Protein AF-0000000074028936 (afdb_homodimer)

Structure (mmCIF, N/CA/C/O backbone):
data_AF-0000000074028936-model_v1
#
loop_
_entity.id
_entity.type
_entity.pdbx_description
1 polymer 'Monosaccharide ABC transporter membrane protein, CUT2 family'
#
loop_
_atom_site.group_PDB
_atom_site.id
_atom_site.type_symbol
_atom_site.label_atom_id
_atom_site.label_alt_id
_atom_site.label_comp_id
_atom_site.label_asym_id
_atom_site.label_entity_id
_atom_site.label_seq_id
_atom_site.pdbx_PDB_ins_code
_atom_site.Cartn_x
_atom_site.Cartn_y
_atom_site.Cartn_z
_atom_site.occupancy
_atom_site.B_iso_or_equiv
_atom_site.auth_seq_id
_atom_site.auth_comp_id
_atom_site.auth_asym_id
_atom_site.auth_atom_id
_atom_site.pdbx_PDB_model_num
ATOM 1 N N . MET A 1 1 ? -35.875 -21.609 -28.719 1 43.09 1 MET A N 1
ATOM 2 C CA . MET A 1 1 ? -35.406 -21.844 -27.359 1 43.09 1 MET A CA 1
ATOM 3 C C . MET A 1 1 ? -33.969 -22.359 -27.359 1 43.09 1 MET A C 1
ATOM 5 O O . MET A 1 1 ? -33.188 -22.047 -26.469 1 43.09 1 MET A O 1
ATOM 9 N N . LYS A 1 2 ? -33.625 -23.219 -28.281 1 54 2 LYS A N 1
ATOM 10 C CA . LYS A 1 2 ? -32.312 -23.844 -28.391 1 54 2 LYS A CA 1
ATOM 11 C C . LYS A 1 2 ? -31.25 -22.828 -28.828 1 54 2 LYS A C 1
ATOM 13 O O . LYS A 1 2 ? -30.109 -22.859 -28.359 1 54 2 LYS A O 1
ATOM 18 N N . THR A 1 3 ? -31.609 -21.984 -29.703 1 55.69 3 THR A N 1
ATOM 19 C CA . THR A 1 3 ? -30.672 -21.016 -30.281 1 55.69 3 THR A CA 1
ATOM 20 C C . THR A 1 3 ? -30.297 -19.953 -29.25 1 55.69 3 THR A C 1
ATOM 22 O O . THR A 1 3 ? -29.156 -19.469 -29.234 1 55.69 3 THR A O 1
ATOM 25 N N . SER A 1 4 ? -31.234 -19.609 -28.484 1 55.5 4 SER A N 1
ATOM 26 C CA . SER A 1 4 ? -31 -18.594 -27.469 1 55.5 4 SER A CA 1
ATOM 27 C C . SER A 1 4 ? -30.047 -19.109 -26.391 1 55.5 4 SER A C 1
ATOM 29 O O . SER A 1 4 ? -29.219 -18.359 -25.891 1 55.5 4 SER A O 1
ATOM 31 N N . ASN A 1 5 ? -30.125 -20.453 -26.25 1 53.66 5 ASN A N 1
ATOM 32 C CA . ASN A 1 5 ? -29.234 -21.047 -25.25 1 53.66 5 ASN A CA 1
ATOM 33 C C . ASN A 1 5 ? -27.797 -21.109 -25.75 1 53.66 5 ASN A C 1
ATOM 35 O O . ASN A 1 5 ? -26.859 -20.969 -24.953 1 53.66 5 ASN A O 1
ATOM 39 N N . MET A 1 6 ? -27.781 -21.406 -27.047 1 54.03 6 MET A N 1
ATOM 40 C CA . MET A 1 6 ? -26.438 -21.5 -27.609 1 54.03 6 MET A CA 1
ATOM 41 C C . MET A 1 6 ? -25.75 -20.141 -27.578 1 54.03 6 MET A C 1
ATOM 43 O O . MET A 1 6 ? -24.547 -20.062 -27.328 1 54.03 6 MET A O 1
ATOM 47 N N . ASN A 1 7 ? -26.484 -19.141 -27.906 1 53.5 7 ASN A N 1
ATOM 48 C CA . ASN A 1 7 ? -25.922 -17.797 -27.875 1 53.5 7 ASN A CA 1
ATOM 49 C C . ASN A 1 7 ? -25.484 -17.406 -26.469 1 53.5 7 ASN A C 1
ATOM 51 O O . ASN A 1 7 ? -24.453 -16.734 -26.297 1 53.5 7 ASN A O 1
ATOM 55 N N . LYS A 1 8 ? -26.234 -17.812 -25.547 1 54.97 8 LYS A N 1
ATOM 56 C CA . LYS A 1 8 ? -25.891 -17.547 -24.156 1 54.97 8 LYS A CA 1
ATOM 57 C C . LYS A 1 8 ? -24.641 -18.328 -23.734 1 54.97 8 LYS A C 1
ATOM 59 O O . LYS A 1 8 ? -23.797 -17.797 -23.016 1 54.97 8 LYS A O 1
ATOM 64 N N . ILE A 1 9 ? -24.625 -19.578 -24.156 1 50.59 9 ILE A N 1
ATOM 65 C CA . ILE A 1 9 ? -23.438 -20.391 -23.891 1 50.59 9 ILE A CA 1
ATOM 66 C C . ILE A 1 9 ? -22.219 -19.766 -24.547 1 50.59 9 ILE A C 1
ATOM 68 O O . ILE A 1 9 ? -21.141 -19.688 -23.938 1 50.59 9 ILE A O 1
ATOM 72 N N . TRP A 1 10 ? -22.391 -19.359 -25.75 1 49.94 10 TRP A N 1
ATOM 73 C CA . TRP A 1 10 ? -21.297 -18.719 -26.469 1 49.94 10 TRP A CA 1
ATOM 74 C C . TRP A 1 10 ? -20.891 -17.422 -25.797 1 49.94 10 TRP A C 1
ATOM 76 O O . TRP A 1 10 ? -19.688 -17.109 -25.703 1 49.94 10 TRP A O 1
ATOM 86 N N . SER A 1 11 ? -21.844 -16.672 -25.453 1 53.16 11 SER A N 1
ATOM 87 C CA . SER A 1 11 ? -21.547 -15.422 -24.75 1 53.16 11 SER A CA 1
ATOM 88 C C . SER A 1 11 ? -20.859 -15.688 -23.422 1 53.16 11 SER A C 1
ATOM 90 O O . SER A 1 11 ? -19.938 -14.961 -23.031 1 53.16 11 SER A O 1
ATOM 92 N N . ASP A 1 12 ? -21.266 -16.688 -22.828 1 53.28 12 ASP A N 1
ATOM 93 C CA . ASP A 1 12 ? -20.656 -17.078 -21.562 1 53.28 12 ASP A CA 1
ATOM 94 C C . ASP A 1 12 ? -19.234 -17.594 -21.781 1 53.28 12 ASP A C 1
ATOM 96 O O . ASP A 1 12 ? -18.328 -17.266 -21.016 1 53.28 12 ASP A O 1
ATOM 100 N N . ILE A 1 13 ? -19.188 -18.516 -22.734 1 50.44 13 ILE A N 1
ATOM 101 C CA . ILE A 1 13 ? -17.875 -19.031 -23.094 1 50.44 13 ILE A CA 1
ATOM 102 C C . ILE A 1 13 ? -16.984 -17.891 -23.562 1 50.44 13 ILE A C 1
ATOM 104 O O . ILE A 1 13 ? -15.797 -17.828 -23.219 1 50.44 13 ILE A O 1
ATOM 108 N N . LYS A 1 14 ? -17.547 -17.047 -24.328 1 53.09 14 LYS A N 1
ATOM 109 C CA . LYS A 1 14 ? -16.797 -15.891 -24.828 1 53.09 14 LYS A CA 1
ATOM 110 C C . LYS A 1 14 ? -16.328 -15.008 -23.672 1 53.09 14 LYS A C 1
ATOM 112 O O . LYS A 1 14 ? -15.203 -14.492 -23.703 1 53.09 14 LYS A O 1
ATOM 117 N N . SER A 1 15 ? -17.188 -14.883 -22.766 1 55.5 15 SER A N 1
ATOM 118 C CA . SER A 1 15 ? -16.797 -14.086 -21.609 1 55.5 15 SER A CA 1
ATOM 119 C C . SER A 1 15 ? -15.719 -14.781 -20.797 1 55.5 15 SER A C 1
ATOM 121 O O . SER A 1 15 ? -14.75 -14.148 -20.359 1 55.5 15 SER A O 1
ATOM 123 N N . LYS A 1 16 ? -15.93 -16.172 -20.703 1 55.47 16 LYS A N 1
ATOM 124 C CA . LYS A 1 16 ? -14.977 -16.969 -19.938 1 55.47 16 LYS A CA 1
ATOM 125 C C . LYS A 1 16 ? -13.648 -17.094 -20.672 1 55.47 16 LYS A C 1
ATOM 127 O O . LYS A 1 16 ? -12.586 -17.078 -20.062 1 55.47 16 LYS A O 1
ATOM 132 N N . TYR A 1 17 ? -13.789 -17.078 -22.016 1 65.5 17 TYR A N 1
ATOM 133 C CA . TYR A 1 17 ? -12.586 -17.375 -22.781 1 65.5 17 TYR A CA 1
ATOM 134 C C . TYR A 1 17 ? -11.969 -16.109 -23.359 1 65.5 17 TYR A C 1
ATOM 136 O O . TYR A 1 17 ? -10.953 -16.156 -24.047 1 65.5 17 TYR A O 1
ATOM 144 N N . SER A 1 18 ? -12.539 -15.031 -22.953 1 79.62 18 SER A N 1
ATOM 145 C CA . SER A 1 18 ? -12.055 -13.758 -23.484 1 79.62 18 SER A CA 1
ATOM 146 C C . SER A 1 18 ? -10.633 -13.477 -23.016 1 79.62 18 SER A C 1
ATOM 148 O O . SER A 1 18 ? -9.797 -13 -23.781 1 79.62 18 SER A O 1
ATOM 150 N N . ILE A 1 19 ? -10.312 -13.992 -21.875 1 85.88 19 ILE A N 1
ATOM 151 C CA . ILE A 1 19 ? -8.992 -13.664 -21.328 1 85.88 19 ILE A CA 1
ATOM 152 C C . ILE A 1 19 ? -7.922 -14.484 -22.047 1 85.88 19 ILE A C 1
ATOM 154 O O . ILE A 1 19 ? -6.801 -14.016 -22.25 1 85.88 19 ILE A O 1
ATOM 158 N N . PHE A 1 20 ? -8.273 -15.633 -22.531 1 89.69 20 PHE A N 1
ATOM 159 C CA . PHE A 1 20 ? -7.32 -16.484 -23.234 1 89.69 20 PHE A CA 1
ATOM 160 C C . PHE A 1 20 ? -7.055 -15.953 -24.641 1 89.69 20 PHE A C 1
ATOM 162 O O . PHE A 1 20 ? -5.953 -16.094 -25.172 1 89.69 20 PHE A O 1
ATOM 169 N N . LEU A 1 21 ? -8.062 -15.344 -25.156 1 88.94 21 LEU A N 1
ATOM 170 C CA . LEU A 1 21 ? -7.855 -14.688 -26.438 1 88.94 21 LEU A CA 1
ATOM 171 C C . LEU A 1 21 ? -6.91 -13.5 -26.312 1 88.94 21 LEU A C 1
ATOM 173 O O . LEU A 1 21 ? -6.039 -13.297 -27.156 1 88.94 21 LEU A O 1
ATOM 177 N N . VAL A 1 22 ? -7.137 -12.781 -25.25 1 88.69 22 VAL A N 1
ATOM 178 C CA . VAL A 1 22 ? -6.258 -11.641 -24.984 1 88.69 22 VAL A CA 1
ATOM 179 C C . VAL A 1 22 ? -4.824 -12.125 -24.797 1 88.69 22 VAL A C 1
ATOM 181 O O . VAL A 1 22 ? -3.883 -11.516 -25.312 1 88.69 22 VAL A O 1
ATOM 184 N N . LEU A 1 23 ? -4.703 -13.172 -24.094 1 92.38 23 LEU A N 1
ATOM 185 C CA . LEU A 1 23 ? -3.387 -13.758 -23.844 1 92.38 23 LEU A CA 1
ATOM 186 C C . LEU A 1 23 ? -2.736 -14.195 -25.156 1 92.38 23 LEU A C 1
ATOM 188 O O . LEU A 1 23 ? -1.552 -13.938 -25.375 1 92.38 23 LEU A O 1
ATOM 192 N N . ALA A 1 24 ? -3.494 -14.828 -26 1 93 24 ALA A N 1
ATOM 193 C CA . ALA A 1 24 ? -2.982 -15.297 -27.281 1 93 24 ALA A CA 1
ATOM 194 C C . ALA A 1 24 ? -2.553 -14.133 -28.172 1 93 24 ALA A C 1
ATOM 196 O O . ALA A 1 24 ? -1.487 -14.172 -28.781 1 93 24 ALA A O 1
ATOM 197 N N . VAL A 1 25 ? -3.369 -13.125 -28.219 1 92.69 25 VAL A N 1
ATOM 198 C CA . VAL A 1 25 ? -3.061 -11.945 -29.016 1 92.69 25 VAL A CA 1
ATOM 199 C C . VAL A 1 25 ? -1.791 -11.281 -28.5 1 92.69 25 VAL A C 1
ATOM 201 O O . VAL A 1 25 ? -0.922 -10.883 -29.266 1 92.69 25 VAL A O 1
ATOM 204 N N . LEU A 1 26 ? -1.699 -11.219 -27.188 1 91.94 26 LEU A N 1
ATOM 205 C CA . LEU A 1 26 ? -0.516 -10.617 -26.578 1 91.94 26 LEU A CA 1
ATOM 206 C C . LEU A 1 26 ? 0.731 -11.438 -26.891 1 91.94 26 LEU A C 1
ATOM 208 O O . LEU A 1 26 ? 1.797 -10.875 -27.156 1 91.94 26 LEU A O 1
ATOM 212 N N . PHE A 1 27 ? 0.574 -12.727 -26.859 1 93.19 27 PHE A N 1
ATOM 213 C CA . PHE A 1 27 ? 1.683 -13.617 -27.172 1 93.19 27 PHE A CA 1
ATOM 214 C C . PHE A 1 27 ? 2.172 -13.398 -28.594 1 93.19 27 PHE A C 1
ATOM 216 O O . PHE A 1 27 ? 3.379 -13.336 -28.844 1 93.19 27 PHE A O 1
ATOM 223 N N . ILE A 1 28 ? 1.272 -13.211 -29.453 1 93.81 28 ILE A N 1
ATOM 224 C CA . ILE A 1 28 ? 1.6 -12.984 -30.844 1 93.81 28 ILE A CA 1
ATOM 225 C C . ILE A 1 28 ? 2.254 -11.617 -31.016 1 93.81 28 ILE A C 1
ATOM 227 O O . ILE A 1 28 ? 3.27 -11.484 -31.703 1 93.81 28 ILE A O 1
ATOM 231 N N . ILE A 1 29 ? 1.711 -10.656 -30.391 1 93.12 29 ILE A N 1
ATOM 232 C CA . ILE A 1 29 ? 2.26 -9.312 -30.469 1 93.12 29 ILE A CA 1
ATOM 233 C C . ILE A 1 29 ? 3.693 -9.297 -29.953 1 93.12 29 ILE A C 1
ATOM 235 O O . ILE A 1 29 ? 4.59 -8.727 -30.578 1 93.12 29 ILE A O 1
ATOM 239 N N . CYS A 1 30 ? 3.9 -9.953 -28.797 1 92.94 30 CYS A N 1
ATOM 240 C CA . CYS A 1 30 ? 5.23 -10 -28.203 1 92.94 30 CYS A CA 1
ATOM 241 C C . CYS A 1 30 ? 6.215 -10.711 -29.109 1 92.94 30 CYS A C 1
ATOM 243 O O . CYS A 1 30 ? 7.375 -10.312 -29.219 1 92.94 30 CYS A O 1
ATOM 245 N N . SER A 1 31 ? 5.746 -11.711 -29.812 1 92.5 31 SER A N 1
ATOM 246 C CA . SER A 1 31 ? 6.59 -12.484 -30.719 1 92.5 31 SER A CA 1
ATOM 247 C C . SER A 1 31 ? 7.008 -11.656 -31.922 1 92.5 31 SER A C 1
ATOM 249 O O . SER A 1 31 ? 8.102 -11.836 -32.469 1 92.5 31 SER A O 1
ATOM 251 N N . VAL A 1 32 ? 6.184 -10.781 -32.281 1 93.19 32 VAL A N 1
ATOM 252 C CA . VAL A 1 32 ? 6.453 -9.961 -33.469 1 93.19 32 VAL A CA 1
ATOM 253 C C . VAL A 1 32 ? 7.316 -8.766 -33.094 1 93.19 32 VAL A C 1
ATOM 255 O O . VAL A 1 32 ? 8.188 -8.344 -33.844 1 93.19 32 VAL A O 1
ATOM 258 N N . VAL A 1 33 ? 7.105 -8.25 -31.984 1 91.94 33 VAL A N 1
ATOM 259 C CA . VAL A 1 33 ? 7.762 -7.027 -31.547 1 91.94 33 VAL A CA 1
ATOM 260 C C . VAL A 1 33 ? 9.25 -7.289 -31.312 1 91.94 33 VAL A C 1
ATOM 262 O O . VAL A 1 33 ? 10.086 -6.43 -31.594 1 91.94 33 VAL A O 1
ATOM 265 N N . ASN A 1 34 ? 9.57 -8.484 -30.797 1 91.75 34 ASN A N 1
ATOM 266 C CA . ASN A 1 34 ? 10.961 -8.812 -30.516 1 91.75 34 ASN A CA 1
ATOM 267 C C . ASN A 1 34 ? 11.281 -10.258 -30.875 1 91.75 34 ASN A C 1
ATOM 269 O O . ASN A 1 34 ? 10.625 -11.18 -30.391 1 91.75 34 ASN A O 1
ATOM 273 N N . GLU A 1 35 ? 12.312 -10.469 -31.547 1 89.44 35 GLU A N 1
ATOM 274 C CA . GLU A 1 35 ? 12.695 -11.789 -32.031 1 89.44 35 GLU A CA 1
ATOM 275 C C . GLU A 1 35 ? 13.18 -12.68 -30.891 1 89.44 35 GLU A C 1
ATOM 277 O O . GLU A 1 35 ? 13.109 -13.906 -30.984 1 89.44 35 GLU A O 1
ATOM 282 N N . ASN A 1 36 ? 13.625 -12.07 -29.875 1 90.75 36 ASN A N 1
ATOM 283 C CA . ASN A 1 36 ? 14.172 -12.844 -28.766 1 90.75 36 ASN A CA 1
ATOM 284 C C . ASN A 1 36 ? 13.07 -13.352 -27.844 1 90.75 36 ASN A C 1
ATOM 286 O O . ASN A 1 36 ? 13.328 -14.156 -26.938 1 90.75 36 ASN A O 1
ATOM 290 N N . PHE A 1 37 ? 11.938 -12.938 -28.109 1 93.06 37 PHE A N 1
ATOM 291 C CA . PHE A 1 37 ? 10.836 -13.328 -27.234 1 93.06 37 PHE A CA 1
ATOM 292 C C . PHE A 1 37 ? 10.656 -14.836 -27.234 1 93.06 37 PHE A C 1
ATOM 294 O O . PHE A 1 37 ? 10.445 -15.445 -26.172 1 93.06 37 PHE A O 1
ATOM 301 N N . LEU A 1 38 ? 10.828 -15.477 -28.391 1 90.31 38 LEU A N 1
ATOM 302 C CA . LEU A 1 38 ? 10.555 -16.906 -28.516 1 90.31 38 LEU A CA 1
ATOM 303 C C . LEU A 1 38 ? 11.82 -17.719 -28.281 1 90.31 38 LEU A C 1
ATOM 305 O O . LEU A 1 38 ? 11.797 -18.953 -28.359 1 90.31 38 LEU A O 1
ATOM 309 N N . SER A 1 39 ? 12.883 -17.094 -27.938 1 91.25 39 SER A N 1
ATOM 310 C CA . SER A 1 39 ? 14.102 -17.828 -27.641 1 91.25 39 SER A CA 1
ATOM 311 C C . SER A 1 39 ? 13.914 -18.719 -26.422 1 91.25 39 SER A C 1
ATOM 313 O O . SER A 1 39 ? 13.203 -18.359 -25.484 1 91.25 39 SER A O 1
ATOM 315 N N . VAL A 1 40 ? 14.523 -19.844 -26.422 1 86.81 40 VAL A N 1
ATOM 316 C CA . VAL A 1 40 ? 14.414 -20.812 -25.344 1 86.81 40 VAL A CA 1
ATOM 317 C C . VAL A 1 40 ? 14.883 -20.188 -24.031 1 86.81 40 VAL A C 1
ATOM 319 O O . VAL A 1 40 ? 14.273 -20.406 -22.984 1 86.81 40 VAL A O 1
ATOM 322 N N . ASN A 1 41 ? 15.93 -19.438 -24.156 1 87.19 41 ASN A N 1
ATOM 323 C CA . ASN A 1 41 ? 16.453 -18.766 -22.969 1 87.19 41 ASN A CA 1
ATOM 324 C C . ASN A 1 41 ? 15.445 -17.797 -22.391 1 87.19 41 ASN A C 1
ATOM 326 O O . ASN A 1 41 ? 15.234 -17.781 -21.172 1 87.19 41 ASN A O 1
ATOM 330 N N . ASN A 1 42 ? 14.828 -17.031 -23.219 1 90.56 42 ASN A N 1
ATOM 331 C CA . ASN A 1 42 ? 13.852 -16.062 -22.734 1 90.56 42 ASN A CA 1
ATOM 332 C C . ASN A 1 42 ? 12.602 -16.75 -22.203 1 90.56 42 ASN A C 1
ATOM 334 O O . ASN A 1 42 ? 12.094 -16.375 -21.141 1 90.56 42 ASN A O 1
ATOM 338 N N . LEU A 1 43 ? 12.156 -17.672 -22.875 1 88.44 43 LEU A N 1
ATOM 339 C CA . LEU A 1 43 ? 10.945 -18.375 -22.453 1 88.44 43 LEU A CA 1
ATOM 340 C C . LEU A 1 43 ? 11.172 -19.094 -21.125 1 88.44 43 LEU A C 1
ATOM 342 O O . LEU A 1 43 ? 10.281 -19.156 -20.281 1 88.44 43 LEU A O 1
ATOM 346 N N . SER A 1 44 ? 12.383 -19.625 -21 1 87.12 44 SER A N 1
ATOM 347 C CA . SER A 1 44 ? 12.719 -20.281 -19.75 1 87.12 44 SER A CA 1
ATOM 348 C C . SER A 1 44 ? 12.781 -19.266 -18.609 1 87.12 44 SER A C 1
ATOM 350 O O . SER A 1 44 ? 12.242 -19.5 -17.531 1 87.12 44 SER A O 1
ATOM 352 N N . ASN A 1 45 ? 13.336 -18.172 -18.859 1 87.56 45 ASN A N 1
ATOM 353 C CA . ASN A 1 45 ? 13.469 -17.125 -17.844 1 87.56 45 ASN A CA 1
ATOM 354 C C . ASN A 1 45 ? 12.109 -16.531 -17.469 1 87.56 45 ASN A C 1
ATOM 356 O O . ASN A 1 45 ? 11.82 -16.359 -16.281 1 87.56 45 ASN A O 1
ATOM 360 N N . ILE A 1 46 ? 11.391 -16.281 -18.422 1 90.19 46 ILE A N 1
ATOM 361 C CA . ILE A 1 46 ? 10.109 -15.625 -18.172 1 90.19 46 ILE A CA 1
ATOM 362 C C . ILE A 1 46 ? 9.18 -16.594 -17.453 1 90.19 46 ILE A C 1
ATOM 364 O O . ILE A 1 46 ? 8.391 -16.172 -16.594 1 90.19 46 ILE A O 1
ATOM 368 N N . SER A 1 47 ? 9.281 -17.812 -17.828 1 90.31 47 SER A N 1
ATOM 369 C CA . SER A 1 47 ? 8.438 -18.797 -17.172 1 90.31 47 SER A CA 1
ATOM 370 C C . SER A 1 47 ? 8.781 -18.906 -15.68 1 90.31 47 SER A C 1
ATOM 372 O O . SER A 1 47 ? 7.891 -19.078 -14.844 1 90.31 47 SER A O 1
ATOM 374 N N . ARG A 1 48 ? 10.062 -18.844 -15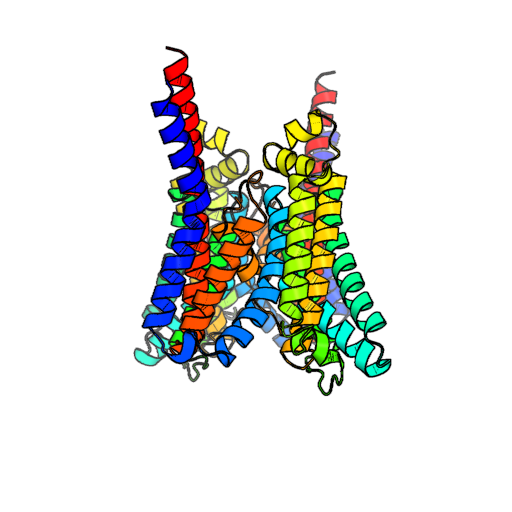.367 1 92.19 48 ARG A N 1
ATOM 375 C CA . ARG A 1 48 ? 10.492 -18.891 -13.969 1 92.19 48 ARG A CA 1
ATOM 376 C C . ARG A 1 48 ? 10 -17.672 -13.203 1 92.19 48 ARG A C 1
ATOM 378 O O . ARG A 1 48 ? 9.531 -17.781 -12.07 1 92.19 48 ARG A O 1
ATOM 385 N N . GLN A 1 49 ? 10.023 -16.547 -13.852 1 92.06 49 GLN A N 1
ATOM 386 C CA . GLN A 1 49 ? 9.594 -15.289 -13.234 1 92.06 49 GLN A CA 1
ATOM 387 C C . GLN A 1 49 ? 8.086 -15.266 -13.039 1 92.06 49 GLN A C 1
ATOM 389 O O . GLN A 1 49 ? 7.594 -14.875 -11.977 1 92.06 49 GLN A O 1
ATOM 394 N N . ILE A 1 50 ? 7.375 -15.727 -13.984 1 95.38 50 ILE A N 1
ATOM 395 C CA . ILE A 1 50 ? 5.914 -15.719 -13.953 1 95.38 50 ILE A CA 1
ATOM 396 C C . ILE A 1 50 ? 5.426 -16.688 -12.875 1 95.38 50 ILE A C 1
ATOM 398 O O . ILE A 1 50 ? 4.41 -16.438 -12.227 1 95.38 50 ILE A O 1
ATOM 402 N N . SER A 1 51 ? 6.207 -17.734 -12.719 1 97.38 51 SER A N 1
ATOM 403 C CA . SER A 1 51 ? 5.805 -18.75 -11.75 1 97.38 51 SER A CA 1
ATOM 404 C C . SER A 1 51 ? 5.711 -18.172 -10.344 1 97.38 51 SER A C 1
ATOM 406 O O . SER A 1 51 ? 4.762 -18.453 -9.609 1 97.38 51 SER A O 1
ATOM 408 N N . VAL A 1 52 ? 6.684 -17.359 -9.969 1 97.56 52 VAL A N 1
ATOM 409 C CA . VAL A 1 52 ? 6.691 -16.766 -8.641 1 97.56 52 VAL A CA 1
ATOM 410 C C . VAL A 1 52 ? 5.469 -15.867 -8.469 1 97.56 52 VAL A C 1
ATOM 412 O O . VAL A 1 52 ? 4.723 -16 -7.492 1 97.56 52 VAL A O 1
ATOM 415 N N . VAL A 1 53 ? 5.18 -15.062 -9.414 1 96.81 53 VAL A N 1
ATOM 416 C CA . VAL A 1 53 ? 4.059 -14.125 -9.359 1 96.81 53 VAL A CA 1
ATOM 417 C C . VAL A 1 53 ? 2.74 -14.891 -9.367 1 96.81 53 VAL A C 1
ATOM 419 O O . VAL A 1 53 ? 1.792 -14.523 -8.672 1 96.81 53 VAL A O 1
ATOM 422 N N . THR A 1 54 ? 2.752 -15.891 -10.172 1 98.19 54 THR A N 1
ATOM 423 C CA . THR A 1 54 ? 1.537 -16.688 -10.297 1 98.19 54 THR A CA 1
ATOM 424 C C . THR A 1 54 ? 1.193 -17.359 -8.969 1 98.19 54 THR A C 1
ATOM 426 O O . THR A 1 54 ? 0.027 -17.391 -8.57 1 98.19 54 THR A O 1
ATOM 429 N N . ILE A 1 55 ? 2.148 -17.875 -8.336 1 98.69 55 ILE A N 1
ATOM 430 C CA . ILE A 1 55 ? 1.932 -18.516 -7.043 1 98.69 55 ILE A CA 1
ATOM 431 C C . ILE A 1 55 ? 1.394 -17.5 -6.039 1 98.69 55 ILE A C 1
ATOM 433 O O . ILE A 1 55 ? 0.435 -17.781 -5.316 1 98.69 55 ILE A O 1
ATOM 437 N N . LEU A 1 56 ? 1.975 -16.328 -6.027 1 98.56 56 LEU A N 1
ATOM 438 C CA . LEU A 1 56 ? 1.465 -15.266 -5.176 1 98.56 56 LEU A CA 1
ATOM 439 C C . LEU A 1 56 ? 0.028 -14.914 -5.547 1 98.56 56 LEU A C 1
ATOM 441 O O . LEU A 1 56 ? -0.804 -14.672 -4.668 1 98.56 56 LEU A O 1
ATOM 445 N N . ALA A 1 57 ? -0.221 -14.898 -6.84 1 98.38 57 ALA A N 1
ATOM 446 C CA . ALA A 1 57 ? -1.533 -14.5 -7.344 1 98.38 57 ALA A CA 1
ATOM 447 C C . ALA A 1 57 ? -2.602 -15.516 -6.945 1 98.38 57 ALA A C 1
ATOM 449 O O . ALA A 1 57 ? -3.752 -15.148 -6.695 1 98.38 57 ALA A O 1
ATOM 450 N N . PHE A 1 58 ? -2.227 -16.766 -6.895 1 98.75 58 PHE A N 1
ATOM 451 C CA . PHE A 1 58 ? -3.182 -17.781 -6.473 1 98.75 58 PHE A CA 1
ATOM 452 C C . PHE A 1 58 ? -3.645 -17.531 -5.043 1 98.75 58 PHE A C 1
ATOM 454 O O . PHE A 1 58 ? -4.836 -17.641 -4.742 1 98.75 58 PHE A O 1
ATOM 461 N N . GLY A 1 59 ? -2.701 -17.25 -4.172 1 98.5 59 GLY A N 1
ATOM 462 C CA . GLY A 1 59 ? -3.084 -16.891 -2.818 1 98.5 59 GLY A CA 1
ATOM 463 C C . GLY A 1 59 ? -3.963 -15.648 -2.762 1 98.5 59 GLY A C 1
ATOM 464 O O . GLY A 1 59 ? -4.977 -15.633 -2.061 1 98.5 59 GLY A O 1
ATOM 465 N N . GLN A 1 60 ? -3.605 -14.695 -3.525 1 97.19 60 GLN A N 1
ATOM 466 C CA . GLN A 1 60 ? -4.375 -13.461 -3.604 1 97.19 60 GLN A CA 1
ATOM 467 C C . GLN A 1 60 ? -5.789 -13.727 -4.117 1 97.19 60 GLN A C 1
ATOM 469 O O . GLN A 1 60 ? -6.746 -13.094 -3.664 1 97.19 60 GLN A O 1
ATOM 474 N N . THR A 1 61 ? -5.883 -14.594 -5.047 1 98 61 THR A N 1
ATOM 475 C CA . THR A 1 61 ? -7.18 -14.93 -5.625 1 98 61 THR A CA 1
ATOM 476 C C . THR A 1 61 ? -8.133 -15.453 -4.555 1 98 61 THR A C 1
ATOM 478 O O . THR A 1 61 ? -9.281 -15.016 -4.469 1 98 61 THR A O 1
ATOM 481 N N . ILE A 1 62 ? -7.68 -16.328 -3.74 1 98.56 62 ILE A N 1
ATOM 482 C CA . ILE A 1 62 ? -8.508 -16.891 -2.676 1 98.56 62 ILE A CA 1
ATOM 483 C C . ILE A 1 62 ? -8.938 -15.781 -1.72 1 98.56 62 ILE A C 1
ATOM 485 O O . ILE A 1 62 ? -10.102 -15.711 -1.329 1 98.56 62 ILE A O 1
ATOM 489 N N . LEU A 1 63 ? -8.023 -14.922 -1.396 1 98.44 63 LEU A N 1
ATOM 490 C CA . LEU A 1 63 ? -8.312 -13.836 -0.473 1 98.44 63 LEU A CA 1
ATOM 491 C C . LEU A 1 63 ? -9.297 -12.844 -1.092 1 98.44 63 LEU A C 1
ATOM 493 O O . LEU A 1 63 ? -10.273 -12.453 -0.45 1 98.44 63 LEU A O 1
ATOM 497 N N . ILE A 1 64 ? -9.094 -12.508 -2.336 1 96.38 64 ILE A N 1
ATOM 498 C CA . ILE A 1 64 ? -9.93 -11.516 -3 1 96.38 64 ILE A CA 1
ATOM 499 C C . ILE A 1 64 ? -11.344 -12.055 -3.158 1 96.38 64 ILE A C 1
ATOM 501 O O . ILE A 1 64 ? -12.32 -11.32 -2.965 1 96.38 64 ILE A O 1
ATOM 505 N N . ILE A 1 65 ? -11.492 -13.289 -3.467 1 97.19 65 ILE A N 1
ATOM 506 C CA . ILE A 1 65 ? -12.812 -13.891 -3.604 1 97.19 65 ILE A CA 1
ATOM 507 C C . ILE A 1 65 ? -13.586 -13.75 -2.293 1 97.19 65 ILE A C 1
ATOM 509 O O . ILE A 1 65 ? -14.805 -13.531 -2.303 1 97.19 65 ILE A O 1
ATOM 513 N N . SER A 1 66 ? -12.914 -13.836 -1.203 1 97.31 66 SER A N 1
ATOM 514 C CA . SER A 1 66 ? -13.57 -13.75 0.099 1 97.31 66 SER A CA 1
ATOM 515 C C . SER A 1 66 ? -13.68 -12.305 0.565 1 97.31 66 SER A C 1
ATOM 517 O O . SER A 1 66 ? -14.07 -12.039 1.705 1 97.31 66 SER A O 1
ATOM 519 N N . GLY A 1 67 ? -13.234 -11.406 -0.225 1 93.81 67 GLY A N 1
ATOM 520 C CA . GLY A 1 67 ? -13.367 -10 0.105 1 93.81 67 GLY A CA 1
ATOM 521 C C . GLY A 1 67 ? -12.164 -9.445 0.849 1 93.81 67 GLY A C 1
ATOM 522 O O . GLY A 1 67 ? -12.25 -8.391 1.475 1 93.81 67 GLY A O 1
ATOM 523 N N . MET A 1 68 ? -11.078 -10.195 0.83 1 95.19 68 MET A N 1
ATOM 524 C CA . MET A 1 68 ? -9.852 -9.773 1.495 1 95.19 68 MET A CA 1
ATOM 525 C C . MET A 1 68 ? -8.734 -9.539 0.48 1 95.19 68 MET A C 1
ATOM 527 O O . MET A 1 68 ? -8.953 -9.656 -0.727 1 95.19 68 MET A O 1
ATOM 531 N N . LEU A 1 69 ? -7.637 -9.047 0.89 1 94 69 LEU A N 1
ATOM 532 C CA . LEU A 1 69 ? -6.441 -8.898 0.067 1 94 69 LEU A CA 1
ATOM 533 C C . LEU A 1 69 ? -5.184 -8.922 0.928 1 94 69 LEU A C 1
ATOM 535 O O . LEU A 1 69 ? -5.258 -8.789 2.15 1 94 69 LEU A O 1
ATOM 539 N N . ASP A 1 70 ? -4.129 -9.18 0.372 1 96.62 70 ASP A N 1
ATOM 540 C CA . ASP A 1 70 ? -2.846 -9.203 1.066 1 96.62 70 ASP A CA 1
ATOM 541 C C . ASP A 1 70 ? -1.825 -8.305 0.367 1 96.62 70 ASP A C 1
ATOM 543 O O . ASP A 1 70 ? -1.201 -8.711 -0.614 1 96.62 70 ASP A O 1
ATOM 547 N N . LEU A 1 71 ? -1.531 -7.164 0.933 1 93 71 LEU A N 1
ATOM 548 C CA . LEU A 1 71 ? -0.546 -6.25 0.367 1 93 71 LEU A CA 1
ATOM 549 C C . LEU A 1 71 ? 0.855 -6.578 0.87 1 93 71 LEU A C 1
ATOM 551 O O . LEU A 1 71 ? 1.843 -6.031 0.375 1 93 71 LEU A O 1
ATOM 555 N N . SER A 1 72 ? 0.961 -7.465 1.774 1 97.19 72 SER A N 1
ATOM 556 C CA . SER A 1 72 ? 2.248 -7.723 2.412 1 97.19 72 SER A CA 1
ATOM 557 C C . SER A 1 72 ? 2.986 -8.867 1.724 1 97.19 72 SER A C 1
ATOM 559 O O . SER A 1 72 ? 4.121 -9.18 2.084 1 97.19 72 SER A O 1
ATOM 561 N N . SER A 1 73 ? 2.387 -9.477 0.759 1 97.81 73 SER A N 1
ATOM 562 C CA . SER A 1 73 ? 2.914 -10.711 0.19 1 97.81 73 SER A CA 1
ATOM 563 C C . SER A 1 73 ? 4.344 -10.523 -0.309 1 97.81 73 SER A C 1
ATOM 565 O O . SER A 1 73 ? 5.176 -11.422 -0.166 1 97.81 73 SER A O 1
ATOM 567 N N . GLY A 1 74 ? 4.629 -9.383 -0.876 1 97 74 GLY A N 1
ATOM 568 C CA . GLY A 1 74 ? 5.984 -9.125 -1.338 1 97 74 GLY A CA 1
ATOM 569 C C . GLY A 1 74 ? 6.996 -9.062 -0.211 1 97 74 GLY A C 1
ATOM 570 O O . GLY A 1 74 ? 8.055 -9.695 -0.283 1 97 74 GLY A O 1
ATOM 571 N N . SER A 1 75 ? 6.695 -8.305 0.799 1 97.81 75 SER A N 1
ATOM 572 C CA . SER A 1 75 ? 7.594 -8.141 1.939 1 97.81 75 SER A CA 1
ATOM 573 C C . SER A 1 75 ? 7.715 -9.445 2.729 1 97.81 75 SER A C 1
ATOM 575 O O . SER A 1 75 ? 8.805 -9.789 3.201 1 97.81 75 SER A O 1
ATOM 577 N N . VAL A 1 76 ? 6.629 -10.164 2.85 1 98.75 76 VAL A N 1
ATOM 578 C CA . VAL A 1 76 ? 6.637 -11.422 3.59 1 98.75 76 VAL A CA 1
ATOM 579 C C . VAL A 1 76 ? 7.43 -12.477 2.816 1 98.75 76 VAL A C 1
ATOM 581 O O . VAL A 1 76 ? 8.164 -13.266 3.41 1 98.75 76 VAL A O 1
ATOM 584 N N . LEU A 1 77 ? 7.25 -12.43 1.548 1 98.75 77 LEU A N 1
ATOM 585 C CA . LEU A 1 77 ? 8.062 -13.281 0.684 1 98.75 77 LEU A CA 1
ATOM 586 C C . LEU A 1 77 ? 9.547 -13.016 0.9 1 98.75 77 LEU A C 1
ATOM 588 O O . LEU A 1 77 ? 10.336 -13.961 1.002 1 98.75 77 LEU A O 1
ATOM 592 N N . ALA A 1 78 ? 9.914 -11.789 0.935 1 98.56 78 ALA A N 1
ATOM 593 C CA . ALA A 1 78 ? 11.312 -11.414 1.13 1 98.56 78 ALA A CA 1
ATOM 594 C C . ALA A 1 78 ? 11.82 -11.891 2.49 1 98.56 78 ALA A C 1
ATOM 596 O O . ALA A 1 78 ? 12.922 -12.438 2.594 1 98.56 78 ALA A O 1
ATOM 597 N N . LEU A 1 79 ? 11.023 -11.664 3.504 1 98.75 79 LEU A N 1
ATOM 598 C CA . LEU A 1 79 ? 11.398 -12.102 4.844 1 98.75 79 LEU A CA 1
ATOM 599 C C . LEU A 1 79 ? 11.547 -13.617 4.902 1 98.75 79 LEU A C 1
ATOM 601 O O . LEU A 1 79 ? 12.562 -14.125 5.383 1 98.75 79 LEU A O 1
ATOM 605 N N . ALA A 1 80 ? 10.57 -14.305 4.43 1 98.81 80 ALA A N 1
ATOM 606 C CA . ALA A 1 80 ? 10.586 -15.766 4.418 1 98.81 80 ALA A CA 1
ATOM 607 C C . ALA A 1 80 ? 11.758 -16.297 3.598 1 98.81 80 ALA A C 1
ATOM 609 O O . ALA A 1 80 ? 12.438 -17.234 4.012 1 98.81 80 ALA A O 1
ATOM 610 N N . GLY A 1 81 ? 11.977 -15.703 2.467 1 98.62 81 GLY A N 1
ATOM 611 C CA . GLY A 1 81 ? 13.078 -16.109 1.599 1 98.62 81 GLY A CA 1
ATOM 612 C C . GLY A 1 81 ? 14.438 -15.922 2.236 1 98.62 81 GLY A C 1
ATOM 613 O O . GLY A 1 81 ? 15.289 -16.812 2.172 1 98.62 81 GLY A O 1
ATOM 614 N N . VAL A 1 82 ? 14.633 -14.789 2.84 1 98.56 82 VAL A N 1
ATOM 615 C CA . VAL A 1 82 ? 15.914 -14.477 3.465 1 98.56 82 VAL A CA 1
ATOM 616 C C . VAL A 1 82 ? 16.172 -15.438 4.625 1 98.56 82 VAL A C 1
ATOM 618 O O . VAL A 1 82 ? 17.281 -15.93 4.797 1 98.56 82 VAL A O 1
ATOM 621 N N . LEU A 1 83 ? 15.148 -15.68 5.43 1 98.69 83 LEU A N 1
ATOM 622 C CA . LEU A 1 83 ? 15.289 -16.625 6.531 1 98.69 83 LEU A CA 1
ATOM 623 C C . LEU A 1 83 ? 15.594 -18.031 6.008 1 98.69 83 LEU A C 1
ATOM 625 O O . LEU A 1 83 ? 16.406 -18.75 6.586 1 98.69 83 LEU A O 1
ATOM 629 N N . SER A 1 84 ? 14.977 -18.375 4.98 1 98.69 84 SER A N 1
ATOM 630 C CA . SER A 1 84 ? 15.188 -19.672 4.359 1 98.69 84 SER A CA 1
ATOM 631 C C . SER A 1 84 ? 16.625 -19.828 3.877 1 98.69 84 SER A C 1
ATOM 633 O O . SER A 1 84 ? 17.281 -20.844 4.164 1 98.69 84 SER A O 1
ATOM 635 N N . VAL A 1 85 ? 17.094 -18.859 3.115 1 98.44 85 VAL A N 1
ATOM 636 C CA . VAL A 1 85 ? 18.453 -18.891 2.602 1 98.44 85 VAL A CA 1
ATOM 637 C C . VAL A 1 85 ? 19.453 -18.938 3.762 1 98.44 85 VAL A C 1
ATOM 639 O O . VAL A 1 85 ? 20.453 -19.656 3.707 1 98.44 85 VAL A O 1
ATOM 642 N N . SER A 1 86 ? 19.188 -18.156 4.793 1 98 86 SER A N 1
ATOM 643 C CA . SER A 1 86 ? 20.047 -18.125 5.961 1 98 86 SER A CA 1
ATOM 644 C C . SER A 1 86 ? 20.141 -19.5 6.621 1 98 86 SER A C 1
ATOM 646 O O . SER A 1 86 ? 21.234 -19.938 6.992 1 98 86 SER A O 1
ATOM 648 N N . VAL A 1 87 ? 19.031 -20.156 6.801 1 97.81 87 VAL A N 1
ATOM 649 C CA . VAL A 1 87 ? 19.016 -21.469 7.418 1 97.81 87 VAL A CA 1
ATOM 650 C C . VAL A 1 87 ? 19.75 -22.469 6.531 1 97.81 87 VAL A C 1
ATOM 652 O O . VAL A 1 87 ? 20.469 -23.344 7.035 1 97.81 87 VAL A O 1
ATOM 655 N N . TYR A 1 88 ? 19.609 -22.344 5.27 1 97.75 88 TYR A N 1
ATOM 656 C CA . TYR A 1 88 ? 20.328 -23.234 4.367 1 97.75 88 TYR A CA 1
ATOM 657 C C . TYR A 1 88 ? 21.828 -23.062 4.508 1 97.75 88 TYR A C 1
ATOM 659 O O . TYR A 1 88 ? 22.578 -24.047 4.566 1 97.75 88 TYR A O 1
ATOM 667 N N . THR A 1 89 ? 22.266 -21.828 4.5 1 96.62 89 THR A N 1
ATOM 668 C CA . THR A 1 89 ? 23.703 -21.562 4.582 1 96.62 89 THR A CA 1
ATOM 669 C C . THR A 1 89 ? 24.266 -22.078 5.898 1 96.62 89 THR A C 1
ATOM 671 O O . THR A 1 89 ? 25.438 -22.469 5.961 1 96.62 89 THR A O 1
ATOM 674 N N . MET A 1 90 ? 23.438 -22.125 6.91 1 95.81 90 MET A N 1
ATOM 675 C CA . MET A 1 90 ? 23.891 -22.578 8.227 1 95.81 90 MET A CA 1
ATOM 676 C C . MET A 1 90 ? 23.844 -24.094 8.328 1 95.81 90 MET A C 1
ATOM 678 O O . MET A 1 90 ? 24.656 -24.703 9.016 1 95.81 90 MET A O 1
ATOM 682 N N . THR A 1 91 ? 22.844 -24.719 7.684 1 96.44 91 THR A N 1
ATOM 683 C CA . THR A 1 91 ? 22.594 -26.141 7.941 1 96.44 91 THR A CA 1
ATOM 684 C C . THR A 1 91 ? 22.812 -26.953 6.676 1 96.44 91 THR A C 1
ATOM 686 O O . THR A 1 91 ? 22.938 -28.188 6.742 1 96.44 91 THR A O 1
ATOM 689 N N . GLU A 1 92 ? 22.781 -26.375 5.512 1 95.25 92 GLU A N 1
ATOM 690 C CA . GLU A 1 92 ? 22.891 -27.016 4.199 1 95.25 92 GLU A CA 1
ATOM 691 C C . GLU A 1 92 ? 21.734 -27.984 3.959 1 95.25 92 GLU A C 1
ATOM 693 O O . GLU A 1 92 ? 21.844 -28.891 3.119 1 95.25 92 GLU A O 1
ATOM 698 N N . SER A 1 93 ? 20.75 -27.828 4.73 1 97.25 93 SER A N 1
ATOM 699 C CA . SER A 1 93 ? 19.578 -28.672 4.551 1 97.25 93 SER A CA 1
ATOM 700 C C . SER A 1 93 ? 18.5 -27.969 3.738 1 97.25 93 SER A C 1
ATOM 702 O O . SER A 1 93 ? 17.938 -26.953 4.184 1 97.25 93 SER A O 1
ATOM 704 N N . LEU A 1 94 ? 18.156 -28.5 2.623 1 96.94 94 LEU A N 1
ATOM 705 C CA . LEU A 1 94 ? 17.141 -27.938 1.736 1 96.94 94 LEU A CA 1
ATOM 706 C C . LEU A 1 94 ? 15.75 -28.031 2.357 1 96.94 94 LEU A C 1
ATOM 708 O O . LEU A 1 94 ? 14.945 -27.109 2.244 1 96.94 94 LEU A O 1
ATOM 712 N N . LEU A 1 95 ? 15.484 -29.094 3.035 1 97.31 95 LEU A N 1
ATOM 713 C CA . LEU A 1 95 ? 14.172 -29.328 3.639 1 97.31 95 LEU A CA 1
ATOM 714 C C . LEU A 1 95 ? 13.914 -28.328 4.766 1 97.31 95 LEU A C 1
ATOM 716 O O . LEU A 1 95 ? 12.828 -27.75 4.844 1 97.31 95 LEU A O 1
ATOM 720 N N . LEU A 1 96 ? 14.914 -28.156 5.613 1 97.88 96 LEU A N 1
ATOM 721 C CA . LEU A 1 96 ? 14.766 -27.203 6.719 1 97.88 96 LEU A CA 1
ATOM 722 C C . LEU A 1 96 ? 14.57 -25.781 6.195 1 97.88 96 LEU A C 1
ATOM 724 O O . LEU A 1 96 ? 13.766 -25.031 6.738 1 97.88 96 LEU A O 1
ATOM 728 N N . ALA A 1 97 ? 15.352 -25.438 5.16 1 98.25 97 ALA A N 1
ATOM 729 C CA . ALA A 1 97 ? 15.234 -24.125 4.551 1 98.25 97 ALA A CA 1
ATOM 730 C C . ALA A 1 97 ? 13.836 -23.906 3.984 1 98.25 97 ALA A C 1
ATOM 732 O O . ALA A 1 97 ? 13.234 -22.844 4.18 1 98.25 97 ALA A O 1
ATOM 733 N N . PHE A 1 98 ? 13.375 -24.906 3.355 1 98.38 98 PHE A N 1
ATOM 734 C CA . PHE A 1 98 ? 12.047 -24.844 2.752 1 98.38 98 PHE A CA 1
ATOM 735 C C . PHE A 1 98 ? 10.969 -24.688 3.82 1 98.38 98 PHE A C 1
ATOM 737 O O . PHE A 1 98 ? 10.07 -23.859 3.688 1 98.38 98 PHE A O 1
ATOM 744 N N . LEU A 1 99 ? 11.039 -25.391 4.91 1 98.69 99 LEU A N 1
ATOM 745 C CA . LEU A 1 99 ? 10.047 -25.375 5.984 1 98.69 99 LEU A CA 1
ATOM 746 C C . LEU A 1 99 ? 10.062 -24.031 6.719 1 98.69 99 LEU A C 1
ATOM 748 O O . LEU A 1 99 ? 9.008 -23.531 7.105 1 98.69 99 LEU A O 1
ATOM 752 N N . VAL A 1 100 ? 11.234 -23.5 6.895 1 98.62 100 VAL A N 1
ATOM 753 C CA . VAL A 1 100 ? 11.352 -22.234 7.609 1 98.62 100 VAL A CA 1
ATOM 754 C C . VAL A 1 100 ? 10.656 -21.125 6.82 1 98.62 100 VAL A C 1
ATOM 756 O O . VAL A 1 100 ? 10.016 -20.25 7.402 1 98.62 100 VAL A O 1
ATOM 759 N N . ALA A 1 101 ? 10.836 -21.125 5.492 1 98.81 101 ALA A N 1
ATOM 760 C CA . ALA A 1 101 ? 10.156 -20.141 4.66 1 98.81 101 ALA A CA 1
ATOM 761 C C . ALA A 1 101 ? 8.641 -20.219 4.832 1 98.81 101 ALA A C 1
ATOM 763 O O . ALA A 1 101 ? 7.977 -19.203 5.008 1 98.81 101 ALA A O 1
ATOM 764 N N . ILE A 1 102 ? 8.141 -21.438 4.812 1 98.81 102 ILE A N 1
ATOM 765 C CA . ILE A 1 102 ? 6.703 -21.641 4.918 1 98.81 102 ILE A CA 1
ATOM 766 C C . ILE A 1 102 ? 6.223 -21.219 6.305 1 98.81 102 ILE A C 1
ATOM 768 O O . ILE A 1 102 ? 5.227 -20.5 6.434 1 98.81 102 ILE A O 1
ATOM 772 N N . ILE A 1 103 ? 6.883 -21.562 7.344 1 98.88 103 ILE A N 1
ATOM 773 C CA . ILE A 1 103 ? 6.484 -21.266 8.719 1 98.88 103 ILE A CA 1
ATOM 774 C C . ILE A 1 103 ? 6.5 -19.75 8.938 1 98.88 103 ILE A C 1
ATOM 776 O O . ILE A 1 103 ? 5.555 -19.188 9.492 1 98.88 103 ILE A O 1
ATOM 780 N N . ALA A 1 104 ? 7.59 -19.109 8.508 1 98.81 104 ALA A N 1
ATOM 781 C CA . ALA A 1 104 ? 7.703 -17.656 8.68 1 98.81 104 ALA A CA 1
ATOM 782 C C . ALA A 1 104 ? 6.559 -16.938 7.98 1 98.81 104 ALA A C 1
ATOM 784 O O . ALA A 1 104 ? 5.957 -16.016 8.547 1 98.81 104 ALA A O 1
ATOM 785 N N . SER A 1 105 ? 6.305 -17.359 6.793 1 98.88 105 SER A N 1
ATOM 786 C CA . SER A 1 105 ? 5.25 -16.719 6.016 1 98.88 105 SER A CA 1
ATOM 787 C C . SER A 1 105 ? 3.875 -17 6.609 1 98.88 105 SER A C 1
ATOM 789 O O . SER A 1 105 ? 3.018 -16.109 6.656 1 98.88 105 SER A O 1
ATOM 791 N N . VAL A 1 106 ? 3.662 -18.203 7.035 1 98.88 106 VAL A N 1
ATOM 792 C CA . VAL A 1 106 ? 2.385 -18.578 7.633 1 98.88 106 VAL A CA 1
ATOM 793 C C . VAL A 1 106 ? 2.17 -17.797 8.922 1 98.88 106 VAL A C 1
ATOM 795 O O . VAL A 1 106 ? 1.061 -17.328 9.203 1 98.88 106 VAL A O 1
ATOM 798 N N . VAL A 1 107 ? 3.154 -17.609 9.727 1 98.88 107 VAL A N 1
ATOM 799 C CA . VAL A 1 107 ? 3.051 -16.844 10.961 1 98.88 107 VAL A CA 1
ATOM 800 C C . VAL A 1 107 ? 2.629 -15.406 10.641 1 98.88 107 VAL A C 1
ATOM 802 O O . VAL A 1 107 ? 1.73 -14.859 11.281 1 98.88 107 VAL A O 1
ATOM 805 N N . CYS A 1 108 ? 3.275 -14.812 9.672 1 98.75 108 CYS A N 1
ATOM 806 C CA . CYS A 1 108 ? 2.912 -13.461 9.266 1 98.75 108 CYS A CA 1
ATOM 807 C C . CYS A 1 108 ? 1.457 -13.398 8.82 1 98.75 108 CYS A C 1
ATOM 809 O O . CYS A 1 108 ? 0.745 -12.445 9.141 1 98.75 108 CYS A O 1
ATOM 811 N N . ASN A 1 109 ? 1.047 -14.398 8.109 1 98.81 109 ASN A N 1
ATOM 812 C CA . ASN A 1 109 ? -0.317 -14.383 7.598 1 98.81 109 ASN A CA 1
ATOM 813 C C . ASN A 1 109 ? -1.331 -14.727 8.688 1 98.81 109 ASN A C 1
ATOM 815 O O . ASN A 1 109 ? -2.484 -14.297 8.625 1 98.81 109 ASN A O 1
ATOM 819 N N . ILE A 1 110 ? -0.929 -15.477 9.672 1 98.75 110 ILE A N 1
ATOM 820 C CA . ILE A 1 110 ? -1.784 -15.695 10.836 1 98.75 110 ILE A CA 1
ATOM 821 C C . ILE A 1 110 ? -2.02 -14.367 11.555 1 98.75 110 ILE A C 1
ATOM 823 O O . ILE A 1 110 ? -3.141 -14.07 11.984 1 98.75 110 ILE A O 1
ATOM 827 N N . ILE A 1 111 ? -1.018 -13.594 11.664 1 98.25 111 ILE A N 1
ATOM 828 C CA . ILE A 1 111 ? -1.146 -12.289 12.305 1 98.25 111 ILE A CA 1
ATOM 829 C C . ILE A 1 111 ? -2.102 -11.414 11.5 1 98.25 111 ILE A C 1
ATOM 831 O O . ILE A 1 111 ? -2.98 -10.758 12.062 1 98.25 111 ILE A O 1
ATOM 835 N N . ASN A 1 112 ? -1.932 -11.406 10.195 1 97.88 112 ASN A N 1
ATOM 836 C CA . ASN A 1 112 ? -2.877 -10.695 9.344 1 97.88 112 ASN A CA 1
ATOM 837 C C . ASN A 1 112 ? -4.309 -11.18 9.562 1 97.88 112 ASN A C 1
ATOM 839 O O . ASN A 1 112 ? -5.227 -10.375 9.711 1 97.88 112 ASN A O 1
ATOM 843 N N . GLY A 1 113 ? -4.406 -12.5 9.539 1 98.06 113 GLY A N 1
ATOM 844 C CA . GLY A 1 113 ? -5.719 -13.078 9.766 1 98.06 113 GLY A CA 1
ATOM 845 C C . GLY A 1 113 ? -6.32 -12.703 11.102 1 98.06 113 GLY A C 1
ATOM 846 O O . GLY A 1 113 ? -7.512 -12.398 11.195 1 98.06 113 GLY A O 1
ATOM 847 N N . LEU A 1 114 ? -5.543 -12.695 12.133 1 97.44 114 LEU A N 1
ATOM 848 C CA . LEU A 1 114 ? -6 -12.328 13.469 1 97.44 114 LEU A CA 1
ATOM 849 C C . LEU A 1 114 ? -6.453 -10.867 13.508 1 97.44 114 LEU A C 1
ATOM 851 O O . LEU A 1 114 ? -7.477 -10.547 14.109 1 97.44 114 LEU A O 1
ATOM 855 N N . MET A 1 115 ? -5.715 -10.07 12.883 1 95.94 115 MET A N 1
ATOM 856 C CA . MET A 1 115 ? -6.066 -8.656 12.844 1 95.94 115 MET A CA 1
ATOM 857 C C . MET A 1 115 ? -7.406 -8.445 12.148 1 95.94 115 MET A C 1
ATOM 859 O O . MET A 1 115 ? -8.234 -7.664 12.617 1 95.94 115 MET A O 1
ATOM 863 N N . VAL A 1 116 ? -7.609 -9.148 11.125 1 95.75 116 VAL A N 1
ATOM 864 C CA . VAL A 1 116 ? -8.805 -8.961 10.305 1 95.75 116 VAL A CA 1
ATOM 865 C C . VAL A 1 116 ? -10 -9.617 10.977 1 95.75 116 VAL A C 1
ATOM 867 O O . VAL A 1 116 ? -11.102 -9.062 10.992 1 95.75 116 VAL A O 1
ATOM 870 N N . THR A 1 117 ? -9.836 -10.781 11.531 1 96.19 117 THR A N 1
ATOM 871 C CA . THR A 1 117 ? -10.969 -11.562 12.023 1 96.19 117 THR A CA 1
ATOM 872 C C . THR A 1 117 ? -11.281 -11.211 13.469 1 96.19 117 THR A C 1
ATOM 874 O O . THR A 1 117 ? -12.438 -10.984 13.828 1 96.19 117 THR A O 1
ATOM 877 N N . LYS A 1 118 ? -10.305 -11.133 14.281 1 94.69 118 LYS A N 1
ATOM 878 C CA . LYS A 1 118 ? -10.523 -10.898 15.711 1 94.69 118 LYS A CA 1
ATOM 879 C C . LYS A 1 118 ? -10.68 -9.406 16 1 94.69 118 LYS A C 1
ATOM 881 O O . LYS A 1 118 ? -11.586 -9.008 16.734 1 94.69 118 LYS A O 1
ATOM 886 N N . TYR A 1 119 ? -9.875 -8.594 15.367 1 93 119 TYR A N 1
ATOM 887 C CA . TYR A 1 119 ? -9.875 -7.18 15.711 1 93 119 TYR A CA 1
ATOM 888 C C . TYR A 1 119 ? -10.617 -6.363 14.656 1 93 119 TYR A C 1
ATOM 890 O O . TYR A 1 119 ? -10.672 -5.137 14.742 1 93 119 TYR A O 1
ATOM 898 N N . LYS A 1 120 ? -11.062 -6.984 13.609 1 92.12 120 LYS A N 1
ATOM 899 C CA . LYS A 1 120 ? -11.93 -6.418 12.578 1 92.12 120 LYS A CA 1
ATOM 900 C C . LYS A 1 120 ? -11.242 -5.266 11.852 1 92.12 120 LYS A C 1
ATOM 902 O O . LYS A 1 120 ? -11.891 -4.293 11.461 1 92.12 120 LYS A O 1
ATOM 907 N N . THR A 1 121 ? -9.922 -5.383 11.82 1 90.69 121 THR A N 1
ATOM 908 C CA . THR A 1 121 ? -9.148 -4.406 11.07 1 90.69 121 THR A CA 1
ATOM 909 C C . THR A 1 121 ? -9.375 -4.578 9.57 1 90.69 121 THR A C 1
ATOM 911 O O . THR A 1 121 ? -9.398 -5.703 9.062 1 90.69 121 THR A O 1
ATOM 914 N N . PRO A 1 122 ? -9.586 -3.426 8.844 1 88.75 122 PRO A N 1
ATOM 915 C CA . PRO A 1 122 ? -9.648 -3.572 7.3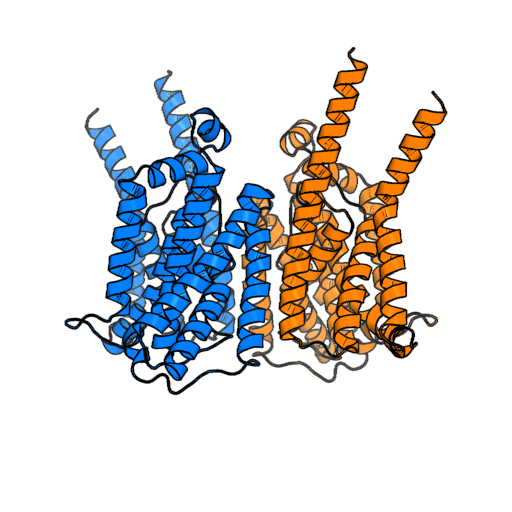87 1 88.75 122 PRO A CA 1
ATOM 916 C C . PRO A 1 122 ? -8.43 -4.277 6.809 1 88.75 122 PRO A C 1
ATOM 918 O O . PRO A 1 122 ? -7.293 -3.963 7.18 1 88.75 122 PRO A O 1
ATOM 921 N N . PRO A 1 123 ? -8.703 -5.242 5.977 1 93.62 123 PRO A N 1
ATOM 922 C CA . PRO A 1 123 ? -7.617 -6.074 5.457 1 93.62 123 PRO A CA 1
ATOM 923 C C . PRO A 1 123 ? -6.48 -5.254 4.855 1 93.62 123 PRO A C 1
ATOM 925 O O . PRO A 1 123 ? -5.309 -5.602 5.02 1 93.62 123 PRO A O 1
ATOM 928 N N . PHE A 1 124 ? -6.797 -4.211 4.219 1 88.12 124 PHE A N 1
ATOM 929 C CA . PHE A 1 124 ? -5.785 -3.396 3.555 1 88.12 124 PHE A CA 1
ATOM 930 C C . PHE A 1 124 ? -4.812 -2.809 4.57 1 88.12 124 PHE A C 1
ATOM 932 O O . PHE A 1 124 ? -3.607 -2.748 4.32 1 88.12 124 PHE A O 1
ATOM 939 N N . ILE A 1 125 ? -5.25 -2.326 5.68 1 86.69 125 ILE A N 1
ATOM 940 C CA . ILE A 1 125 ? -4.41 -1.696 6.691 1 86.69 125 ILE A CA 1
ATOM 941 C C . ILE A 1 125 ? -3.582 -2.758 7.41 1 86.69 125 ILE A C 1
ATOM 943 O O . ILE A 1 125 ? -2.393 -2.561 7.66 1 86.69 125 ILE A O 1
ATOM 947 N N . ALA A 1 126 ? -4.297 -3.883 7.719 1 93.12 126 ALA A N 1
ATOM 948 C CA . ALA A 1 126 ? -3.6 -4.973 8.391 1 93.12 126 ALA A CA 1
ATOM 949 C C . ALA A 1 126 ? -2.395 -5.441 7.582 1 93.12 126 ALA A C 1
ATOM 951 O O . ALA A 1 126 ? -1.305 -5.625 8.125 1 93.12 126 ALA A O 1
ATOM 952 N N . THR A 1 127 ? -2.609 -5.547 6.32 1 95.25 127 THR A N 1
ATOM 953 C CA . THR A 1 127 ? -1.556 -6.125 5.496 1 95.25 127 THR A CA 1
ATOM 954 C C . THR A 1 127 ? -0.539 -5.062 5.09 1 95.25 127 THR A C 1
ATOM 956 O O . THR A 1 127 ? 0.611 -5.383 4.781 1 95.25 127 THR A O 1
ATOM 959 N N . LEU A 1 128 ? -0.952 -3.842 5.066 1 89.25 128 LEU A N 1
ATOM 960 C CA . LEU A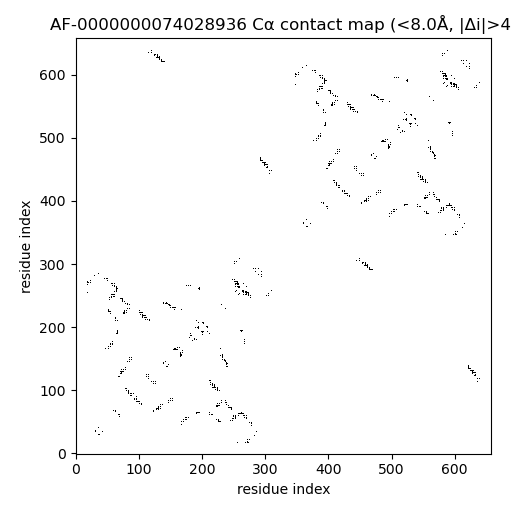 1 128 ? 0.012 -2.764 4.879 1 89.25 128 LEU A CA 1
ATOM 961 C C . LEU A 1 128 ? 0.974 -2.68 6.059 1 89.25 128 LEU A C 1
ATOM 963 O O . LEU A 1 128 ? 2.172 -2.453 5.875 1 89.25 128 LEU A O 1
ATOM 967 N N . ALA A 1 129 ? 0.406 -2.717 7.25 1 92.88 129 ALA A N 1
ATOM 968 C CA . ALA A 1 129 ? 1.242 -2.744 8.445 1 92.88 129 ALA A CA 1
ATOM 969 C C . ALA A 1 129 ? 2.234 -3.902 8.398 1 92.88 129 ALA A C 1
ATOM 971 O O . ALA A 1 129 ? 3.424 -3.721 8.672 1 92.88 129 ALA A O 1
ATOM 972 N N . MET A 1 130 ? 1.739 -5.043 8.008 1 96.62 130 MET A N 1
ATOM 973 C CA . MET A 1 130 ? 2.59 -6.223 7.906 1 96.62 130 MET A CA 1
ATOM 974 C C . MET A 1 130 ? 3.654 -6.035 6.832 1 96.62 130 MET A C 1
ATOM 976 O O . MET A 1 130 ? 4.785 -6.504 6.98 1 96.62 130 MET A O 1
ATOM 980 N N . MET A 1 131 ? 3.264 -5.391 5.766 1 94.88 131 MET A N 1
ATOM 981 C CA . MET A 1 131 ? 4.215 -5.113 4.691 1 94.88 131 MET A CA 1
ATOM 982 C C . MET A 1 131 ? 5.426 -4.355 5.223 1 94.88 131 MET A C 1
ATOM 984 O O . MET A 1 131 ? 6.566 -4.734 4.953 1 94.88 131 MET A O 1
ATOM 988 N N . THR A 1 132 ? 5.145 -3.361 6.016 1 91.94 132 THR A N 1
ATOM 989 C CA . THR A 1 132 ? 6.199 -2.523 6.57 1 91.94 132 THR A CA 1
ATOM 990 C C . THR A 1 132 ? 7.02 -3.299 7.598 1 91.94 132 THR A C 1
ATOM 992 O O . THR A 1 132 ? 8.25 -3.234 7.594 1 91.94 132 THR A O 1
ATOM 995 N N . MET A 1 133 ? 6.363 -4 8.383 1 96.38 133 MET A N 1
ATOM 996 C CA . MET A 1 133 ? 7.027 -4.734 9.453 1 96.38 133 MET A CA 1
ATOM 997 C C . MET A 1 133 ? 7.883 -5.867 8.891 1 96.38 133 MET A C 1
ATOM 999 O O . MET A 1 133 ? 9.031 -6.051 9.305 1 96.38 133 MET A O 1
ATOM 1003 N N . ALA A 1 134 ? 7.32 -6.605 7.965 1 98 134 ALA A N 1
ATOM 1004 C CA . ALA A 1 134 ? 8.039 -7.738 7.391 1 98 134 ALA A CA 1
ATOM 1005 C C . ALA A 1 134 ? 9.273 -7.273 6.625 1 98 134 ALA A C 1
ATOM 1007 O O . ALA A 1 134 ? 10.344 -7.891 6.715 1 98 134 ALA A O 1
ATOM 1008 N N . ARG A 1 135 ? 9.109 -6.246 5.848 1 96.56 135 ARG A N 1
ATOM 1009 C CA . ARG A 1 135 ? 10.258 -5.688 5.141 1 96.56 135 ARG A CA 1
ATOM 1010 C C . ARG A 1 135 ? 11.328 -5.223 6.121 1 96.56 135 ARG A C 1
ATOM 1012 O O . ARG A 1 135 ? 12.516 -5.504 5.934 1 96.56 135 ARG A O 1
ATOM 1019 N N . GLY A 1 136 ? 10.922 -4.5 7.148 1 95.94 136 GLY A N 1
ATOM 1020 C CA . GLY A 1 136 ? 11.859 -4.07 8.18 1 95.94 136 GLY A CA 1
ATOM 1021 C C . GLY A 1 136 ? 12.57 -5.227 8.852 1 95.94 136 GLY A C 1
ATOM 1022 O O . GLY A 1 136 ? 13.773 -5.16 9.102 1 95.94 136 GLY A O 1
ATOM 1023 N N . ALA A 1 137 ? 11.867 -6.258 9.094 1 98 137 ALA A N 1
ATOM 1024 C CA . ALA A 1 137 ? 12.445 -7.434 9.742 1 98 137 ALA A CA 1
ATOM 1025 C C . ALA A 1 137 ? 13.484 -8.094 8.844 1 98 137 ALA A C 1
ATOM 1027 O O . ALA A 1 137 ? 14.539 -8.539 9.32 1 98 137 ALA A O 1
ATOM 1028 N N . ALA A 1 138 ? 13.18 -8.203 7.582 1 98.12 138 ALA A N 1
ATOM 1029 C CA . ALA A 1 138 ? 14.133 -8.781 6.641 1 98.12 138 ALA A CA 1
ATOM 1030 C C . ALA A 1 138 ? 15.414 -7.953 6.582 1 98.12 138 ALA A C 1
ATOM 1032 O O . ALA A 1 138 ? 16.516 -8.5 6.613 1 98.12 138 ALA A O 1
ATOM 1033 N N . LEU A 1 139 ? 15.242 -6.695 6.543 1 97 139 LEU A N 1
ATOM 1034 C CA . LEU A 1 139 ? 16.391 -5.789 6.457 1 97 139 LEU A CA 1
ATOM 1035 C C . LEU A 1 139 ? 17.172 -5.781 7.766 1 97 139 LEU A C 1
ATOM 1037 O O . LEU A 1 139 ? 18.406 -5.746 7.754 1 97 139 LEU A O 1
ATOM 1041 N N . LEU A 1 140 ? 16.469 -5.797 8.867 1 96.88 140 LEU A N 1
ATOM 1042 C CA . LEU A 1 140 ? 17.125 -5.828 10.172 1 96.88 140 LEU A CA 1
ATOM 1043 C C . LEU A 1 140 ? 17.938 -7.105 10.336 1 96.88 140 LEU A C 1
ATOM 1045 O O . LEU A 1 140 ? 19.094 -7.062 10.781 1 96.88 140 LEU A O 1
ATOM 1049 N N . TYR A 1 141 ? 17.344 -8.195 9.938 1 97.31 141 TYR A N 1
ATOM 1050 C CA . TYR A 1 141 ? 17.969 -9.5 10.086 1 97.31 141 TYR A CA 1
ATOM 1051 C C . TYR A 1 141 ? 19.266 -9.57 9.273 1 97.31 141 TYR A C 1
ATOM 1053 O O . TYR A 1 141 ? 20.25 -10.18 9.711 1 97.31 141 TYR A O 1
ATOM 1061 N N . THR A 1 142 ? 19.328 -8.93 8.133 1 97.25 142 THR A N 1
ATOM 1062 C CA . THR A 1 142 ? 20.469 -9.039 7.23 1 97.25 142 THR A CA 1
ATOM 1063 C C . THR A 1 142 ? 21.359 -7.801 7.324 1 97.25 142 THR A C 1
ATOM 1065 O O . THR A 1 142 ? 22.375 -7.699 6.625 1 97.25 142 THR A O 1
ATOM 1068 N N . ASN A 1 143 ? 20.922 -6.859 8.141 1 96 143 ASN A N 1
ATOM 1069 C CA . ASN A 1 143 ? 21.578 -5.555 8.18 1 96 143 ASN A CA 1
ATOM 1070 C C . ASN A 1 143 ? 21.609 -4.898 6.805 1 96 143 ASN A C 1
ATOM 1072 O O . ASN A 1 143 ? 22.609 -4.285 6.43 1 96 143 ASN A O 1
ATOM 1076 N N . GLY A 1 144 ? 20.562 -5.266 6.031 1 94.31 144 GLY A N 1
ATOM 1077 C CA . GLY A 1 144 ? 20.406 -4.656 4.719 1 94.31 144 GLY A CA 1
ATOM 1078 C C . GLY A 1 144 ? 21.297 -5.273 3.66 1 94.31 144 GLY A C 1
ATOM 1079 O O . GLY A 1 144 ? 21.344 -4.793 2.525 1 94.31 144 GLY A O 1
ATOM 1080 N N . GLN A 1 145 ? 21.938 -6.332 4.004 1 96.19 145 GLN A N 1
ATOM 1081 C CA . GLN A 1 145 ? 22.875 -6.945 3.068 1 96.19 145 GLN A CA 1
ATOM 1082 C C . GLN A 1 145 ? 22.281 -8.195 2.434 1 96.19 145 GLN A C 1
ATOM 1084 O O . GLN A 1 145 ? 21.516 -8.914 3.07 1 96.19 145 GLN A O 1
ATOM 1089 N N . ASN A 1 146 ? 22.688 -8.477 1.249 1 96.81 146 ASN A N 1
ATOM 1090 C CA . ASN A 1 146 ? 22.297 -9.703 0.562 1 96.81 146 ASN A CA 1
ATOM 1091 C C . ASN A 1 146 ? 23.125 -10.898 1.049 1 96.81 146 ASN A C 1
ATOM 1093 O O . ASN A 1 146 ? 24.25 -10.734 1.513 1 96.81 146 ASN A O 1
ATOM 1097 N N . ILE A 1 147 ? 22.516 -12.039 0.959 1 96.88 147 ILE A N 1
ATOM 1098 C CA . ILE A 1 147 ? 23.203 -13.289 1.272 1 96.88 147 ILE A CA 1
ATOM 1099 C C . ILE A 1 147 ? 23.547 -14.023 -0.019 1 96.88 147 ILE A C 1
ATOM 1101 O O . ILE A 1 147 ? 22.672 -14.289 -0.843 1 96.88 147 ILE A O 1
ATOM 1105 N N . TYR A 1 148 ? 24.812 -14.336 -0.14 1 94.5 148 TYR A N 1
ATOM 1106 C CA . TYR A 1 148 ? 25.25 -14.984 -1.367 1 94.5 148 TYR A CA 1
ATOM 1107 C C . TYR A 1 148 ? 25.734 -16.406 -1.09 1 94.5 148 TYR A C 1
ATOM 1109 O O . TYR A 1 148 ? 25.578 -16.906 0.023 1 94.5 148 TYR A O 1
ATOM 1117 N N . GLN A 1 149 ? 26.172 -17.109 -2.135 1 90.06 149 GLN A N 1
ATOM 1118 C CA . GLN A 1 149 ? 26.734 -18.453 -2.076 1 90.06 149 GLN A CA 1
ATOM 1119 C C . GLN A 1 149 ? 25.734 -19.438 -1.466 1 90.06 149 GLN A C 1
ATOM 1121 O O . GLN A 1 149 ? 26.047 -20.109 -0.481 1 90.06 149 GLN A O 1
ATOM 1126 N N . ILE A 1 150 ? 24.656 -19.594 -2.129 1 93.56 150 ILE A N 1
ATOM 1127 C CA . ILE A 1 150 ? 23.562 -20.375 -1.559 1 93.56 150 ILE A CA 1
ATOM 1128 C C . ILE A 1 150 ? 23.641 -21.812 -2.08 1 93.56 150 ILE A C 1
ATOM 1130 O O . ILE A 1 150 ? 22.703 -22.594 -1.882 1 93.56 150 ILE A O 1
ATOM 1134 N N . GLY A 1 151 ? 24.672 -22.219 -2.793 1 94 151 GLY A N 1
ATOM 1135 C CA . GLY A 1 151 ? 24.938 -23.594 -3.162 1 94 151 GLY A CA 1
ATOM 1136 C C . GLY A 1 151 ? 23.781 -24.266 -3.863 1 94 151 GLY A C 1
ATOM 1137 O O . GLY A 1 151 ? 23.234 -23.734 -4.824 1 94 151 GLY A O 1
ATOM 1138 N N . ASP A 1 152 ? 23.328 -25.391 -3.295 1 94.62 152 ASP A N 1
ATOM 1139 C CA . ASP A 1 152 ? 22.312 -26.219 -3.926 1 94.62 152 ASP A CA 1
ATOM 1140 C C . ASP A 1 152 ? 20.922 -25.594 -3.775 1 94.62 152 ASP A C 1
ATOM 1142 O O . ASP A 1 152 ? 19.953 -26.047 -4.391 1 94.62 152 ASP A O 1
ATOM 1146 N N . TYR A 1 153 ? 20.891 -24.625 -3.014 1 95.88 153 TYR A N 1
ATOM 1147 C CA . TYR A 1 153 ? 19.625 -23.922 -2.834 1 95.88 153 TYR A CA 1
ATOM 1148 C C . TYR A 1 153 ? 19.078 -23.406 -4.168 1 95.88 153 TYR A C 1
ATOM 1150 O O . TYR A 1 153 ? 17.875 -23.281 -4.34 1 95.88 153 TYR A O 1
ATOM 1158 N N . VAL A 1 154 ? 19.922 -23.266 -5.117 1 94.31 154 VAL A N 1
ATOM 1159 C CA . VAL A 1 154 ? 19.578 -22.703 -6.414 1 94.31 154 VAL A CA 1
ATOM 1160 C C . VAL A 1 154 ? 18.688 -23.688 -7.188 1 94.31 154 VAL A C 1
ATOM 1162 O O . VAL A 1 154 ? 18.047 -23.312 -8.172 1 94.31 154 VAL A O 1
ATOM 1165 N N . LYS A 1 155 ? 18.625 -24.875 -6.781 1 92.5 155 LYS A N 1
ATOM 1166 C CA . LYS A 1 155 ? 17.891 -25.922 -7.488 1 92.5 155 LYS A CA 1
ATOM 1167 C C . LYS A 1 155 ? 16.391 -25.641 -7.477 1 92.5 155 LYS A C 1
ATOM 1169 O O . LYS A 1 155 ? 15.68 -26 -8.414 1 92.5 155 LYS A O 1
ATOM 1174 N N . PHE A 1 156 ? 15.922 -24.922 -6.441 1 93.06 156 PHE A N 1
ATOM 1175 C CA . PHE A 1 156 ? 14.5 -24.609 -6.352 1 93.06 156 PHE A CA 1
ATOM 1176 C C . PHE A 1 156 ? 14.078 -23.672 -7.477 1 93.06 156 PHE A C 1
ATOM 1178 O O . PHE A 1 156 ? 12.953 -23.781 -7.984 1 93.06 156 PHE A O 1
ATOM 1185 N N . GLY A 1 157 ? 14.961 -22.766 -7.809 1 91.31 157 GLY A N 1
ATOM 1186 C CA . GLY A 1 157 ? 14.594 -21.703 -8.734 1 91.31 157 GLY A CA 1
ATOM 1187 C C . GLY A 1 157 ? 15.258 -21.859 -10.094 1 91.31 157 GLY A C 1
ATOM 1188 O O . GLY A 1 157 ? 14.742 -21.359 -11.102 1 91.31 157 GLY A O 1
ATOM 1189 N N . GLN A 1 158 ? 16.391 -22.578 -10.141 1 90.19 158 GLN A N 1
ATOM 1190 C CA . GLN A 1 158 ? 17.172 -22.625 -11.375 1 90.19 158 GLN A CA 1
ATOM 1191 C C . GLN A 1 158 ? 17.266 -24.062 -11.898 1 90.19 158 GLN A C 1
ATOM 1193 O O . GLN A 1 158 ? 17.719 -24.297 -13.016 1 90.19 158 GLN A O 1
ATOM 1198 N N . GLY A 1 159 ? 16.797 -24.969 -11.133 1 88.94 159 GLY A N 1
ATOM 1199 C CA . GLY A 1 159 ? 16.891 -26.359 -11.523 1 88.94 159 GLY A CA 1
ATOM 1200 C C . GLY A 1 159 ? 15.781 -26.797 -12.469 1 88.94 159 GLY A C 1
ATOM 1201 O O . GLY A 1 159 ? 15 -25.969 -12.938 1 88.94 159 GLY A O 1
ATOM 1202 N N . SER A 1 160 ? 15.898 -28.078 -12.852 1 88.94 160 SER A N 1
ATOM 1203 C CA . SER A 1 160 ? 14.875 -28.672 -13.711 1 88.94 160 SER A CA 1
ATOM 1204 C C . SER A 1 160 ? 14.523 -30.078 -13.258 1 88.94 160 SER A C 1
ATOM 1206 O O . SER A 1 160 ? 15.367 -30.781 -12.695 1 88.94 160 SER A O 1
ATOM 1208 N N . ILE A 1 161 ? 13.312 -30.391 -13.344 1 87.75 161 ILE A N 1
ATOM 1209 C CA . ILE A 1 161 ? 12.805 -31.734 -13.094 1 87.75 161 ILE A CA 1
ATOM 1210 C C . ILE A 1 161 ? 12.25 -32.312 -14.391 1 87.75 161 ILE A C 1
ATOM 1212 O O . ILE A 1 161 ? 11.234 -31.844 -14.914 1 87.75 161 ILE A O 1
ATOM 1216 N N . LEU A 1 162 ? 12.891 -33.375 -14.945 1 89.31 162 LEU A N 1
ATOM 1217 C CA . LEU A 1 162 ? 12.477 -34 -16.188 1 89.31 162 LEU A CA 1
ATOM 1218 C C . LEU A 1 162 ? 12.438 -33.031 -17.344 1 89.31 162 LEU A C 1
ATOM 1220 O O . LEU A 1 162 ? 11.484 -33 -18.125 1 89.31 162 LEU A O 1
ATOM 1224 N N . GLY A 1 163 ? 13.305 -32.031 -17.312 1 85.31 163 GLY A N 1
ATOM 1225 C CA . GLY A 1 163 ? 13.414 -31.047 -18.391 1 85.31 163 GLY A CA 1
ATOM 1226 C C . GLY A 1 163 ? 12.555 -29.828 -18.172 1 85.31 163 GLY A C 1
ATOM 1227 O O . GLY A 1 163 ? 12.672 -28.844 -18.906 1 85.31 163 GLY A O 1
ATOM 1228 N N . ILE A 1 164 ? 11.734 -29.859 -17.188 1 89.75 164 ILE A N 1
ATOM 1229 C CA . ILE A 1 164 ? 10.852 -28.734 -16.875 1 89.75 164 ILE A CA 1
ATOM 1230 C C . ILE A 1 164 ? 11.445 -27.922 -15.734 1 89.75 164 ILE A C 1
ATOM 1232 O O . ILE A 1 164 ? 11.82 -28.453 -14.695 1 89.75 164 ILE A O 1
ATOM 1236 N N . PRO A 1 165 ? 11.531 -26.641 -15.977 1 92.75 165 PRO A N 1
ATOM 1237 C CA . PRO A 1 165 ? 12.047 -25.797 -14.883 1 92.75 165 PRO A CA 1
ATOM 1238 C C . PRO A 1 165 ? 11.289 -26.016 -13.57 1 92.75 165 PRO A C 1
ATOM 1240 O O . PRO A 1 165 ? 10.062 -26.094 -13.57 1 92.75 165 PRO A O 1
ATOM 1243 N N . THR A 1 166 ? 11.992 -26.156 -12.469 1 95.06 166 THR A N 1
ATOM 1244 C CA . THR A 1 166 ? 11.453 -26.5 -11.164 1 95.06 166 THR A CA 1
ATOM 1245 C C . THR A 1 166 ? 10.352 -25.531 -10.758 1 95.06 166 THR A C 1
ATOM 1247 O O . THR A 1 166 ? 9.305 -25.938 -10.242 1 95.06 166 THR A O 1
ATOM 1250 N N . PRO A 1 167 ? 10.516 -24.156 -11.008 1 96.94 167 PRO A N 1
ATOM 1251 C CA . PRO A 1 167 ? 9.453 -23.234 -10.617 1 96.94 167 PRO A CA 1
ATOM 1252 C C . PRO A 1 167 ? 8.125 -23.531 -11.305 1 96.94 167 PRO A C 1
ATOM 1254 O O . PRO A 1 167 ? 7.059 -23.328 -10.711 1 96.94 167 PRO A O 1
ATOM 1257 N N . ILE A 1 168 ? 8.141 -24.016 -12.5 1 96.19 168 ILE A N 1
ATOM 1258 C CA . ILE A 1 168 ? 6.93 -24.344 -13.242 1 96.19 168 ILE A CA 1
ATOM 1259 C C . ILE A 1 168 ? 6.219 -25.516 -12.586 1 96.19 168 ILE A C 1
ATOM 1261 O O . ILE A 1 168 ? 4.984 -25.562 -12.547 1 96.19 168 ILE A O 1
ATOM 1265 N N . VAL A 1 169 ? 7.004 -26.438 -12.164 1 96.44 169 VAL A N 1
ATOM 1266 C CA . VAL A 1 169 ? 6.445 -27.594 -11.477 1 96.44 169 VAL A CA 1
ATOM 1267 C C . VAL A 1 169 ? 5.703 -27.141 -10.219 1 96.44 169 VAL A C 1
ATOM 1269 O O . VAL A 1 169 ? 4.57 -27.562 -9.977 1 96.44 169 VAL A O 1
ATOM 1272 N N . PHE A 1 170 ? 6.348 -26.281 -9.43 1 97.5 170 PHE A N 1
ATOM 1273 C CA . PHE A 1 170 ? 5.691 -25.75 -8.242 1 97.5 170 PHE A CA 1
ATOM 1274 C C . PHE A 1 170 ? 4.414 -25 -8.617 1 97.5 170 PHE A C 1
ATOM 1276 O O . PHE A 1 170 ? 3.387 -25.156 -7.953 1 97.5 170 PHE A O 1
ATOM 1283 N N . MET A 1 171 ? 4.508 -24.156 -9.633 1 97.88 171 MET A N 1
ATOM 1284 C CA . MET A 1 171 ? 3.354 -23.391 -10.086 1 97.88 171 MET A CA 1
ATOM 1285 C C . MET A 1 171 ? 2.203 -24.312 -10.477 1 97.88 171 MET A C 1
ATOM 1287 O O . MET A 1 171 ? 1.052 -24.047 -10.109 1 97.88 171 MET A O 1
ATOM 1291 N N . ALA A 1 172 ? 2.504 -25.391 -11.227 1 97.62 172 ALA A N 1
ATOM 1292 C CA . ALA A 1 172 ? 1.486 -26.344 -11.656 1 97.62 172 ALA A CA 1
ATOM 1293 C C . ALA A 1 172 ? 0.831 -27.031 -10.461 1 97.62 172 ALA A C 1
ATOM 1295 O O . ALA A 1 172 ? -0.39 -27.203 -10.43 1 97.62 172 ALA A O 1
ATOM 1296 N N . ILE A 1 173 ? 1.623 -27.422 -9.5 1 98.12 173 ILE A N 1
ATOM 1297 C CA . ILE A 1 173 ? 1.103 -28.078 -8.297 1 98.12 173 ILE A CA 1
ATOM 1298 C C . ILE A 1 173 ? 0.178 -27.109 -7.555 1 98.12 173 ILE A C 1
ATOM 1300 O O . ILE A 1 173 ? -0.926 -27.5 -7.152 1 98.12 173 ILE A O 1
ATOM 1304 N N . ILE A 1 174 ? 0.598 -25.859 -7.406 1 98.62 174 ILE A N 1
ATOM 1305 C CA . ILE A 1 174 ? -0.18 -24.875 -6.66 1 98.62 174 ILE A CA 1
ATOM 1306 C C . ILE A 1 174 ? -1.449 -24.531 -7.434 1 98.62 174 ILE A C 1
ATOM 1308 O O . ILE A 1 174 ? -2.502 -24.297 -6.836 1 98.62 174 ILE A O 1
ATOM 1312 N N . LEU A 1 175 ? -1.307 -24.516 -8.789 1 98.56 175 LEU A N 1
ATOM 1313 C CA . LEU A 1 175 ? -2.5 -24.344 -9.609 1 98.56 175 LEU A CA 1
ATOM 1314 C C . LEU A 1 175 ? -3.521 -25.438 -9.312 1 98.56 175 LEU A C 1
ATOM 1316 O O . LEU A 1 175 ? -4.703 -25.156 -9.102 1 98.56 175 LEU A O 1
ATOM 1320 N N . LEU A 1 176 ? -3.072 -26.656 -9.312 1 98.44 176 LEU A N 1
ATOM 1321 C CA . LEU A 1 176 ? -3.953 -27.781 -9.07 1 98.44 176 LEU A CA 1
ATOM 1322 C C . LEU A 1 176 ? -4.547 -27.719 -7.668 1 98.44 176 LEU A C 1
ATOM 1324 O O . LEU A 1 176 ? -5.734 -28 -7.477 1 98.44 176 LEU A O 1
ATOM 1328 N N . VAL A 1 177 ? -3.732 -27.359 -6.695 1 98.56 177 VAL A N 1
ATOM 1329 C CA . VAL A 1 177 ? -4.195 -27.25 -5.316 1 98.56 177 VAL A CA 1
ATOM 1330 C C . VAL A 1 177 ? -5.242 -26.141 -5.211 1 98.56 177 VAL A C 1
ATOM 1332 O O . VAL A 1 177 ? -6.297 -26.344 -4.598 1 98.56 177 VAL A O 1
ATOM 1335 N N . THR A 1 178 ? -4.949 -24.984 -5.797 1 98.69 178 THR A N 1
ATOM 1336 C CA . THR A 1 178 ? -5.875 -23.859 -5.75 1 98.69 178 THR A CA 1
ATOM 1337 C C . THR A 1 178 ? -7.18 -24.203 -6.461 1 98.69 178 THR A C 1
ATOM 1339 O O . THR A 1 178 ? -8.266 -23.891 -5.961 1 98.69 178 THR A O 1
ATOM 1342 N N . TRP A 1 179 ? -7.023 -24.844 -7.637 1 98.12 179 TRP A N 1
ATOM 1343 C CA . TRP A 1 179 ? -8.188 -25.266 -8.398 1 98.12 179 TRP A CA 1
ATOM 1344 C C . TRP A 1 179 ? -9.039 -26.234 -7.594 1 98.12 179 TRP A C 1
ATOM 1346 O O . TRP A 1 179 ? -10.266 -26.109 -7.551 1 98.12 179 TRP A O 1
ATOM 1356 N N . TYR A 1 180 ? -8.438 -27.156 -6.973 1 98.25 180 TYR A N 1
ATOM 1357 C CA . TYR A 1 180 ? -9.133 -28.156 -6.176 1 98.25 180 TYR A CA 1
ATOM 1358 C C . TYR A 1 180 ? -9.82 -27.516 -4.973 1 98.25 180 TYR A C 1
ATOM 1360 O O . TYR A 1 180 ? -10.969 -27.828 -4.664 1 98.25 180 TYR A O 1
ATOM 1368 N N . ILE A 1 181 ? -9.133 -26.609 -4.27 1 98.31 181 ILE A N 1
ATOM 1369 C CA . ILE A 1 181 ? -9.68 -25.938 -3.098 1 98.31 181 ILE A CA 1
ATOM 1370 C C . ILE A 1 181 ? -10.93 -25.141 -3.496 1 98.31 181 ILE A C 1
ATOM 1372 O O . ILE A 1 181 ? -11.977 -25.266 -2.855 1 98.31 181 ILE A O 1
ATOM 1376 N N . LEU A 1 182 ? -10.898 -24.438 -4.555 1 97.94 182 LEU A N 1
ATOM 1377 C CA . LEU A 1 182 ? -11.961 -23.516 -4.941 1 97.94 182 LEU A CA 1
ATOM 1378 C C . LEU A 1 182 ? -13.156 -24.281 -5.512 1 97.94 182 LEU A C 1
ATOM 1380 O O . LEU A 1 182 ? -14.305 -23.891 -5.301 1 97.94 182 LEU A O 1
ATOM 1384 N N . LYS A 1 183 ? -12.859 -25.422 -6.18 1 96.38 183 LYS A N 1
ATOM 1385 C CA . LYS A 1 183 ? -13.938 -26.062 -6.93 1 96.38 183 LYS A CA 1
ATOM 1386 C C . LYS A 1 183 ? -14.508 -27.25 -6.164 1 96.38 183 LYS A C 1
ATOM 1388 O O . LYS A 1 183 ? -15.695 -27.562 -6.281 1 96.38 183 LYS A O 1
ATOM 1393 N N . HIS A 1 184 ? -13.688 -27.891 -5.281 1 97.25 184 HIS A N 1
ATOM 1394 C CA . HIS A 1 184 ? -14.117 -29.219 -4.824 1 97.25 184 HIS A CA 1
ATOM 1395 C C . HIS A 1 184 ? -14.188 -29.266 -3.301 1 97.25 184 HIS A C 1
ATOM 1397 O O . HIS A 1 184 ? -14.5 -30.312 -2.73 1 97.25 184 HIS A O 1
ATOM 1403 N N . THR A 1 185 ? -13.922 -28.219 -2.613 1 98 185 THR A N 1
ATOM 1404 C CA . THR A 1 185 ? -13.914 -28.297 -1.157 1 98 185 THR A CA 1
ATOM 1405 C C . THR A 1 185 ? -14.969 -27.375 -0.556 1 98 185 THR A C 1
ATOM 1407 O O . THR A 1 185 ? -15.461 -26.469 -1.23 1 98 185 THR A O 1
ATOM 1410 N N . VAL A 1 186 ? -15.266 -27.609 0.725 1 97.81 186 VAL A N 1
ATOM 1411 C CA . VAL A 1 186 ? -16.188 -26.781 1.486 1 97.81 186 VAL A CA 1
ATOM 1412 C C . VAL A 1 186 ? -15.586 -25.406 1.699 1 97.81 186 VAL A C 1
ATOM 1414 O O . VAL A 1 186 ? -16.297 -24.391 1.696 1 97.81 186 VAL A O 1
ATOM 1417 N N . LEU A 1 187 ? -14.312 -25.406 1.792 1 98.06 187 LEU A N 1
ATOM 1418 C CA . LEU A 1 187 ? -13.617 -24.125 1.958 1 98.06 187 LEU A CA 1
ATOM 1419 C C . LEU A 1 187 ? -13.844 -23.219 0.753 1 98.06 187 LEU A C 1
ATOM 1421 O O . LEU A 1 187 ? -14.133 -22.031 0.911 1 98.06 187 LEU A O 1
ATOM 1425 N N . GLY A 1 188 ? -13.688 -23.797 -0.358 1 98.12 188 GLY A N 1
ATOM 1426 C CA . GLY A 1 188 ? -13.93 -23.031 -1.569 1 98.12 188 GLY A CA 1
ATOM 1427 C C . GLY A 1 188 ? -15.328 -22.453 -1.645 1 98.12 188 GLY A C 1
ATOM 1428 O O . GLY A 1 188 ? -15.5 -21.266 -1.903 1 98.12 188 GLY A O 1
ATOM 1429 N N . ARG A 1 189 ? -16.312 -23.25 -1.349 1 97.75 189 ARG A N 1
ATOM 1430 C CA . ARG A 1 189 ? -17.703 -22.797 -1.368 1 97.75 189 ARG A CA 1
ATOM 1431 C C . ARG A 1 189 ? -17.938 -21.703 -0.331 1 97.75 189 ARG A C 1
ATOM 1433 O O . ARG A 1 189 ? -18.656 -20.734 -0.588 1 97.75 189 ARG A O 1
ATOM 1440 N N . SER A 1 190 ? -17.344 -21.891 0.762 1 98.44 190 SER A N 1
ATOM 1441 C CA . SER A 1 190 ? -17.5 -20.922 1.832 1 98.44 190 SER A CA 1
ATOM 1442 C C . SER A 1 190 ? -16.859 -19.578 1.459 1 98.44 190 SER A C 1
ATOM 1444 O O . SER A 1 190 ? -17.391 -18.516 1.761 1 98.44 190 SER A O 1
ATOM 1446 N N . VAL A 1 191 ? -15.727 -19.641 0.792 1 98.12 191 VAL A N 1
ATOM 1447 C CA . VAL A 1 191 ? -15 -18.453 0.363 1 98.12 191 VAL A CA 1
ATOM 1448 C C . VAL A 1 191 ? -15.852 -17.656 -0.629 1 98.12 191 VAL A C 1
ATOM 1450 O O . VAL A 1 191 ? -15.977 -16.438 -0.508 1 98.12 191 VAL A O 1
ATOM 1453 N N . TYR A 1 192 ? -16.453 -18.359 -1.574 1 97.94 192 TYR A N 1
ATOM 1454 C CA . TYR A 1 192 ? -17.312 -17.703 -2.559 1 97.94 192 TYR A CA 1
ATOM 1455 C C . TYR A 1 192 ? -18.547 -17.109 -1.899 1 97.94 192 TYR A C 1
ATOM 1457 O O . TYR A 1 192 ? -18.969 -16 -2.244 1 97.94 192 TYR A O 1
ATOM 1465 N N . ALA A 1 193 ? -19.109 -17.781 -0.967 1 97.62 193 ALA A N 1
ATOM 1466 C CA . ALA A 1 193 ? -20.312 -17.312 -0.277 1 97.62 193 ALA A CA 1
ATOM 1467 C C . ALA A 1 193 ? -20.031 -16.047 0.522 1 97.62 193 ALA A C 1
ATOM 1469 O O . ALA A 1 193 ? -20.828 -15.094 0.49 1 97.62 193 ALA A O 1
ATOM 1470 N N . ILE A 1 194 ? -18.938 -16.078 1.19 1 97.69 194 ILE A N 1
ATOM 1471 C CA . ILE A 1 194 ? -18.547 -14.914 1.988 1 97.69 194 ILE A CA 1
ATOM 1472 C C . ILE A 1 194 ? -18.328 -13.711 1.076 1 97.69 194 ILE A C 1
ATOM 1474 O O . ILE A 1 194 ? -18.734 -12.594 1.399 1 97.69 194 ILE A O 1
ATOM 1478 N N . GLY A 1 195 ? -17.688 -13.984 -0.049 1 96.19 195 GLY A N 1
ATOM 1479 C CA . GLY A 1 195 ? -17.438 -12.914 -1.003 1 96.19 195 GLY A CA 1
ATOM 1480 C C . GLY A 1 195 ? -18.703 -12.344 -1.613 1 96.19 195 GLY A C 1
ATOM 1481 O O . GLY A 1 195 ? -18.734 -11.164 -1.983 1 96.19 195 GLY A O 1
ATOM 1482 N N . GLY A 1 196 ? -19.688 -13.141 -1.764 1 93.62 196 GLY A N 1
ATOM 1483 C CA . GLY A 1 196 ? -20.969 -12.672 -2.279 1 93.62 196 GLY A CA 1
ATOM 1484 C C . GLY A 1 196 ? -21.734 -11.805 -1.293 1 93.62 196 GLY A C 1
ATOM 1485 O O . GLY A 1 196 ? -22.141 -10.688 -1.623 1 93.62 196 GLY A O 1
ATOM 1486 N N . ASN A 1 197 ? -21.938 -12.344 -0.157 1 94.62 197 ASN A N 1
ATOM 1487 C CA . ASN A 1 197 ? -22.609 -11.641 0.931 1 94.62 197 ASN A CA 1
ATOM 1488 C C . ASN A 1 197 ? -22.203 -12.195 2.293 1 94.62 197 ASN A C 1
ATOM 1490 O O . ASN A 1 197 ? -22.734 -13.227 2.723 1 94.62 197 ASN A O 1
ATOM 1494 N N . GLU A 1 198 ? -21.438 -11.414 2.973 1 95.19 198 GLU A N 1
ATOM 1495 C CA . GLU A 1 198 ? -20.891 -11.898 4.234 1 95.19 198 GLU A CA 1
ATOM 1496 C C . GLU A 1 198 ? -21.984 -12.125 5.27 1 95.19 198 GLU A C 1
ATOM 1498 O O . GLU A 1 198 ? -21.953 -13.117 6.004 1 95.19 198 GLU A O 1
ATOM 1503 N N . GLU A 1 199 ? -22.891 -11.211 5.344 1 93.88 199 GLU A N 1
ATOM 1504 C CA . GLU A 1 199 ? -23.969 -11.328 6.312 1 93.88 199 GLU A CA 1
ATOM 1505 C C . GLU A 1 199 ? -24.844 -12.547 6.027 1 93.88 199 GLU A C 1
ATOM 1507 O O . GLU A 1 199 ? -25.203 -13.281 6.945 1 93.88 199 GLU A O 1
ATOM 1512 N N . ALA A 1 200 ? -25.141 -12.703 4.789 1 95 200 ALA A N 1
ATOM 1513 C CA . ALA A 1 200 ? -25.938 -13.859 4.391 1 95 200 ALA A CA 1
ATOM 1514 C C . ALA A 1 200 ? -25.203 -15.164 4.66 1 95 200 ALA A C 1
ATOM 1516 O O . ALA A 1 200 ? -25.797 -16.156 5.078 1 95 200 ALA A O 1
ATOM 1517 N N . ALA A 1 201 ? -23.891 -15.164 4.418 1 96.75 201 ALA A N 1
ATOM 1518 C CA . ALA A 1 201 ? -23.062 -16.344 4.684 1 96.75 201 ALA A CA 1
ATOM 1519 C C . ALA A 1 201 ? -23.078 -16.688 6.168 1 96.75 201 ALA A C 1
ATOM 1521 O O . ALA A 1 201 ? -23.234 -17.859 6.539 1 96.75 201 ALA A O 1
ATOM 1522 N N . ASN A 1 202 ? -22.938 -15.727 6.984 1 95.62 202 ASN A N 1
ATOM 1523 C CA . ASN A 1 202 ? -22.969 -15.93 8.43 1 95.62 202 ASN A CA 1
ATOM 1524 C C . ASN A 1 202 ? -24.328 -16.469 8.891 1 95.62 202 ASN A C 1
ATOM 1526 O O . ASN A 1 202 ? -24.391 -17.359 9.734 1 95.62 202 ASN A O 1
ATOM 1530 N N . ALA A 1 203 ? -25.328 -15.938 8.336 1 95.69 203 ALA A N 1
ATOM 1531 C CA . ALA A 1 203 ? -26.688 -16.375 8.68 1 95.69 203 ALA A CA 1
ATOM 1532 C C . ALA A 1 203 ? -26.922 -17.812 8.25 1 95.69 203 ALA A C 1
ATOM 1534 O O . ALA A 1 203 ? -27.75 -18.516 8.836 1 95.69 203 ALA A O 1
ATOM 1535 N N . SER A 1 204 ? -26.203 -18.266 7.285 1 96.19 204 SER A N 1
ATOM 1536 C CA . SER A 1 204 ? -26.375 -19.609 6.766 1 96.19 204 SER A CA 1
ATOM 1537 C C . SER A 1 204 ? -25.516 -20.609 7.543 1 96.19 204 SER A C 1
ATOM 1539 O O . SER A 1 204 ? -25.453 -21.781 7.18 1 96.19 204 SER A O 1
ATOM 1541 N N . GLY A 1 205 ? -24.781 -20.141 8.57 1 96.25 205 GLY A N 1
ATOM 1542 C CA . GLY A 1 205 ? -24.078 -21.031 9.461 1 96.25 205 GLY A CA 1
ATOM 1543 C C . GLY A 1 205 ? -22.578 -21.125 9.164 1 96.25 205 GLY A C 1
ATOM 1544 O O . GLY A 1 205 ? -21.859 -21.859 9.828 1 96.25 205 GLY A O 1
ATOM 1545 N N . ILE A 1 206 ? -22.172 -20.422 8.242 1 97.38 206 ILE A N 1
ATOM 1546 C CA . ILE A 1 206 ? -20.75 -20.438 7.914 1 97.38 206 ILE A CA 1
ATOM 1547 C C . ILE A 1 206 ? -19.984 -19.578 8.93 1 97.38 206 ILE A C 1
ATOM 1549 O O . ILE A 1 206 ? -20.359 -18.438 9.203 1 97.38 206 ILE A O 1
ATOM 1553 N N . ASN A 1 207 ? -18.953 -20.203 9.523 1 98.06 207 ASN A N 1
ATOM 1554 C CA . ASN A 1 207 ? -18.078 -19.422 10.398 1 98.06 207 ASN A CA 1
ATOM 1555 C C . ASN A 1 207 ? -17.109 -18.547 9.602 1 98.06 207 ASN A C 1
ATOM 1557 O O . ASN A 1 207 ? -16.016 -18.984 9.266 1 98.06 207 ASN A O 1
ATOM 1561 N N . VAL A 1 208 ? -17.453 -17.375 9.398 1 97.88 208 VAL A N 1
ATOM 1562 C CA . VAL A 1 208 ? -16.766 -16.453 8.508 1 97.88 208 VAL A CA 1
ATOM 1563 C C . VAL A 1 208 ? -15.328 -16.25 9 1 97.88 208 VAL A C 1
ATOM 1565 O O . VAL A 1 208 ? -14.383 -16.297 8.211 1 97.88 208 VAL A O 1
ATOM 1568 N N . ASN A 1 209 ? -15.109 -16.047 10.297 1 97.75 209 ASN A N 1
ATOM 1569 C CA . ASN A 1 209 ? -13.781 -15.797 10.852 1 97.75 209 ASN A CA 1
ATOM 1570 C C . ASN A 1 209 ? -12.844 -16.984 10.617 1 97.75 209 ASN A C 1
ATOM 1572 O O . ASN A 1 209 ? -11.672 -16.781 10.281 1 97.75 209 ASN A O 1
ATOM 1576 N N . LYS A 1 210 ? -13.336 -18.125 10.766 1 98.31 210 LYS A N 1
ATOM 1577 C CA . LYS A 1 210 ? -12.523 -19.328 10.57 1 98.31 210 LYS A CA 1
ATOM 1578 C C . LYS A 1 210 ? -12.102 -19.469 9.109 1 98.31 210 LYS A C 1
ATOM 1580 O O . LYS A 1 210 ? -10.961 -19.828 8.82 1 98.31 210 LYS A O 1
ATOM 1585 N N . ILE A 1 211 ? -13.039 -19.234 8.242 1 98.5 211 ILE A N 1
ATOM 1586 C CA . ILE A 1 211 ? -12.766 -19.375 6.816 1 98.5 211 ILE A CA 1
ATOM 1587 C C . ILE A 1 211 ? -11.742 -18.328 6.379 1 98.5 211 ILE A C 1
ATOM 1589 O O . ILE A 1 211 ? -10.812 -18.641 5.633 1 98.5 211 ILE A O 1
ATOM 1593 N N . LYS A 1 212 ? -11.891 -17.078 6.809 1 98.25 212 LYS A N 1
ATOM 1594 C CA . LYS A 1 212 ? -10.938 -16.016 6.48 1 98.25 212 LYS A CA 1
ATOM 1595 C C . LYS A 1 212 ? -9.547 -16.344 7.008 1 98.25 212 LYS A C 1
ATOM 1597 O O . LYS A 1 212 ? -8.547 -16.125 6.32 1 98.25 212 LYS A O 1
ATOM 1602 N N . MET A 1 213 ? -9.508 -16.922 8.195 1 98.56 213 MET A N 1
ATOM 1603 C CA . MET A 1 213 ? -8.227 -17.312 8.773 1 98.56 213 MET A CA 1
ATOM 1604 C C . MET A 1 213 ? -7.57 -18.406 7.938 1 98.56 213 MET A C 1
ATOM 1606 O O . MET A 1 213 ? -6.375 -18.328 7.645 1 98.56 213 MET A O 1
ATOM 1610 N N . LYS A 1 214 ? -8.328 -19.344 7.559 1 98.69 214 LYS A N 1
ATOM 1611 C CA . LYS A 1 214 ? -7.805 -20.422 6.723 1 98.69 214 LYS A CA 1
ATOM 1612 C C . LYS A 1 214 ? -7.285 -19.875 5.395 1 98.69 214 LYS A C 1
ATOM 1614 O O . LYS A 1 214 ? -6.25 -20.328 4.895 1 98.69 214 LYS A O 1
ATOM 1619 N N . ALA A 1 215 ? -8.023 -18.922 4.867 1 98.69 215 ALA A N 1
ATOM 1620 C CA . ALA A 1 215 ? -7.594 -18.312 3.613 1 98.69 215 ALA A CA 1
ATOM 1621 C C . ALA A 1 215 ? -6.238 -17.625 3.77 1 98.69 215 ALA A C 1
ATOM 1623 O O . ALA A 1 215 ? -5.367 -17.766 2.908 1 98.69 215 ALA A O 1
ATOM 1624 N N . PHE A 1 216 ? -6.043 -16.938 4.871 1 98.81 216 PHE A N 1
ATOM 1625 C CA . PHE A 1 216 ? -4.77 -16.266 5.121 1 98.81 216 PHE A CA 1
ATOM 1626 C C . PHE A 1 216 ? -3.656 -17.297 5.32 1 98.81 216 PHE A C 1
ATOM 1628 O O . PHE A 1 216 ? -2.525 -17.078 4.883 1 98.81 216 PHE A O 1
ATOM 1635 N N . ILE A 1 217 ? -3.973 -18.375 5.969 1 98.88 217 ILE A N 1
ATOM 1636 C CA . ILE A 1 217 ? -2.977 -19.406 6.203 1 98.88 217 ILE A CA 1
ATOM 1637 C C . ILE A 1 217 ? -2.541 -20.016 4.871 1 98.88 217 ILE A C 1
ATOM 1639 O O . ILE A 1 217 ? -1.346 -20.188 4.621 1 98.88 217 ILE A O 1
ATOM 1643 N N . ILE A 1 218 ? -3.482 -20.312 4.023 1 98.81 218 ILE A N 1
ATOM 1644 C CA . ILE A 1 218 ? -3.176 -20.859 2.707 1 98.81 218 ILE A CA 1
ATOM 1645 C C . ILE A 1 218 ? -2.328 -19.859 1.92 1 98.81 218 ILE A C 1
ATOM 1647 O O . ILE A 1 218 ? -1.334 -20.234 1.296 1 98.81 218 ILE A O 1
ATOM 1651 N N . ASN A 1 219 ? -2.732 -18.578 1.961 1 98.81 219 ASN A N 1
ATOM 1652 C CA . ASN A 1 219 ? -1.938 -17.531 1.328 1 98.81 219 ASN A CA 1
ATOM 1653 C C . ASN A 1 219 ? -0.507 -17.516 1.854 1 98.81 219 ASN A C 1
ATOM 1655 O O . ASN A 1 219 ? 0.442 -17.375 1.082 1 98.81 219 ASN A O 1
ATOM 1659 N N . GLY A 1 220 ? -0.368 -17.703 3.15 1 98.88 220 GLY A N 1
ATOM 1660 C CA . GLY A 1 220 ? 0.954 -17.75 3.754 1 98.88 220 GLY A CA 1
ATOM 1661 C C . GLY A 1 220 ? 1.818 -18.875 3.219 1 98.88 220 GLY A C 1
ATOM 1662 O O . GLY A 1 220 ? 3.012 -18.688 2.977 1 98.88 220 GLY A O 1
ATOM 1663 N N . ILE A 1 221 ? 1.217 -20.016 3.062 1 98.88 221 ILE A N 1
ATOM 1664 C CA . ILE A 1 221 ? 1.939 -21.156 2.523 1 98.88 221 ILE A CA 1
ATOM 1665 C C . ILE A 1 221 ? 2.43 -20.844 1.111 1 98.88 221 ILE A C 1
ATOM 1667 O O . ILE A 1 221 ? 3.6 -21.062 0.789 1 98.88 221 ILE A O 1
ATOM 1671 N N . PHE A 1 222 ? 1.563 -20.281 0.282 1 98.88 222 PHE A N 1
ATOM 1672 C CA . PHE A 1 222 ? 1.919 -19.938 -1.09 1 98.88 222 PHE A CA 1
ATOM 1673 C C . PHE A 1 222 ? 3.02 -18.875 -1.116 1 98.88 222 PHE A C 1
ATOM 1675 O O . PHE A 1 222 ? 3.973 -18.984 -1.892 1 98.88 222 PHE A O 1
ATOM 1682 N N . VAL A 1 223 ? 2.92 -17.875 -0.256 1 98.88 223 VAL A N 1
ATOM 1683 C CA . VAL A 1 223 ? 3.895 -16.781 -0.205 1 98.88 223 VAL A CA 1
ATOM 1684 C C . VAL A 1 223 ? 5.258 -17.328 0.212 1 98.88 223 VAL A C 1
ATOM 1686 O O . VAL A 1 223 ? 6.289 -16.922 -0.331 1 98.88 223 VAL A O 1
ATOM 1689 N N . GLY A 1 224 ? 5.262 -18.266 1.164 1 98.88 224 GLY A N 1
ATOM 1690 C CA . GLY A 1 224 ? 6.508 -18.891 1.575 1 98.88 224 GLY A CA 1
ATOM 1691 C C . GLY A 1 224 ? 7.188 -19.656 0.456 1 98.88 224 GLY A C 1
ATOM 1692 O O . GLY A 1 224 ? 8.398 -19.531 0.255 1 98.88 224 GLY A O 1
ATOM 1693 N N . ILE A 1 225 ? 6.391 -20.422 -0.268 1 98.75 225 ILE A N 1
ATOM 1694 C CA . ILE A 1 225 ? 6.918 -21.188 -1.388 1 98.75 225 ILE A CA 1
ATOM 1695 C C . ILE A 1 225 ? 7.461 -20.25 -2.457 1 98.75 225 ILE A C 1
ATOM 1697 O O . ILE A 1 225 ? 8.555 -20.453 -2.982 1 98.75 225 ILE A O 1
ATOM 1701 N N . ALA A 1 226 ? 6.738 -19.172 -2.754 1 98.69 226 ALA A N 1
ATOM 1702 C CA . ALA A 1 226 ? 7.18 -18.172 -3.721 1 98.69 226 ALA A CA 1
ATOM 1703 C C . ALA A 1 226 ? 8.492 -17.531 -3.287 1 98.69 226 ALA A C 1
ATOM 1705 O O . ALA A 1 226 ? 9.344 -17.219 -4.121 1 98.69 226 ALA A O 1
ATOM 1706 N N . GLY A 1 227 ? 8.625 -17.375 -1.979 1 98.69 227 GLY A N 1
ATOM 1707 C CA . GLY A 1 227 ? 9.859 -16.797 -1.458 1 98.69 227 GLY A CA 1
ATOM 1708 C C . GLY A 1 227 ? 11.07 -17.672 -1.718 1 98.69 227 GLY A C 1
ATOM 1709 O O . GLY A 1 227 ? 12.133 -17.172 -2.098 1 98.69 227 GLY A O 1
ATOM 1710 N N . VAL A 1 228 ? 10.906 -18.953 -1.54 1 98.56 228 VAL A N 1
ATOM 1711 C CA . VAL A 1 228 ? 11.984 -19.906 -1.777 1 98.56 228 VAL A CA 1
ATOM 1712 C C . VAL A 1 228 ? 12.383 -19.891 -3.252 1 98.56 228 VAL A C 1
ATOM 1714 O O . VAL A 1 228 ? 13.562 -19.797 -3.582 1 98.56 228 VAL A O 1
ATOM 1717 N N . ILE A 1 229 ? 11.398 -19.922 -4.09 1 98.06 229 ILE A N 1
ATOM 1718 C CA . ILE A 1 229 ? 11.656 -19.969 -5.527 1 98.06 229 ILE A CA 1
ATOM 1719 C C . ILE A 1 229 ? 12.297 -18.656 -5.98 1 98.06 229 ILE A C 1
ATOM 1721 O O . ILE A 1 229 ? 13.242 -18.672 -6.777 1 98.06 229 ILE A O 1
ATOM 1725 N N . PHE A 1 230 ? 11.883 -17.594 -5.43 1 98.19 230 PHE A N 1
ATOM 1726 C CA . PHE A 1 230 ? 12.398 -16.281 -5.809 1 98.19 230 PHE A CA 1
ATOM 1727 C C . PHE A 1 230 ? 13.867 -16.156 -5.441 1 98.19 230 PHE A C 1
ATOM 1729 O O . PHE A 1 230 ? 14.695 -15.766 -6.277 1 98.19 230 PHE A O 1
ATOM 1736 N N . MET A 1 231 ? 14.172 -16.453 -4.211 1 98.31 231 MET A N 1
ATOM 1737 C CA . MET A 1 231 ? 15.547 -16.328 -3.752 1 98.31 231 MET A CA 1
ATOM 1738 C C . MET A 1 231 ? 16.469 -17.25 -4.535 1 98.31 231 MET A C 1
ATOM 1740 O O . MET A 1 231 ? 17.594 -16.875 -4.891 1 98.31 231 MET A O 1
ATOM 1744 N N . SER A 1 232 ? 15.961 -18.422 -4.766 1 97.31 232 SER A N 1
ATOM 1745 C CA . SER A 1 232 ? 16.703 -19.422 -5.539 1 97.31 232 SER A CA 1
ATOM 1746 C C . SER A 1 232 ? 16.953 -18.922 -6.965 1 97.31 232 SER A C 1
ATOM 1748 O O . SER A 1 232 ? 18.062 -19.078 -7.492 1 97.31 232 SER A O 1
ATOM 1750 N N . ARG A 1 233 ? 16 -18.344 -7.516 1 95.12 233 ARG A N 1
ATOM 1751 C CA . ARG A 1 233 ? 16.094 -17.875 -8.891 1 95.12 233 ARG A CA 1
ATOM 1752 C C . ARG A 1 233 ? 17.094 -16.734 -9.016 1 95.12 233 ARG A C 1
ATOM 1754 O O . ARG A 1 233 ? 17.859 -16.672 -9.984 1 95.12 233 ARG A O 1
ATOM 1761 N N . VAL A 1 234 ? 17.109 -15.82 -8.055 1 94.12 234 VAL A N 1
ATOM 1762 C CA . VAL A 1 234 ? 17.969 -14.648 -8.133 1 94.12 234 VAL A CA 1
ATOM 1763 C C . VAL A 1 234 ? 19.328 -14.969 -7.512 1 94.12 234 VAL A C 1
ATOM 1765 O O . VAL A 1 234 ? 20.188 -14.094 -7.395 1 94.12 234 VAL A O 1
ATOM 1768 N N . ASN A 1 235 ? 19.484 -16.125 -7.078 1 95.62 235 ASN A N 1
ATOM 1769 C CA . ASN A 1 235 ? 20.75 -16.672 -6.59 1 95.62 235 ASN A CA 1
ATOM 1770 C C . ASN A 1 235 ? 21.25 -15.93 -5.355 1 95.62 235 ASN A C 1
ATOM 1772 O O . ASN A 1 235 ? 22.391 -15.5 -5.305 1 95.62 235 ASN A O 1
ATOM 1776 N N . GLY A 1 236 ? 20.391 -15.719 -4.387 1 96.5 236 GLY A N 1
ATOM 1777 C CA . GLY A 1 236 ? 20.766 -15.07 -3.145 1 96.5 236 GLY A CA 1
ATOM 1778 C C . GLY A 1 236 ? 19.578 -14.672 -2.293 1 96.5 236 GLY A C 1
ATOM 1779 O O . GLY A 1 236 ? 18.438 -14.75 -2.74 1 96.5 236 GLY A O 1
ATOM 1780 N N . GLY A 1 237 ? 19.875 -14.445 -1.048 1 97.12 237 GLY A N 1
ATOM 1781 C CA . GLY A 1 237 ? 18.891 -13.828 -0.163 1 97.12 237 GLY A CA 1
ATOM 1782 C C . GLY A 1 237 ? 18.875 -12.32 -0.262 1 97.12 237 GLY A C 1
ATOM 1783 O O . GLY A 1 237 ? 19.844 -11.648 0.104 1 97.12 237 GLY A O 1
ATOM 1784 N N . MET A 1 238 ? 17.797 -11.828 -0.794 1 97.56 238 MET A N 1
ATOM 1785 C CA . MET A 1 238 ? 17.688 -10.398 -1.046 1 97.56 238 MET A CA 1
ATOM 1786 C C . MET A 1 238 ? 16.594 -9.781 -0.18 1 97.56 238 MET A C 1
ATOM 1788 O O . MET A 1 238 ? 15.406 -9.812 -0.543 1 97.56 238 MET A O 1
ATOM 1792 N N . PRO A 1 239 ? 17 -9.07 0.893 1 97 239 PRO A N 1
ATOM 1793 C CA . PRO A 1 239 ? 15.969 -8.477 1.748 1 97 239 PRO A CA 1
ATOM 1794 C C . PRO A 1 239 ? 15.156 -7.398 1.03 1 97 239 PRO A C 1
ATOM 1796 O O . PRO A 1 239 ? 14.008 -7.133 1.4 1 97 239 PRO A O 1
ATOM 1799 N N . ASN A 1 240 ? 15.68 -6.781 -0.036 1 93.56 240 ASN A N 1
ATOM 1800 C CA . ASN A 1 240 ? 14.992 -5.766 -0.83 1 93.56 240 ASN A CA 1
ATOM 1801 C C . ASN A 1 240 ? 14.406 -6.363 -2.104 1 93.56 240 ASN A C 1
ATOM 1803 O O . ASN A 1 240 ? 14.039 -5.629 -3.025 1 93.56 240 ASN A O 1
ATOM 1807 N N . GLY A 1 241 ? 14.367 -7.641 -2.086 1 93.38 241 GLY A N 1
ATOM 1808 C CA . GLY A 1 241 ? 13.781 -8.289 -3.25 1 93.38 241 GLY A CA 1
ATOM 1809 C C . GLY A 1 241 ? 12.266 -8.289 -3.234 1 93.38 241 GLY A C 1
ATOM 1810 O O . GLY A 1 241 ? 11.648 -8.016 -2.205 1 93.38 241 GLY A O 1
ATOM 1811 N N . ALA A 1 242 ? 11.711 -8.453 -4.367 1 94.69 242 ALA A N 1
ATOM 1812 C CA . ALA A 1 242 ? 10.289 -8.695 -4.582 1 94.69 242 ALA A CA 1
ATOM 1813 C C . ALA A 1 242 ? 9.461 -7.469 -4.203 1 94.69 242 ALA A C 1
ATOM 1815 O O . ALA A 1 242 ? 8.312 -7.598 -3.766 1 94.69 242 ALA A O 1
ATOM 1816 N N . ILE A 1 243 ? 10.07 -6.312 -4.258 1 88.88 243 ILE A N 1
ATOM 1817 C CA . ILE A 1 243 ? 9.305 -5.086 -4.043 1 88.88 243 ILE A CA 1
ATOM 1818 C C . ILE A 1 243 ? 8.258 -4.934 -5.145 1 88.88 243 ILE A C 1
ATOM 1820 O O . ILE A 1 243 ? 8.578 -5.039 -6.332 1 88.88 243 ILE A O 1
ATOM 1824 N N . GLY A 1 244 ? 7.016 -4.777 -4.77 1 85.06 244 GLY A N 1
ATOM 1825 C CA . GLY A 1 244 ? 5.977 -4.539 -5.754 1 85.06 244 GLY A CA 1
ATOM 1826 C C . GLY A 1 244 ? 5.316 -5.812 -6.246 1 85.06 244 GLY A C 1
ATOM 1827 O O . GLY A 1 244 ? 4.312 -5.762 -6.961 1 85.06 244 GLY A O 1
ATOM 1828 N N . PHE A 1 245 ? 5.789 -6.945 -5.77 1 92.31 245 PHE A N 1
ATOM 1829 C CA . PHE A 1 245 ? 5.246 -8.211 -6.238 1 92.31 245 PHE A CA 1
ATOM 1830 C C . PHE A 1 245 ? 3.799 -8.383 -5.789 1 92.31 245 PHE A C 1
ATOM 1832 O O . PHE A 1 245 ? 3.021 -9.086 -6.438 1 92.31 245 PHE A O 1
ATOM 1839 N N . GLU A 1 246 ? 3.49 -7.785 -4.672 1 91.69 246 GLU A N 1
ATOM 1840 C CA . GLU A 1 246 ? 2.102 -7.832 -4.227 1 91.69 246 GLU A CA 1
ATOM 1841 C C . GLU A 1 246 ? 1.172 -7.184 -5.25 1 91.69 246 GLU A C 1
ATOM 1843 O O . GLU A 1 246 ? 0.051 -7.652 -5.461 1 91.69 246 GLU A O 1
ATOM 1848 N N . PHE A 1 247 ? 1.624 -6.164 -5.953 1 85.06 247 PHE A N 1
ATOM 1849 C CA . PHE A 1 247 ? 0.813 -5.473 -6.949 1 85.06 247 PHE A CA 1
ATOM 1850 C C . PHE A 1 247 ? 0.716 -6.289 -8.234 1 85.06 247 PHE A C 1
ATOM 1852 O O . PHE A 1 247 ? -0.327 -6.301 -8.891 1 85.06 247 PHE A O 1
ATOM 1859 N N . HIS A 1 248 ? 1.842 -6.945 -8.523 1 90.5 248 HIS A N 1
ATOM 1860 C CA . HIS A 1 248 ? 1.812 -7.836 -9.68 1 90.5 248 HIS A CA 1
ATOM 1861 C C . HIS A 1 248 ? 0.812 -8.969 -9.477 1 90.5 248 HIS A C 1
ATOM 1863 O O . HIS A 1 248 ? 0.046 -9.297 -10.383 1 90.5 248 HIS A O 1
ATOM 1869 N N . ALA A 1 249 ? 0.87 -9.43 -8.305 1 94.94 249 ALA A N 1
ATOM 1870 C CA . ALA A 1 249 ? -0.031 -10.531 -7.984 1 94.94 249 ALA A CA 1
ATOM 1871 C C . ALA A 1 249 ? -1.486 -10.078 -8 1 94.94 249 ALA A C 1
ATOM 1873 O O . ALA A 1 249 ? -2.361 -10.789 -8.508 1 94.94 249 ALA A O 1
ATOM 1874 N N . LEU A 1 250 ? -1.714 -8.953 -7.445 1 91.75 250 LEU A N 1
ATOM 1875 C CA . LEU A 1 250 ? -3.059 -8.391 -7.43 1 91.75 250 LEU A CA 1
ATOM 1876 C C . LEU A 1 250 ? -3.561 -8.141 -8.844 1 91.75 250 LEU A C 1
ATOM 1878 O O . LEU A 1 250 ? -4.695 -8.492 -9.18 1 91.75 250 LEU A O 1
ATOM 1882 N N . THR A 1 251 ? -2.715 -7.551 -9.641 1 90.06 251 THR A N 1
ATOM 1883 C CA . THR A 1 251 ? -3.068 -7.242 -11.023 1 90.06 251 THR A CA 1
ATOM 1884 C C . THR A 1 251 ? -3.369 -8.516 -11.805 1 90.06 251 THR A C 1
ATOM 1886 O O . THR A 1 251 ? -4.332 -8.57 -12.578 1 90.06 251 THR A O 1
ATOM 1889 N N . ALA A 1 252 ? -2.553 -9.492 -11.586 1 94.31 252 ALA A N 1
ATOM 1890 C CA . ALA A 1 252 ? -2.748 -10.766 -12.266 1 94.31 252 ALA A CA 1
ATOM 1891 C C . ALA A 1 252 ? -4.109 -11.367 -11.922 1 94.31 252 ALA A C 1
ATOM 1893 O O . ALA A 1 252 ? -4.816 -11.867 -12.805 1 94.31 252 ALA A O 1
ATOM 1894 N N . ALA A 1 253 ? -4.461 -11.344 -10.656 1 95.12 253 ALA A N 1
ATOM 1895 C CA . ALA A 1 253 ? -5.73 -11.906 -10.219 1 95.12 253 ALA A CA 1
ATOM 1896 C C . ALA A 1 253 ? -6.91 -11.148 -10.82 1 95.12 253 ALA A C 1
ATOM 1898 O O . ALA A 1 253 ? -7.859 -11.758 -11.32 1 95.12 253 ALA A O 1
ATOM 1899 N N . VAL A 1 254 ? -6.812 -9.875 -10.852 1 90.88 254 VAL A N 1
ATOM 1900 C CA . VAL A 1 254 ? -7.926 -9.047 -11.297 1 90.88 254 VAL A CA 1
ATOM 1901 C C . VAL A 1 254 ? -8.07 -9.141 -12.812 1 90.88 254 VAL A C 1
ATOM 1903 O O . VAL A 1 254 ? -9.18 -9.281 -13.328 1 90.88 254 VAL A O 1
ATOM 1906 N N . ILE A 1 255 ? -6.957 -9.055 -13.469 1 90.31 255 ILE A N 1
ATOM 1907 C CA . ILE A 1 255 ? -6.98 -9.211 -14.922 1 90.31 255 ILE A CA 1
ATOM 1908 C C . ILE A 1 255 ? -7.523 -10.594 -15.273 1 90.31 255 ILE A C 1
ATOM 1910 O O . ILE A 1 255 ? -8.242 -10.75 -16.266 1 90.31 255 ILE A O 1
ATOM 1914 N N . GLY A 1 256 ? -7.227 -11.5 -14.453 1 93.5 256 GLY A N 1
ATOM 1915 C CA . GLY A 1 256 ? -7.66 -12.875 -14.664 1 93.5 256 GLY A CA 1
ATOM 1916 C C . GLY A 1 256 ? -9.141 -13.078 -14.383 1 93.5 256 GLY A C 1
ATOM 1917 O O . GLY A 1 256 ? -9.664 -14.18 -14.578 1 93.5 256 GLY A O 1
ATOM 1918 N N . GLY A 1 257 ? -9.789 -12.094 -13.891 1 91 257 GLY A N 1
ATOM 1919 C CA . GLY A 1 257 ? -11.234 -12.195 -13.75 1 91 257 GLY A CA 1
ATOM 1920 C C . GLY A 1 257 ? -11.688 -12.25 -12.305 1 91 257 GLY A C 1
ATOM 1921 O O . GLY A 1 257 ? -12.883 -12.406 -12.023 1 91 257 GLY A O 1
ATOM 1922 N N . THR A 1 258 ? -10.742 -12.211 -11.398 1 93.81 258 THR A N 1
ATOM 1923 C CA . THR A 1 258 ? -11.125 -12.156 -9.992 1 93.81 258 THR A CA 1
ATOM 1924 C C . THR A 1 258 ? -11.641 -10.766 -9.625 1 93.81 258 THR A C 1
ATOM 1926 O O . THR A 1 258 ? -11.023 -9.758 -9.969 1 93.81 258 THR A O 1
ATOM 1929 N N . SER A 1 259 ? -12.758 -10.695 -8.961 1 91.5 259 SER A N 1
ATOM 1930 C CA . SER A 1 259 ? -13.398 -9.414 -8.688 1 91.5 259 SER A CA 1
ATOM 1931 C C . SER A 1 259 ? -13.031 -8.891 -7.309 1 91.5 259 SER A C 1
ATOM 1933 O O . SER A 1 259 ? -13.117 -9.625 -6.316 1 91.5 259 SER A O 1
ATOM 1935 N N . PHE A 1 260 ? -12.797 -7.613 -7.25 1 86.12 260 PHE A N 1
ATOM 1936 C CA . PHE A 1 260 ? -12.469 -6.973 -5.98 1 86.12 260 PHE A CA 1
ATOM 1937 C C . PHE A 1 260 ? -13.703 -6.867 -5.09 1 86.12 260 PHE A C 1
ATOM 1939 O O . PHE A 1 260 ? -13.586 -6.648 -3.885 1 86.12 260 PHE A O 1
ATOM 1946 N N . THR A 1 261 ? -14.852 -7.027 -5.605 1 85 261 THR A N 1
ATOM 1947 C CA . THR A 1 261 ? -16.078 -6.965 -4.824 1 85 261 THR A CA 1
ATOM 1948 C C . THR A 1 261 ? -16.375 -8.312 -4.18 1 85 261 THR A C 1
ATOM 1950 O O . THR A 1 261 ? -17.312 -8.438 -3.389 1 85 261 THR A O 1
ATOM 1953 N N . GLY A 1 262 ? -15.57 -9.297 -4.551 1 91 262 GLY A N 1
ATOM 1954 C CA . GLY A 1 262 ? -15.695 -10.602 -3.922 1 91 262 GLY A CA 1
ATOM 1955 C C . GLY A 1 262 ? -16.641 -11.539 -4.664 1 91 262 GLY A C 1
ATOM 1956 O O . GLY A 1 262 ? -17.422 -11.102 -5.508 1 91 262 GLY A O 1
ATOM 1957 N N . GLY A 1 263 ? -16.469 -12.805 -4.461 1 94.62 263 GLY A N 1
ATOM 1958 C CA . GLY A 1 263 ? -17.438 -13.82 -4.879 1 94.62 263 GLY A CA 1
ATOM 1959 C C . GLY A 1 263 ? -17.156 -14.359 -6.27 1 94.62 263 GLY A C 1
ATOM 1960 O O . GLY A 1 263 ? -17.812 -15.312 -6.711 1 94.62 263 GLY A O 1
ATOM 1961 N N . ILE A 1 264 ? -16.25 -13.766 -6.957 1 94.44 264 ILE A N 1
ATOM 1962 C CA . ILE A 1 264 ? -15.977 -14.203 -8.32 1 94.44 264 ILE A CA 1
ATOM 1963 C C . ILE A 1 264 ? -14.469 -14.375 -8.516 1 94.44 264 ILE A C 1
ATOM 1965 O O . ILE A 1 264 ? -13.68 -13.523 -8.102 1 94.44 264 ILE A O 1
ATOM 1969 N N . GLY A 1 265 ? -14.07 -15.469 -9.188 1 94.88 265 GLY A N 1
ATOM 1970 C CA . GLY A 1 265 ? -12.672 -15.727 -9.516 1 94.88 265 GLY A CA 1
ATOM 1971 C C . GLY A 1 265 ? -12.383 -17.188 -9.75 1 94.88 265 GLY A C 1
ATOM 1972 O O . GLY A 1 265 ? -13.109 -18.062 -9.273 1 94.88 265 GLY A O 1
ATOM 1973 N N . THR A 1 266 ? -11.383 -17.484 -10.508 1 96.44 266 THR A N 1
ATOM 1974 C CA . THR A 1 266 ? -10.984 -18.859 -10.773 1 96.44 266 THR A CA 1
ATOM 1975 C C . THR A 1 266 ? -9.469 -18.984 -10.844 1 96.44 266 THR A C 1
ATOM 1977 O O . THR A 1 266 ? -8.773 -18 -11.109 1 96.44 266 THR A O 1
ATOM 1980 N N . ALA A 1 267 ? -9.023 -20.188 -10.555 1 97.5 267 ALA A N 1
ATOM 1981 C CA . ALA A 1 267 ? -7.586 -20.438 -10.609 1 97.5 267 ALA A CA 1
ATOM 1982 C C . ALA A 1 267 ? -7.059 -20.297 -12.031 1 97.5 267 ALA A C 1
ATOM 1984 O O . ALA A 1 267 ? -5.988 -19.734 -12.258 1 97.5 267 ALA A O 1
ATOM 1985 N N . ILE A 1 268 ? -7.762 -20.75 -12.969 1 96.12 268 ILE A N 1
ATOM 1986 C CA . ILE A 1 268 ? -7.336 -20.75 -14.359 1 96.12 268 ILE A CA 1
ATOM 1987 C C . ILE A 1 268 ? -7.316 -19.312 -14.883 1 96.12 268 ILE A C 1
ATOM 1989 O O . ILE A 1 268 ? -6.438 -18.938 -15.672 1 96.12 268 ILE A O 1
ATOM 1993 N N . GLY A 1 269 ? -8.305 -18.531 -14.523 1 95.38 269 GLY A N 1
ATOM 1994 C CA . GLY A 1 269 ? -8.281 -17.109 -14.875 1 95.38 269 GLY A CA 1
ATOM 1995 C C . GLY A 1 269 ? -7.062 -16.391 -14.336 1 95.38 269 GLY A C 1
ATOM 1996 O O . GLY A 1 269 ? -6.43 -15.617 -15.062 1 95.38 269 GLY A O 1
ATOM 1997 N N . THR A 1 270 ? -6.77 -16.688 -13.117 1 96.88 270 THR A N 1
ATOM 1998 C CA . THR A 1 270 ? -5.605 -16.078 -12.484 1 96.88 270 THR A CA 1
ATOM 1999 C C . THR A 1 270 ? -4.32 -16.469 -13.203 1 96.88 270 THR A C 1
ATOM 2001 O O . THR A 1 270 ? -3.416 -15.656 -13.375 1 96.88 270 THR A O 1
ATOM 2004 N N . LEU A 1 271 ? -4.281 -17.734 -13.586 1 97 271 LEU A N 1
ATOM 2005 C CA . LEU A 1 271 ? -3.131 -18.188 -14.359 1 97 271 LEU A CA 1
ATOM 2006 C C . LEU A 1 271 ? -2.969 -17.375 -15.633 1 97 271 LEU A C 1
ATOM 2008 O O . LEU A 1 271 ? -1.871 -16.906 -15.938 1 97 271 LEU A O 1
ATOM 2012 N N . ALA A 1 272 ? -4.031 -17.219 -16.359 1 95.69 272 ALA A N 1
ATOM 2013 C CA . ALA A 1 272 ? -3.998 -16.422 -17.594 1 95.69 272 ALA A CA 1
ATOM 2014 C C . ALA A 1 272 ? -3.586 -14.984 -17.312 1 95.69 272 ALA A C 1
ATOM 2016 O O . ALA A 1 272 ? -2.779 -14.406 -18.047 1 95.69 272 ALA A O 1
ATOM 2017 N N . GLY A 1 273 ? -4.168 -14.438 -16.266 1 95.12 273 GLY A N 1
ATOM 2018 C CA . GLY A 1 273 ? -3.812 -13.078 -15.875 1 95.12 273 GLY A CA 1
ATOM 2019 C C . GLY A 1 273 ? -2.342 -12.922 -15.547 1 95.12 273 GLY A C 1
ATOM 2020 O O . GLY A 1 273 ? -1.718 -11.93 -15.922 1 95.12 273 GLY A O 1
ATOM 2021 N N . ALA A 1 274 ? -1.818 -13.859 -14.875 1 96.62 274 ALA A N 1
ATOM 2022 C CA . ALA A 1 274 ? -0.408 -13.82 -14.492 1 96.62 274 ALA A CA 1
ATOM 2023 C C . ALA A 1 274 ? 0.492 -13.875 -15.727 1 96.62 274 ALA A C 1
ATOM 2025 O O . ALA A 1 274 ? 1.516 -13.188 -15.781 1 96.62 274 ALA A O 1
ATOM 2026 N N . PHE A 1 275 ? 0.109 -14.648 -16.641 1 95.94 275 PHE A N 1
ATOM 2027 C CA . PHE A 1 275 ? 0.89 -14.734 -17.875 1 95.94 275 PHE A CA 1
ATOM 2028 C C . PHE A 1 275 ? 0.796 -13.43 -18.672 1 95.94 275 PHE A C 1
ATOM 2030 O O . PHE A 1 275 ? 1.779 -12.992 -19.266 1 95.94 275 PHE A O 1
ATOM 2037 N N . ILE A 1 276 ? -0.339 -12.82 -18.625 1 93.31 276 ILE A N 1
ATOM 2038 C CA . ILE A 1 276 ? -0.503 -11.547 -19.312 1 93.31 276 ILE A CA 1
ATOM 2039 C C . ILE A 1 276 ? 0.422 -10.5 -18.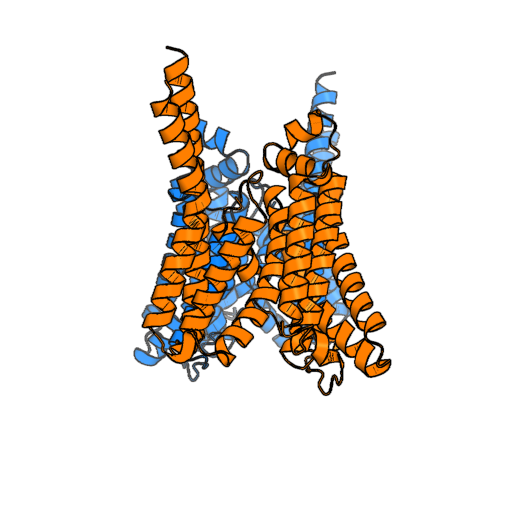688 1 93.31 276 ILE A C 1
ATOM 2041 O O . ILE A 1 276 ? 1.19 -9.844 -19.406 1 93.31 276 ILE A O 1
ATOM 2045 N N . VAL A 1 277 ? 0.342 -10.43 -17.438 1 92.25 277 VAL A N 1
ATOM 2046 C CA . VAL A 1 277 ? 1.18 -9.469 -16.734 1 92.25 277 VAL A CA 1
ATOM 2047 C C . VAL A 1 277 ? 2.652 -9.805 -16.953 1 92.25 277 VAL A C 1
ATOM 2049 O O . VAL A 1 277 ? 3.477 -8.914 -17.172 1 92.25 277 VAL A O 1
ATOM 2052 N N . GLY A 1 278 ? 2.969 -11.039 -16.922 1 93.56 278 GLY A N 1
ATOM 2053 C CA . GLY A 1 278 ? 4.336 -11.484 -17.125 1 93.56 278 GLY A CA 1
ATOM 2054 C C . GLY A 1 278 ? 4.867 -11.156 -18.516 1 93.56 278 GLY A C 1
ATOM 2055 O O . GLY A 1 278 ? 6.004 -10.703 -18.656 1 93.56 278 GLY A O 1
ATOM 2056 N N . PHE A 1 279 ? 4.066 -11.398 -19.5 1 93.69 279 PHE A N 1
ATOM 2057 C CA . PHE A 1 279 ? 4.469 -11.102 -20.859 1 93.69 279 PHE A CA 1
ATOM 2058 C C . PHE A 1 279 ? 4.66 -9.602 -21.062 1 93.69 279 PHE A C 1
ATOM 2060 O O . PHE A 1 279 ? 5.594 -9.18 -21.75 1 93.69 279 PHE A O 1
ATOM 2067 N N . LEU A 1 280 ? 3.836 -8.867 -20.453 1 90.81 280 LEU A N 1
ATOM 2068 C CA . LEU A 1 280 ? 3.957 -7.418 -20.547 1 90.81 280 LEU A CA 1
ATOM 2069 C C . LEU A 1 280 ? 5.258 -6.934 -19.922 1 90.81 280 LEU A C 1
ATOM 2071 O O . LEU A 1 280 ? 5.961 -6.102 -20.5 1 90.81 280 LEU A O 1
ATOM 2075 N N . ASP A 1 281 ? 5.473 -7.484 -18.812 1 91.62 281 ASP A N 1
ATOM 2076 C CA . ASP A 1 281 ? 6.711 -7.121 -18.125 1 91.62 281 ASP A CA 1
ATOM 2077 C C . ASP A 1 281 ? 7.934 -7.531 -18.953 1 91.62 281 ASP A C 1
ATOM 2079 O O . ASP A 1 281 ? 8.891 -6.77 -19.062 1 91.62 281 ASP A O 1
ATOM 2083 N N . ASN A 1 282 ? 7.875 -8.672 -19.5 1 92.56 282 ASN A N 1
ATOM 2084 C CA . ASN A 1 282 ? 9.008 -9.203 -20.25 1 92.56 282 ASN A CA 1
ATOM 2085 C C . ASN A 1 282 ? 9.258 -8.391 -21.516 1 92.56 282 ASN A C 1
ATOM 2087 O O . ASN A 1 282 ? 10.406 -8.07 -21.844 1 92.56 282 ASN A O 1
ATOM 2091 N N . ILE A 1 283 ? 8.234 -8.062 -22.234 1 92.19 283 ILE A N 1
ATOM 2092 C CA . ILE A 1 283 ? 8.398 -7.355 -23.5 1 92.19 283 ILE A CA 1
ATOM 2093 C C . ILE A 1 283 ? 8.953 -5.953 -23.234 1 92.19 283 ILE A C 1
ATOM 2095 O O . ILE A 1 283 ? 9.711 -5.426 -24.047 1 92.19 283 ILE A O 1
ATOM 2099 N N . MET A 1 284 ? 8.547 -5.367 -22.141 1 92.56 284 MET A N 1
ATOM 2100 C CA . MET A 1 284 ? 9.094 -4.055 -21.797 1 92.56 284 MET A CA 1
ATOM 2101 C C . MET A 1 284 ? 10.586 -4.148 -21.5 1 92.56 284 MET A C 1
ATOM 2103 O O . MET A 1 284 ? 11.352 -3.256 -21.875 1 92.56 284 MET A O 1
ATOM 2107 N N . VAL A 1 285 ? 10.945 -5.242 -20.922 1 89.12 285 VAL A N 1
ATOM 2108 C CA . VAL A 1 285 ? 12.352 -5.453 -20.625 1 89.12 285 VAL A CA 1
ATOM 2109 C C . VAL A 1 285 ? 13.133 -5.734 -21.906 1 89.12 285 VAL A C 1
ATOM 2111 O O . VAL A 1 285 ? 14.195 -5.156 -22.125 1 89.12 285 VAL A O 1
ATOM 2114 N N . LEU A 1 286 ? 12.617 -6.547 -22.75 1 90.5 286 LEU A N 1
ATOM 2115 C CA . LEU A 1 286 ? 13.281 -6.934 -24 1 90.5 286 LEU A CA 1
ATOM 2116 C C . LEU A 1 286 ? 13.43 -5.738 -24.922 1 90.5 286 LEU A C 1
ATOM 2118 O O . LEU A 1 286 ? 14.414 -5.637 -25.656 1 90.5 286 LEU A O 1
ATOM 2122 N N . THR A 1 287 ? 12.461 -4.855 -24.906 1 92.25 287 THR A N 1
ATOM 2123 C CA . THR A 1 287 ? 12.508 -3.684 -25.781 1 92.25 287 THR A CA 1
ATOM 2124 C C . THR A 1 287 ? 13.234 -2.531 -25.094 1 92.25 287 THR A C 1
ATOM 2126 O O . THR A 1 287 ? 13.211 -1.398 -25.578 1 92.25 287 THR A O 1
ATOM 2129 N N . ARG A 1 288 ? 13.75 -2.793 -23.875 1 90.06 288 ARG A N 1
ATOM 2130 C CA . ARG A 1 288 ? 14.609 -1.887 -23.109 1 90.06 288 ARG A CA 1
ATOM 2131 C C . ARG A 1 288 ? 13.852 -0.63 -22.703 1 90.06 288 ARG A C 1
ATOM 2133 O O . ARG A 1 288 ? 14.359 0.483 -22.828 1 90.06 288 ARG A O 1
ATOM 2140 N N . VAL A 1 289 ? 12.68 -0.877 -22.438 1 90.5 289 VAL A N 1
ATOM 2141 C CA . VAL A 1 289 ? 11.922 0.212 -21.844 1 90.5 289 VAL A CA 1
ATOM 2142 C C . VAL A 1 289 ? 12.523 0.583 -20.484 1 90.5 289 VAL A C 1
ATOM 2144 O O . VAL A 1 289 ? 12.891 -0.295 -19.703 1 90.5 289 VAL A O 1
ATOM 2147 N N . ASN A 1 290 ? 12.633 1.889 -20.266 1 92.88 290 ASN A N 1
ATOM 2148 C CA . ASN A 1 290 ? 13.156 2.395 -19 1 92.88 290 ASN A CA 1
ATOM 2149 C C . ASN A 1 290 ? 12.383 1.843 -17.812 1 92.88 290 ASN A C 1
ATOM 2151 O O . ASN A 1 290 ? 11.156 1.739 -17.859 1 92.88 290 ASN A O 1
ATOM 2155 N N . SER A 1 291 ? 13.117 1.447 -16.75 1 88 291 SER A N 1
ATOM 2156 C CA . SER A 1 291 ? 12.508 0.823 -15.586 1 88 291 SER A CA 1
ATOM 2157 C C . SER A 1 291 ? 11.5 1.756 -14.93 1 88 291 SER A C 1
ATOM 2159 O O . SER A 1 291 ? 10.484 1.304 -14.391 1 88 291 SER A O 1
ATOM 2161 N N . TYR A 1 292 ? 11.773 3.018 -14.953 1 91.81 292 TYR A N 1
ATOM 2162 C CA . TYR A 1 292 ? 10.859 3.979 -14.344 1 91.81 292 TYR A CA 1
ATOM 2163 C C . TYR A 1 292 ? 9.562 4.082 -15.141 1 91.81 292 TYR A C 1
ATOM 2165 O O . TYR A 1 292 ? 8.477 4.172 -14.57 1 91.81 292 TYR A O 1
ATOM 2173 N N . LEU A 1 293 ? 9.711 4.031 -16.422 1 92.69 293 LEU A N 1
ATOM 2174 C CA . LEU A 1 293 ? 8.523 4.027 -17.281 1 92.69 293 LEU A CA 1
ATOM 2175 C C . LEU A 1 293 ? 7.719 2.748 -17.078 1 92.69 293 LEU A C 1
ATOM 2177 O O . LEU A 1 293 ? 6.484 2.771 -17.141 1 92.69 293 LEU A O 1
ATOM 2181 N N . GLN A 1 294 ? 8.383 1.66 -16.938 1 90.62 294 GLN A N 1
ATOM 2182 C CA . GLN A 1 294 ? 7.699 0.405 -16.641 1 90.62 294 GLN A CA 1
ATOM 2183 C C . GLN A 1 294 ? 6.84 0.525 -15.383 1 90.62 294 GLN A C 1
ATOM 2185 O O . GLN A 1 294 ? 5.73 -0.009 -15.328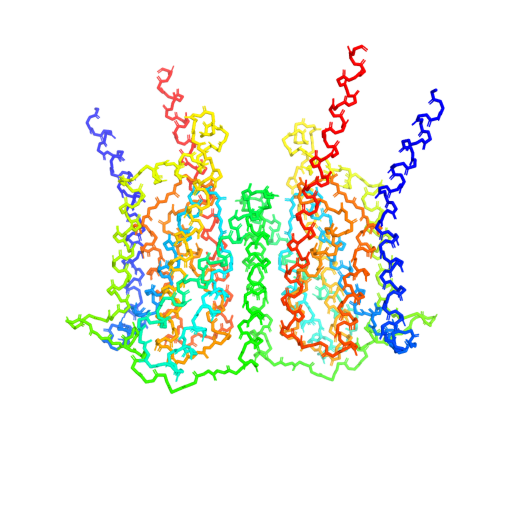 1 90.62 294 GLN A O 1
ATOM 2190 N N . GLN A 1 295 ? 7.371 1.213 -14.406 1 89.38 295 GLN A N 1
ATOM 2191 C CA . GLN A 1 295 ? 6.633 1.426 -13.164 1 89.38 295 GLN A CA 1
ATOM 2192 C C . GLN A 1 295 ? 5.352 2.211 -13.422 1 89.38 295 GLN A C 1
ATOM 2194 O O . GLN A 1 295 ? 4.297 1.887 -12.859 1 89.38 295 GLN A O 1
ATOM 2199 N N . ILE A 1 296 ? 5.414 3.215 -14.203 1 93.31 296 ILE A N 1
ATOM 2200 C CA . ILE A 1 296 ? 4.25 4.023 -14.547 1 93.31 296 ILE A CA 1
ATOM 2201 C C . ILE A 1 296 ? 3.217 3.158 -15.266 1 93.31 296 ILE A C 1
ATOM 2203 O O . ILE A 1 296 ? 2.031 3.182 -14.93 1 93.31 296 ILE A O 1
ATOM 2207 N N . ILE A 1 297 ? 3.697 2.363 -16.203 1 91.94 297 ILE A N 1
ATOM 2208 C CA . ILE A 1 297 ? 2.818 1.505 -16.984 1 91.94 297 ILE A CA 1
ATOM 2209 C C . ILE A 1 297 ? 2.148 0.479 -16.078 1 91.94 297 ILE A C 1
ATOM 2211 O O . ILE A 1 297 ? 0.949 0.224 -16.188 1 91.94 297 ILE A O 1
ATOM 2215 N N . ARG A 1 298 ? 2.91 -0.049 -15.164 1 88.06 298 ARG A N 1
ATOM 2216 C CA . ARG A 1 298 ? 2.359 -1.025 -14.227 1 88.06 298 ARG A CA 1
ATOM 2217 C C . ARG A 1 298 ? 1.249 -0.411 -13.383 1 88.06 298 ARG A C 1
ATOM 2219 O O . ARG A 1 298 ? 0.204 -1.031 -13.18 1 88.06 298 ARG A O 1
ATOM 2226 N N . GLY A 1 299 ? 1.522 0.757 -12.883 1 90.19 299 GLY A N 1
ATOM 2227 C CA . GLY A 1 299 ? 0.475 1.449 -12.148 1 90.19 299 GLY A CA 1
ATOM 2228 C C . GLY A 1 299 ? -0.772 1.694 -12.977 1 90.19 299 GLY A C 1
ATOM 2229 O O . GLY A 1 299 ? -1.891 1.497 -12.492 1 90.19 299 GLY A O 1
ATOM 2230 N N . ALA A 1 300 ? -0.572 2.039 -14.188 1 93.19 300 ALA A N 1
ATOM 2231 C CA . ALA A 1 300 ? -1.688 2.287 -15.102 1 93.19 300 ALA A CA 1
ATOM 2232 C C . ALA A 1 300 ? -2.467 1.003 -15.375 1 93.19 300 ALA A C 1
ATOM 2234 O O . ALA A 1 300 ? -3.697 1.021 -15.453 1 93.19 300 ALA A O 1
ATOM 2235 N N . ILE A 1 301 ? -1.77 -0.073 -15.508 1 89.56 301 ILE A N 1
ATOM 2236 C CA . ILE A 1 301 ? -2.4 -1.358 -15.797 1 89.56 301 ILE A CA 1
ATOM 2237 C C . ILE A 1 301 ? -3.277 -1.772 -14.617 1 89.56 301 ILE A C 1
ATOM 2239 O O . ILE A 1 301 ? -4.395 -2.262 -14.805 1 89.56 301 ILE A O 1
ATOM 2243 N N . ILE A 1 302 ? -2.781 -1.564 -13.391 1 85.56 302 ILE A N 1
ATOM 2244 C CA . ILE A 1 302 ? -3.566 -1.887 -12.203 1 85.56 302 ILE A CA 1
ATOM 2245 C C . ILE A 1 302 ? -4.859 -1.074 -12.211 1 85.56 302 ILE A C 1
ATOM 2247 O O . ILE A 1 302 ? -5.949 -1.628 -12.031 1 85.56 302 ILE A O 1
ATOM 2251 N N . ALA A 1 303 ? -4.734 0.192 -12.438 1 89.75 303 ALA A N 1
ATOM 2252 C CA . ALA A 1 303 ? -5.887 1.092 -12.445 1 89.75 303 ALA A CA 1
ATOM 2253 C C . ALA A 1 303 ? -6.898 0.678 -13.508 1 89.75 303 ALA A C 1
ATOM 2255 O O . ALA A 1 303 ? -8.094 0.562 -13.227 1 89.75 303 ALA A O 1
ATOM 2256 N N . LEU A 1 304 ? -6.406 0.397 -14.672 1 90.44 304 LEU A N 1
ATOM 2257 C CA . LEU A 1 304 ? -7.285 0.052 -15.781 1 90.44 304 LEU A CA 1
ATOM 2258 C C . LEU A 1 304 ? -7.941 -1.306 -15.555 1 90.44 304 LEU A C 1
ATOM 2260 O O . LEU A 1 304 ? -9.109 -1.497 -15.891 1 90.44 304 LEU A O 1
ATOM 2264 N N . ALA A 1 305 ? -7.164 -2.207 -15 1 86.88 305 ALA A N 1
ATOM 2265 C CA . ALA A 1 305 ? -7.699 -3.541 -14.734 1 86.88 305 ALA A CA 1
ATOM 2266 C C . ALA A 1 305 ? -8.844 -3.48 -13.727 1 86.88 305 ALA A C 1
ATOM 2268 O O . ALA A 1 305 ? -9.867 -4.145 -13.906 1 86.88 305 ALA A O 1
ATOM 2269 N N . VAL A 1 306 ? -8.695 -2.711 -12.742 1 84.56 306 VAL A N 1
ATOM 2270 C CA . VAL A 1 306 ? -9.719 -2.613 -11.711 1 84.56 306 VAL A CA 1
ATOM 2271 C C . VAL A 1 306 ? -10.938 -1.873 -12.266 1 84.56 306 VAL A C 1
ATOM 2273 O O . VAL A 1 306 ? -12.078 -2.25 -11.984 1 84.56 306 VAL A O 1
ATOM 2276 N N . ILE A 1 307 ? -10.719 -0.812 -13.008 1 89.19 307 ILE A N 1
ATOM 2277 C CA . ILE A 1 307 ? -11.812 -0.084 -13.648 1 89.19 307 ILE A CA 1
ATOM 2278 C C . ILE A 1 307 ? -12.617 -1.032 -14.531 1 89.19 307 ILE A C 1
ATOM 2280 O O . ILE A 1 307 ? -13.852 -1.018 -14.508 1 89.19 307 ILE A O 1
ATOM 2284 N N . TYR A 1 308 ? -11.93 -1.809 -15.234 1 85.44 308 TYR A N 1
ATOM 2285 C CA . TYR A 1 308 ? -12.586 -2.779 -16.109 1 85.44 308 TYR A CA 1
ATOM 2286 C C . TYR A 1 308 ? -13.398 -3.781 -15.297 1 85.44 308 TYR A C 1
ATOM 2288 O O . TYR A 1 308 ? -14.508 -4.141 -15.688 1 85.44 308 TYR A O 1
ATOM 2296 N N . ASP A 1 309 ? -12.867 -4.301 -14.234 1 84.06 309 ASP A N 1
ATOM 2297 C CA . ASP A 1 309 ? -13.547 -5.266 -13.375 1 84.06 309 ASP A CA 1
ATOM 2298 C C . ASP A 1 309 ? -14.867 -4.703 -12.859 1 84.06 309 ASP A C 1
ATOM 2300 O O . ASP A 1 309 ? -15.891 -5.391 -12.883 1 84.06 309 ASP A O 1
ATOM 2304 N N . ILE A 1 310 ? -14.781 -3.475 -12.445 1 83.38 310 ILE A N 1
ATOM 2305 C CA . ILE A 1 310 ? -15.977 -2.85 -11.891 1 83.38 310 ILE A CA 1
ATOM 2306 C C . ILE A 1 310 ? -17.016 -2.645 -12.992 1 83.38 310 ILE A C 1
ATOM 2308 O O . ILE A 1 310 ? -18.203 -2.895 -12.781 1 83.38 310 ILE A O 1
ATOM 2312 N N . TRP A 1 311 ? -16.547 -2.184 -14.078 1 83.88 311 TRP A N 1
ATOM 2313 C CA . TRP A 1 311 ? -17.438 -1.955 -15.219 1 83.88 311 TRP A CA 1
ATOM 2314 C C . TRP A 1 311 ? -18.078 -3.256 -15.664 1 83.88 311 TRP A C 1
ATOM 2316 O O . TRP A 1 311 ? -19.281 -3.291 -15.945 1 83.88 311 TRP A O 1
ATOM 2326 N N . ALA A 1 312 ? -17.344 -4.305 -15.789 1 79.75 312 ALA A N 1
ATOM 2327 C CA . ALA A 1 312 ? -17.844 -5.602 -16.219 1 79.75 312 ALA A CA 1
ATOM 2328 C C . ALA A 1 312 ? -18.875 -6.148 -15.25 1 79.75 312 ALA A C 1
ATOM 2330 O O . ALA A 1 312 ? -19.875 -6.754 -15.664 1 79.75 312 ALA A O 1
ATOM 2331 N N . LYS A 1 313 ? -18.688 -5.949 -14.023 1 77.38 313 LYS A N 1
ATOM 2332 C CA . LYS A 1 313 ? -19.609 -6.43 -13.008 1 77.38 313 LYS A CA 1
ATOM 2333 C C . LYS A 1 313 ? -20.938 -5.684 -13.086 1 77.38 313 LYS A C 1
ATOM 2335 O O . LYS A 1 313 ? -22.016 -6.289 -12.945 1 77.38 313 LYS A O 1
ATOM 2340 N N . THR A 1 314 ? -20.797 -4.402 -13.188 1 76.38 314 THR A N 1
ATOM 2341 C CA . THR A 1 314 ? -22.016 -3.592 -13.266 1 76.38 314 THR A CA 1
ATOM 2342 C C . THR A 1 314 ? -22.844 -3.992 -14.477 1 76.38 314 THR A C 1
ATOM 2344 O O . THR A 1 314 ? -24.078 -4.043 -14.398 1 76.38 314 THR A O 1
ATOM 2347 N N . LYS A 1 315 ? -22.219 -4.32 -15.555 1 74.81 315 LYS A N 1
ATOM 2348 C CA . LYS A 1 315 ? -22.922 -4.715 -16.766 1 74.81 315 LYS A CA 1
ATOM 2349 C C . LYS A 1 315 ? -23.562 -6.086 -16.609 1 74.81 315 LYS A C 1
ATOM 2351 O O . LYS A 1 315 ? -24.672 -6.32 -17.094 1 74.81 315 LYS A O 1
ATOM 2356 N N . ARG A 1 316 ? -22.875 -6.914 -15.93 1 68.81 316 ARG A N 1
ATOM 2357 C CA . ARG A 1 316 ? -23.406 -8.25 -15.711 1 68.81 316 ARG A CA 1
ATOM 2358 C C . ARG A 1 316 ? -24.656 -8.211 -14.82 1 68.81 316 ARG A C 1
ATOM 2360 O O . ARG A 1 316 ? -25.625 -8.945 -15.062 1 68.81 316 ARG A O 1
ATOM 2367 N N . THR A 1 317 ? -24.578 -7.383 -13.844 1 68.69 317 THR A N 1
ATOM 2368 C CA . THR A 1 317 ? -25.719 -7.25 -12.945 1 68.69 317 THR A CA 1
ATOM 2369 C C . THR A 1 317 ? -26.922 -6.645 -13.672 1 68.69 317 THR A C 1
ATOM 2371 O O . THR A 1 317 ? -28.062 -7.086 -13.477 1 68.69 317 THR A O 1
ATOM 2374 N N . LYS A 1 318 ? -26.672 -5.691 -14.477 1 67.75 318 LYS A N 1
ATOM 2375 C CA . LYS A 1 318 ? -27.75 -5.055 -15.234 1 67.75 318 LYS A CA 1
ATOM 2376 C C . LYS A 1 318 ? -28.375 -6.027 -16.234 1 67.75 318 LYS A C 1
ATOM 2378 O O . LYS A 1 318 ? -29.578 -6.031 -16.422 1 67.75 318 LYS A O 1
ATOM 2383 N N . ARG A 1 319 ? -27.531 -6.812 -16.781 1 63.91 319 ARG A N 1
ATOM 2384 C CA . ARG A 1 319 ? -28.016 -7.793 -17.75 1 63.91 319 ARG A CA 1
ATOM 2385 C C . ARG A 1 319 ? -28.891 -8.852 -17.062 1 63.91 319 ARG A C 1
ATOM 2387 O O . ARG A 1 319 ? -29.922 -9.258 -17.594 1 63.91 319 ARG A O 1
ATOM 2394 N N . LYS A 1 320 ? -28.453 -9.242 -15.922 1 64.56 320 LYS A N 1
ATOM 2395 C CA . LYS A 1 320 ? -29.234 -10.227 -15.18 1 64.56 320 LYS A CA 1
ATOM 2396 C C . LYS A 1 320 ? -30.578 -9.664 -14.75 1 64.56 320 LYS A C 1
ATOM 2398 O O . LYS A 1 320 ? -31.594 -10.352 -14.82 1 64.56 320 LYS A O 1
ATOM 2403 N N . LEU A 1 321 ? -30.531 -8.391 -14.32 1 66.94 321 LEU A N 1
ATOM 2404 C CA . LEU A 1 321 ? -31.766 -7.734 -13.906 1 66.94 321 LEU A CA 1
ATOM 2405 C C . LEU A 1 321 ? -32.688 -7.5 -15.102 1 66.94 321 LEU A C 1
ATOM 2407 O O . LEU A 1 321 ? -33.906 -7.645 -14.992 1 66.94 321 LEU A O 1
ATOM 2411 N N . GLY A 1 322 ? -32.031 -7.109 -16.125 1 65 322 GLY A N 1
ATOM 2412 C CA . GLY A 1 322 ? -32.812 -6.926 -17.344 1 65 322 GLY A CA 1
ATOM 2413 C C . GLY A 1 322 ? -33.469 -8.203 -17.812 1 65 322 GLY A C 1
ATOM 2414 O O . GLY A 1 322 ? -34.625 -8.18 -18.25 1 65 322 GLY A O 1
ATOM 2415 N N . ASN A 1 323 ? -32.781 -9.32 -17.672 1 65.31 323 ASN A N 1
ATOM 2416 C CA . ASN A 1 323 ? -33.344 -10.617 -18.078 1 65.31 323 ASN A CA 1
ATOM 2417 C C . ASN A 1 323 ? -34.469 -11.055 -17.156 1 65.31 323 ASN A C 1
ATOM 2419 O O . ASN A 1 323 ? -35.438 -11.68 -17.609 1 65.31 323 ASN A O 1
ATOM 2423 N N . ILE A 1 324 ? -34.406 -10.656 -15.93 1 67.12 324 ILE A N 1
ATOM 2424 C CA . ILE A 1 324 ? -35.438 -11 -14.961 1 67.12 324 ILE A CA 1
ATOM 2425 C C . ILE A 1 324 ? -36.688 -10.18 -15.242 1 67.12 324 ILE A C 1
ATOM 2427 O O . ILE A 1 324 ? -37.812 -10.695 -15.164 1 67.12 324 ILE A O 1
ATOM 2431 N N . GLU A 1 325 ? -36.469 -8.914 -15.492 1 68.31 325 GLU A N 1
ATOM 2432 C CA . GLU A 1 325 ? -37.594 -8.039 -15.812 1 68.31 325 GLU A CA 1
ATOM 2433 C C . GLU A 1 325 ? -38.281 -8.484 -17.094 1 68.31 325 GLU A C 1
ATOM 2435 O O . GLU A 1 325 ? -39.5 -8.414 -17.203 1 68.31 325 GLU A O 1
ATOM 2440 N N . ALA A 1 326 ? -37.594 -8.961 -18.016 1 62.94 326 ALA A N 1
ATOM 2441 C CA . ALA A 1 326 ? -38.156 -9.438 -19.281 1 62.94 326 ALA A CA 1
ATOM 2442 C C . ALA A 1 326 ? -38.938 -10.734 -19.094 1 62.94 326 ALA A C 1
ATOM 2444 O O . ALA A 1 326 ? -39.969 -10.961 -19.734 1 62.94 326 ALA A O 1
ATOM 2445 N N . LYS A 1 327 ? -38.469 -11.586 -18.141 1 63.69 327 LYS A N 1
ATOM 2446 C CA . LYS A 1 327 ? -39.156 -12.852 -17.906 1 63.69 327 LYS A CA 1
ATOM 2447 C C . LYS A 1 327 ? -40.406 -12.664 -17.047 1 63.69 327 LYS A C 1
ATOM 2449 O O . LYS A 1 327 ? -41.25 -13.547 -16.984 1 63.69 327 LYS A O 1
ATOM 2454 N N . SER A 1 328 ? -40.531 -11.641 -16.391 1 54.34 328 SER A N 1
ATOM 2455 C CA . SER A 1 328 ? -41.688 -11.336 -15.547 1 54.34 328 SER A CA 1
ATOM 2456 C C . SER A 1 328 ? -42.781 -10.609 -16.328 1 54.34 328 SER A C 1
ATOM 2458 O O . SER A 1 328 ? -43.875 -10.398 -15.828 1 54.34 328 SER A O 1
ATOM 2460 N N . LYS A 1 329 ? -42.438 -10.359 -17.484 1 47.47 329 LYS A N 1
ATOM 2461 C CA . LYS A 1 329 ? -43.5 -9.891 -18.375 1 47.47 329 LYS A CA 1
ATOM 2462 C C . LYS A 1 329 ? -44.031 -11.031 -19.219 1 47.47 329 LYS A C 1
ATOM 2464 O O . LYS A 1 329 ? -43.281 -11.828 -19.781 1 47.47 329 LYS A O 1
ATOM 2469 N N . MET B 1 1 ? -29.297 14.82 38.656 1 43.12 1 MET B N 1
ATOM 2470 C CA . MET B 1 1 ? -29.344 15.102 37.219 1 43.12 1 MET B CA 1
ATOM 2471 C C . MET B 1 1 ? -28.125 15.914 36.812 1 43.12 1 MET B C 1
ATOM 2473 O O . MET B 1 1 ? -27.625 15.742 35.688 1 43.12 1 MET B O 1
ATOM 2477 N N . LYS B 1 2 ? -27.703 16.859 37.594 1 53.56 2 LYS B N 1
ATOM 2478 C CA . LYS B 1 2 ? -26.578 17.75 37.281 1 53.56 2 LYS B CA 1
ATOM 2479 C C . LYS B 1 2 ? -25.25 17 37.344 1 53.56 2 LYS B C 1
ATOM 2481 O O . LYS B 1 2 ? -24.344 17.266 36.562 1 53.56 2 LYS B O 1
ATOM 2486 N N . THR B 1 3 ? -25.125 16.109 38.25 1 55.38 3 THR B N 1
ATOM 2487 C CA . THR B 1 3 ? -23.891 15.383 38.469 1 55.38 3 THR B CA 1
ATOM 2488 C C . THR B 1 3 ? -23.641 14.383 37.344 1 55.38 3 THR B C 1
ATOM 2490 O O . THR B 1 3 ? -22.484 14.148 36.969 1 55.38 3 THR B O 1
ATOM 2493 N N . SER B 1 4 ? -24.672 13.844 36.906 1 55.06 4 SER B N 1
ATOM 2494 C CA . SER B 1 4 ? -24.562 12.875 35.812 1 55.06 4 SER B CA 1
ATOM 2495 C C . SER B 1 4 ? -24.109 13.539 34.531 1 55.06 4 SER B C 1
ATOM 2497 O O . SER B 1 4 ? -23.328 12.961 33.781 1 55.06 4 SER B O 1
ATOM 2499 N N . ASN B 1 5 ? -24.5 14.828 34.438 1 53.41 5 ASN B N 1
ATOM 2500 C CA . ASN B 1 5 ? -24.109 15.555 33.25 1 53.41 5 ASN B CA 1
ATOM 2501 C C . ASN B 1 5 ? -22.625 15.922 33.281 1 53.41 5 ASN B C 1
ATOM 2503 O O . ASN B 1 5 ? -21.969 15.977 32.219 1 53.41 5 ASN B O 1
ATOM 2507 N N . MET B 1 6 ? -22.281 16.25 34.5 1 54.09 6 MET B N 1
ATOM 2508 C CA . MET B 1 6 ? -20.875 16.641 34.625 1 54.09 6 MET B CA 1
ATOM 2509 C C . MET B 1 6 ? -19.953 15.453 34.344 1 54.09 6 MET B C 1
ATOM 2511 O O . MET B 1 6 ? -18.906 15.617 33.719 1 54.09 6 MET B O 1
ATOM 2515 N N . ASN B 1 7 ? -20.359 14.312 34.844 1 53.44 7 ASN B N 1
ATOM 2516 C CA . ASN B 1 7 ? -19.562 13.117 34.594 1 53.44 7 ASN B CA 1
ATOM 2517 C C . ASN B 1 7 ? -19.5 12.789 33.094 1 53.44 7 ASN B C 1
ATOM 2519 O O . ASN B 1 7 ? -18.453 12.352 32.594 1 53.44 7 ASN B O 1
ATOM 2523 N N . LYS B 1 8 ? -20.562 13.008 32.469 1 54.94 8 LYS B N 1
ATOM 2524 C CA . LYS B 1 8 ? -20.609 12.773 31.031 1 54.94 8 LYS B CA 1
ATOM 2525 C C . LYS B 1 8 ? -19.75 13.789 30.281 1 54.94 8 LYS B C 1
ATOM 2527 O O . LYS B 1 8 ? -19.062 13.438 29.312 1 54.94 8 LYS B O 1
ATOM 2532 N N . ILE B 1 9 ? -19.859 15.039 30.719 1 50.03 9 ILE B N 1
ATOM 2533 C CA . ILE B 1 9 ? -19 16.078 30.125 1 50.03 9 ILE B CA 1
ATOM 2534 C C . ILE B 1 9 ? -17.531 15.727 30.359 1 50.03 9 ILE B C 1
ATOM 2536 O O . ILE B 1 9 ? -16.703 15.859 29.453 1 50.03 9 ILE B O 1
ATOM 2540 N N . TRP B 1 10 ? -17.25 15.328 31.562 1 49.38 10 TRP B N 1
ATOM 2541 C CA . TRP B 1 10 ? -15.883 14.953 31.891 1 49.38 10 TRP B CA 1
ATOM 2542 C C . TRP B 1 10 ? -15.438 13.742 31.078 1 49.38 10 TRP B C 1
ATOM 2544 O O . TRP B 1 10 ? -14.297 13.672 30.625 1 49.38 10 TRP B O 1
ATOM 2554 N N . SER B 1 11 ? -16.297 12.805 31.016 1 52.94 11 SER B N 1
ATOM 2555 C CA . SER B 1 11 ? -15.977 11.625 30.219 1 52.94 11 SER B CA 1
ATOM 2556 C C . SER B 1 11 ? -15.781 11.984 28.75 1 52.94 11 SER B C 1
ATOM 2558 O O . SER B 1 11 ? -14.898 11.445 28.078 1 52.94 11 SER B O 1
ATOM 2560 N N . ASP B 1 12 ? -16.547 12.859 28.328 1 53.03 12 ASP B N 1
ATOM 2561 C CA . ASP B 1 12 ? -16.438 13.328 26.953 1 53.03 12 ASP B CA 1
ATOM 2562 C C . ASP B 1 12 ? -15.156 14.125 26.75 1 53.03 12 ASP B C 1
ATOM 2564 O O . ASP B 1 12 ? -14.477 13.977 25.734 1 53.03 12 ASP B O 1
ATOM 2568 N N . ILE B 1 13 ? -15.023 15.078 27.672 1 50.16 13 ILE B N 1
ATOM 2569 C CA . ILE B 1 13 ? -13.789 15.867 27.625 1 50.16 13 ILE B CA 1
ATOM 2570 C C . ILE B 1 13 ? -12.586 14.945 27.781 1 50.16 13 ILE B C 1
ATOM 2572 O O . ILE B 1 13 ? -11.57 15.117 27.094 1 50.16 13 ILE B O 1
ATOM 2576 N N . LYS B 1 14 ? -12.711 14.031 28.656 1 52.91 14 LYS B N 1
ATOM 2577 C CA . LYS B 1 14 ? -11.633 13.062 28.875 1 52.91 14 LYS B CA 1
ATOM 2578 C C . LYS B 1 14 ? -11.352 12.266 27.609 1 52.91 14 LYS B C 1
ATOM 2580 O O . LYS B 1 14 ? -10.195 11.984 27.297 1 52.91 14 LYS B O 1
ATOM 2585 N N . SER B 1 15 ? -12.398 11.953 26.984 1 55.47 15 SER B N 1
ATOM 2586 C CA . SER B 1 15 ? -12.219 11.211 25.75 1 55.47 15 SER B CA 1
ATOM 2587 C C . SER B 1 15 ? -11.602 12.086 24.656 1 55.47 15 SER B C 1
ATOM 2589 O O . SER B 1 15 ? -10.703 11.648 23.938 1 55.47 15 SER B O 1
ATOM 2591 N N . LYS B 1 16 ? -12.109 13.391 24.672 1 55.47 16 LYS B N 1
ATOM 2592 C CA . LYS B 1 16 ? -11.602 14.344 23.688 1 55.47 16 LYS B CA 1
ATOM 2593 C C . LYS B 1 16 ? -10.172 14.758 24 1 55.47 16 LYS B C 1
ATOM 2595 O O . LYS B 1 16 ? -9.359 14.945 23.094 1 55.47 16 LYS B O 1
ATOM 2600 N N . TYR B 1 17 ? -9.891 14.75 25.328 1 65.62 17 TYR B N 1
ATOM 2601 C CA . TYR B 1 17 ? -8.609 15.305 25.734 1 65.62 17 TYR B CA 1
ATOM 2602 C C . TYR B 1 17 ? -7.605 14.203 26.047 1 65.62 17 TYR B C 1
ATOM 2604 O O . TYR B 1 17 ? -6.457 14.484 26.406 1 65.62 17 TYR B O 1
ATOM 2612 N N . SER B 1 18 ? -8.047 13.023 25.797 1 79.44 18 SER B N 1
ATOM 2613 C CA . SER B 1 18 ? -7.18 11.898 26.109 1 79.44 18 SER B CA 1
ATOM 2614 C C . SER B 1 18 ? -5.934 11.891 25.234 1 79.44 18 SER B C 1
ATOM 2616 O O . SER B 1 18 ? -4.832 11.609 25.703 1 79.44 18 SER B O 1
ATOM 2618 N N . ILE B 1 19 ? -6.082 12.438 24.062 1 85.94 19 ILE B N 1
ATOM 2619 C CA . ILE B 1 19 ? -4.953 12.359 23.141 1 85.94 19 ILE B CA 1
ATOM 2620 C C . ILE B 1 19 ? -3.906 13.406 23.531 1 85.94 19 ILE B C 1
ATOM 2622 O O . ILE B 1 19 ? -2.703 13.172 23.375 1 85.94 19 ILE B O 1
ATOM 2626 N N . PHE B 1 20 ? -4.324 14.477 24.141 1 89.75 20 PHE B N 1
ATOM 2627 C CA . PHE B 1 20 ? -3.393 15.523 24.547 1 89.75 20 PHE B CA 1
ATOM 2628 C C . PHE B 1 20 ? -2.625 15.109 25.797 1 89.75 20 PHE B C 1
ATOM 2630 O O . PHE B 1 20 ? -1.469 15.492 25.969 1 89.75 20 PHE B O 1
ATOM 2637 N N . LEU B 1 21 ? -3.279 14.312 26.562 1 89 21 LEU B N 1
ATOM 2638 C CA . LEU B 1 21 ? -2.574 13.766 27.719 1 89 21 LEU B CA 1
ATOM 2639 C C . LEU B 1 21 ? -1.49 12.789 27.281 1 89 21 LEU B C 1
ATOM 2641 O O . LEU B 1 21 ? -0.383 12.797 27.812 1 89 21 LEU B O 1
ATOM 2645 N N . VAL B 1 22 ? -1.863 12 26.312 1 88.56 22 VAL B N 1
ATOM 2646 C CA . VAL B 1 22 ? -0.893 11.062 25.766 1 88.56 22 VAL B CA 1
ATOM 2647 C C . VAL B 1 22 ? 0.29 11.82 25.172 1 88.56 22 VAL B C 1
ATOM 2649 O O . VAL B 1 22 ? 1.445 11.43 25.359 1 88.56 22 VAL B O 1
ATOM 2652 N N . LEU B 1 23 ? -0.017 12.844 24.5 1 92.44 23 LEU B N 1
ATOM 2653 C CA . LEU B 1 23 ? 1.017 13.68 23.891 1 92.44 23 LEU B CA 1
ATOM 2654 C C . LEU B 1 23 ? 1.923 14.281 24.953 1 92.44 23 LEU B C 1
ATOM 2656 O O . LEU B 1 23 ? 3.148 14.273 24.812 1 92.44 23 LEU B O 1
ATOM 2660 N N . ALA B 1 24 ? 1.338 14.781 26 1 93.06 24 ALA B N 1
ATOM 2661 C CA . ALA B 1 24 ? 2.1 15.391 27.094 1 93.06 24 ALA B CA 1
ATOM 2662 C C . ALA B 1 24 ? 3 14.359 27.781 1 93.06 24 ALA B C 1
ATOM 2664 O O . ALA B 1 24 ? 4.168 14.641 28.047 1 93.06 24 ALA B O 1
ATOM 2665 N N . VAL B 1 25 ? 2.455 13.211 28.031 1 92.69 25 VAL B N 1
ATOM 2666 C CA . VAL B 1 25 ? 3.221 12.141 28.672 1 92.69 25 VAL B CA 1
ATOM 2667 C C . VAL B 1 25 ? 4.387 11.734 27.781 1 92.69 25 VAL B C 1
ATOM 2669 O O . VAL B 1 25 ? 5.508 11.547 28.25 1 92.69 25 VAL B O 1
ATOM 2672 N N . LEU B 1 26 ? 4.105 11.641 26.5 1 91.94 26 LEU B N 1
ATOM 2673 C CA . LEU B 1 26 ? 5.152 11.273 25.547 1 91.94 26 LEU B CA 1
ATOM 2674 C C . LEU B 1 26 ? 6.242 12.336 25.5 1 91.94 26 LEU B C 1
ATOM 2676 O O . LEU B 1 26 ? 7.43 12.016 25.438 1 91.94 26 LEU B O 1
ATOM 2680 N N . PHE B 1 27 ? 5.805 13.555 25.547 1 93.12 27 PHE B N 1
ATOM 2681 C CA . PHE B 1 27 ? 6.746 14.664 25.547 1 93.12 27 PHE B CA 1
ATOM 2682 C C . PHE B 1 27 ? 7.672 14.594 26.75 1 93.12 27 PHE B C 1
ATOM 2684 O O . PHE B 1 27 ? 8.883 14.789 26.625 1 93.12 27 PHE B O 1
ATOM 2691 N N . ILE B 1 28 ? 7.133 14.273 27.844 1 93.81 28 ILE B N 1
ATOM 2692 C CA . ILE B 1 28 ? 7.902 14.164 29.078 1 93.81 28 ILE B CA 1
ATOM 2693 C C . ILE B 1 28 ? 8.836 12.961 29 1 93.81 28 ILE B C 1
ATOM 2695 O O . ILE B 1 28 ? 10.016 13.062 29.344 1 93.81 28 ILE B O 1
ATOM 2699 N N . ILE B 1 29 ? 8.344 11.898 28.531 1 93.12 29 ILE B N 1
ATOM 2700 C CA . ILE B 1 29 ? 9.156 10.695 28.406 1 93.12 29 ILE B CA 1
ATOM 2701 C C . ILE B 1 29 ? 10.344 10.953 27.484 1 93.12 29 ILE B C 1
ATOM 2703 O O . ILE B 1 29 ? 11.477 10.602 27.797 1 93.12 29 ILE B O 1
ATOM 2707 N N . CYS B 1 30 ? 10.055 11.594 26.344 1 93 30 CYS B N 1
ATOM 2708 C CA . CYS B 1 30 ? 11.109 11.891 25.391 1 93 30 CYS B CA 1
ATOM 2709 C C . CYS B 1 30 ? 12.156 12.82 26 1 93 30 CYS B C 1
ATOM 2711 O O . CYS B 1 30 ? 13.352 12.664 25.734 1 93 30 CYS B O 1
ATOM 2713 N N . SER B 1 31 ? 11.719 13.727 26.812 1 92.44 31 SER B N 1
ATOM 2714 C CA . SER B 1 31 ? 12.617 14.688 27.453 1 92.44 31 SER B CA 1
ATOM 2715 C C . SER B 1 31 ? 13.539 14 28.469 1 92.44 31 SER B C 1
ATOM 2717 O O . SER B 1 31 ? 14.68 14.414 28.641 1 92.44 31 SER B O 1
ATOM 2719 N N . VAL B 1 32 ? 13.055 12.969 29.031 1 93.25 32 VAL B N 1
ATOM 2720 C CA . VAL B 1 32 ? 13.82 12.266 30.047 1 93.25 32 VAL B CA 1
ATOM 2721 C C . VAL B 1 32 ? 14.758 11.25 29.391 1 93.25 32 VAL B C 1
ATOM 2723 O O . VAL B 1 32 ? 15.883 11.039 29.844 1 93.25 32 VAL B O 1
ATOM 2726 N N . VAL B 1 33 ? 14.344 10.695 28.391 1 92 33 VAL B N 1
ATOM 2727 C CA . VAL B 1 33 ? 15.078 9.609 27.734 1 92 33 VAL B CA 1
ATOM 2728 C C . VAL B 1 33 ? 16.344 10.164 27.078 1 92 33 VAL B C 1
ATOM 2730 O O . VAL B 1 33 ? 17.375 9.5 27.062 1 92 33 VAL B O 1
ATOM 2733 N N . ASN B 1 34 ? 16.234 11.383 26.531 1 91.81 34 ASN B N 1
ATOM 2734 C CA . ASN B 1 34 ? 17.375 11.977 25.859 1 91.81 34 ASN B CA 1
ATOM 2735 C C . ASN B 1 34 ? 17.5 13.469 26.141 1 91.81 34 ASN B C 1
ATOM 2737 O O . ASN B 1 34 ? 16.547 14.227 25.906 1 91.81 34 ASN B O 1
ATOM 2741 N N . GLU B 1 35 ? 18.625 13.906 26.484 1 89.38 35 GLU B N 1
ATOM 2742 C CA . GLU B 1 35 ? 18.859 15.289 26.891 1 89.38 35 GLU B CA 1
ATOM 2743 C C . GLU B 1 35 ? 18.781 16.219 25.688 1 89.38 35 GLU B C 1
ATOM 2745 O O . GLU B 1 35 ? 18.5 17.422 25.828 1 89.38 35 GLU B O 1
ATOM 2750 N N . ASN B 1 36 ? 19.031 15.688 24.547 1 90.75 36 ASN B N 1
ATOM 2751 C CA . ASN B 1 36 ? 19.047 16.516 23.359 1 90.75 36 ASN B CA 1
ATOM 2752 C C . ASN B 1 36 ? 17.641 16.766 22.812 1 90.75 36 ASN B C 1
ATOM 2754 O O . ASN B 1 36 ? 17.453 17.578 21.906 1 90.75 36 ASN B O 1
ATOM 2758 N N . PHE B 1 37 ? 16.75 16.125 23.406 1 93.06 37 PHE B N 1
ATOM 2759 C CA . PHE B 1 37 ? 15.383 16.25 22.922 1 93.06 37 PHE B CA 1
ATOM 2760 C C . PHE B 1 37 ? 14.898 17.703 23.016 1 93.06 37 PHE B C 1
ATOM 2762 O O . PHE B 1 37 ? 14.266 18.219 22.094 1 93.06 37 PHE B O 1
ATOM 2769 N N . LEU B 1 38 ? 15.273 18.406 24.078 1 90.44 38 LEU B N 1
ATOM 2770 C CA . LEU B 1 38 ? 14.766 19.75 24.312 1 90.44 38 LEU B CA 1
ATOM 2771 C C . LEU B 1 38 ? 15.703 20.797 23.734 1 90.44 38 LEU B C 1
ATOM 2773 O O . LEU B 1 38 ? 15.453 22 23.875 1 90.44 38 LEU B O 1
ATOM 2777 N N . SER B 1 39 ? 16.734 20.391 23.078 1 91.25 39 SER B N 1
ATOM 2778 C CA . SER B 1 39 ? 17.625 21.359 22.469 1 91.25 39 SER B CA 1
ATOM 2779 C C . SER B 1 39 ? 16.906 22.156 21.375 1 91.25 39 SER B C 1
ATOM 2781 O O . SER B 1 39 ? 16.047 21.625 20.688 1 91.25 39 SER B O 1
ATOM 2783 N N . VAL B 1 40 ? 17.25 23.359 21.25 1 86.81 40 VAL B N 1
ATOM 2784 C CA . VAL B 1 40 ? 16.625 24.25 20.281 1 86.81 40 VAL B CA 1
ATOM 2785 C C . VAL B 1 40 ? 16.812 23.688 18.875 1 86.81 40 VAL B C 1
ATOM 2787 O O . VAL B 1 40 ? 15.891 23.75 18.047 1 86.81 40 VAL B O 1
ATOM 2790 N N . ASN B 1 41 ? 17.969 23.188 18.656 1 87.19 41 ASN B N 1
ATOM 2791 C CA . ASN B 1 41 ? 18.25 22.609 17.344 1 87.19 41 ASN B CA 1
ATOM 2792 C C . ASN B 1 41 ? 17.328 21.422 17.047 1 87.19 41 ASN B C 1
ATOM 2794 O O . ASN B 1 41 ? 16.781 21.328 15.953 1 87.19 41 ASN B O 1
ATOM 2798 N N . ASN B 1 42 ? 17.156 20.578 18 1 90.56 42 ASN B N 1
ATOM 2799 C CA . ASN B 1 42 ? 16.297 19.422 17.812 1 90.56 42 ASN B CA 1
ATOM 2800 C C . ASN B 1 42 ? 14.836 19.812 17.688 1 90.56 42 ASN B C 1
ATOM 2802 O O . ASN B 1 42 ? 14.125 19.312 16.812 1 90.56 42 ASN B O 1
ATOM 2806 N N . LEU B 1 43 ? 14.422 20.656 18.484 1 88.56 43 LEU B N 1
ATOM 2807 C CA . LEU B 1 43 ? 13.031 21.078 18.453 1 88.56 43 LEU B CA 1
ATOM 2808 C C . LEU B 1 43 ? 12.703 21.781 17.156 1 88.56 43 LEU B C 1
ATOM 2810 O O . LEU B 1 43 ? 11.602 21.625 16.609 1 88.56 43 LEU B O 1
ATOM 2814 N N . SER B 1 44 ? 13.688 22.547 16.703 1 87.19 44 SER B N 1
ATOM 2815 C CA . SER B 1 44 ? 13.492 23.219 15.414 1 87.19 44 SER B CA 1
ATOM 2816 C C . SER B 1 44 ? 13.43 22.203 14.273 1 87.19 44 SER B C 1
ATOM 2818 O O . SER B 1 44 ? 12.555 22.281 13.406 1 87.19 44 SER B O 1
ATOM 2820 N N . ASN B 1 45 ? 14.242 21.25 14.32 1 87.56 45 ASN B N 1
ATOM 2821 C CA . ASN B 1 45 ? 14.281 20.234 13.281 1 87.56 45 ASN B CA 1
ATOM 2822 C C . ASN B 1 45 ? 13.023 19.359 13.305 1 87.56 45 ASN B C 1
ATOM 2824 O O . ASN B 1 45 ? 12.438 19.094 12.258 1 87.56 45 ASN B O 1
ATOM 2828 N N . ILE B 1 46 ? 12.688 18.984 14.422 1 90.12 46 ILE B N 1
ATOM 2829 C CA . ILE B 1 46 ? 11.555 18.078 14.547 1 90.12 46 ILE B CA 1
ATOM 2830 C C . ILE B 1 46 ? 10.266 18.812 14.156 1 90.12 46 ILE B C 1
ATOM 2832 O O . ILE B 1 46 ? 9.359 18.219 13.57 1 90.12 46 ILE B O 1
ATOM 2836 N N . SER B 1 47 ? 10.227 20.031 14.531 1 90.19 47 SER B N 1
ATOM 2837 C CA . SER B 1 47 ? 9.039 20.812 14.172 1 90.19 47 SER B CA 1
ATOM 2838 C C . SER B 1 47 ? 8.898 20.938 12.656 1 90.19 47 SER B C 1
ATOM 2840 O O . SER B 1 47 ? 7.789 20.891 12.125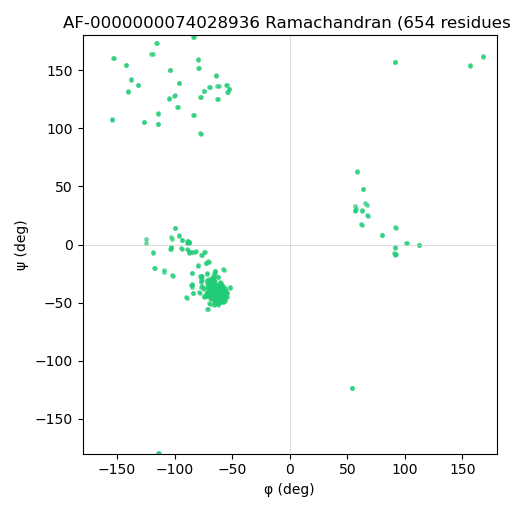 1 90.19 47 SER B O 1
ATOM 2842 N N . ARG B 1 48 ? 10.023 21.125 11.977 1 92.06 48 ARG B N 1
ATOM 2843 C CA . ARG B 1 48 ? 10 21.219 10.516 1 92.06 48 ARG B CA 1
ATOM 2844 C C . ARG B 1 48 ? 9.562 19.891 9.898 1 92.06 48 ARG B C 1
ATOM 2846 O O . ARG B 1 48 ? 8.766 19.875 8.953 1 92.06 48 ARG B O 1
ATOM 2853 N N . GLN B 1 49 ? 10 18.812 10.477 1 91.94 49 GLN B N 1
ATOM 2854 C CA . GLN B 1 49 ? 9.672 17.484 9.969 1 91.94 49 GLN B CA 1
ATOM 2855 C C . GLN B 1 49 ? 8.203 17.141 10.234 1 91.94 49 GLN B C 1
ATOM 2857 O O . GLN B 1 49 ? 7.516 16.641 9.352 1 91.94 49 GLN B O 1
ATOM 2862 N N . ILE B 1 50 ? 7.734 17.484 11.359 1 95.25 50 ILE B N 1
ATOM 2863 C CA . ILE B 1 50 ? 6.363 17.188 11.758 1 95.25 50 ILE B CA 1
ATOM 2864 C C . ILE B 1 50 ? 5.391 18 10.906 1 95.25 50 ILE B C 1
ATOM 2866 O O . ILE B 1 50 ? 4.301 17.531 10.578 1 95.25 50 ILE B O 1
ATOM 2870 N N . SER B 1 51 ? 5.863 19.188 10.562 1 97.31 51 SER B N 1
ATOM 2871 C CA . SER B 1 51 ? 4.996 20.062 9.781 1 97.31 51 SER B CA 1
ATOM 2872 C C . SER B 1 51 ? 4.609 19.422 8.453 1 97.31 51 SER B C 1
ATOM 2874 O O . SER B 1 51 ? 3.449 19.484 8.039 1 97.31 51 SER B O 1
ATOM 2876 N N . VAL B 1 52 ? 5.57 18.812 7.781 1 97.44 52 VAL B N 1
ATOM 2877 C CA . VAL B 1 52 ? 5.309 18.188 6.488 1 97.44 52 VAL B CA 1
ATOM 2878 C C . VAL B 1 52 ? 4.297 17.062 6.656 1 97.44 52 VAL B C 1
ATOM 2880 O O . VAL B 1 52 ? 3.291 17 5.945 1 97.44 52 VAL B O 1
ATOM 2883 N N . VAL B 1 53 ? 4.477 16.25 7.613 1 96.81 53 VAL B N 1
ATOM 2884 C CA . VAL B 1 53 ? 3.609 15.102 7.859 1 96.81 53 VAL B CA 1
ATOM 2885 C C . VAL B 1 53 ? 2.225 15.578 8.289 1 96.81 53 VAL B C 1
ATOM 2887 O O . VAL B 1 53 ? 1.209 15 7.895 1 96.81 53 VAL B O 1
ATOM 2890 N N . THR B 1 54 ? 2.264 16.594 9.086 1 98.19 54 THR B N 1
ATOM 2891 C CA . THR B 1 54 ? 1.001 17.125 9.586 1 98.19 54 THR B CA 1
ATOM 2892 C C . THR B 1 54 ? 0.152 17.656 8.445 1 98.19 54 THR B C 1
ATOM 2894 O O . THR B 1 54 ? -1.062 17.453 8.406 1 98.19 54 THR B O 1
ATOM 2897 N N . ILE B 1 55 ? 0.755 18.344 7.574 1 98.69 55 ILE B N 1
ATOM 2898 C CA . ILE B 1 55 ? 0.041 18.891 6.426 1 98.69 55 ILE B CA 1
ATOM 2899 C C . ILE B 1 55 ? -0.551 17.75 5.594 1 98.69 55 ILE B C 1
ATOM 2901 O O . ILE B 1 55 ? -1.717 17.812 5.199 1 98.69 55 ILE B O 1
ATOM 2905 N N . LEU B 1 56 ? 0.224 16.734 5.379 1 98.5 56 LEU B N 1
ATOM 2906 C CA . LEU B 1 56 ? -0.283 15.555 4.684 1 98.5 56 LEU B CA 1
ATOM 2907 C C . LEU B 1 56 ? -1.442 14.922 5.449 1 98.5 56 LEU B C 1
ATOM 2909 O O . LEU B 1 56 ? -2.432 14.5 4.852 1 98.5 56 LEU B O 1
ATOM 2913 N N . ALA B 1 57 ? -1.288 14.898 6.762 1 98.38 57 ALA B N 1
ATOM 2914 C CA . ALA B 1 57 ? -2.283 14.258 7.617 1 98.38 57 ALA B CA 1
ATOM 2915 C C . ALA B 1 57 ? -3.605 15.023 7.582 1 98.38 57 ALA B C 1
ATOM 2917 O O . ALA B 1 57 ? -4.68 14.422 7.676 1 98.38 57 ALA B O 1
ATOM 2918 N N . PHE B 1 58 ? -3.529 16.328 7.465 1 98.69 58 PHE B N 1
ATOM 2919 C CA . PHE B 1 58 ? -4.754 17.109 7.375 1 98.69 58 PHE B CA 1
ATOM 2920 C C . PHE B 1 58 ? -5.559 16.734 6.141 1 98.69 58 PHE B C 1
ATOM 2922 O O . PHE B 1 58 ? -6.781 16.578 6.207 1 98.69 58 PHE B O 1
ATOM 2929 N N . GLY B 1 59 ? -4.875 16.609 5.02 1 98.5 59 GLY B N 1
ATOM 2930 C CA . GLY B 1 59 ? -5.559 16.125 3.83 1 98.5 59 GLY B CA 1
ATOM 2931 C C . GLY B 1 59 ? -6.141 14.742 3.996 1 98.5 59 GLY B C 1
ATOM 2932 O O . GLY B 1 59 ? -7.293 14.492 3.629 1 98.5 59 GLY B O 1
ATOM 2933 N N . GLN B 1 60 ? -5.391 13.906 4.582 1 97.12 60 GLN B N 1
ATOM 2934 C CA . GLN B 1 60 ? -5.832 12.539 4.844 1 97.12 60 GLN B CA 1
ATOM 2935 C C . GLN B 1 60 ? -7.055 12.523 5.762 1 97.12 60 GLN B C 1
ATOM 2937 O O . GLN B 1 60 ? -7.953 11.695 5.594 1 97.12 60 GLN B O 1
ATOM 2942 N N . THR B 1 61 ? -7.039 13.383 6.711 1 98 61 THR B N 1
ATOM 2943 C CA . THR B 1 61 ? -8.148 13.469 7.66 1 98 61 THR B CA 1
ATOM 2944 C C . THR B 1 61 ? -9.461 13.758 6.934 1 98 61 THR B C 1
ATOM 2946 O O . THR B 1 61 ? -10.469 13.086 7.176 1 98 61 THR B O 1
ATOM 2949 N N . ILE B 1 62 ? -9.461 14.68 6.043 1 98.56 62 ILE B N 1
ATOM 2950 C CA . ILE B 1 62 ? -10.656 15.023 5.289 1 98.56 62 ILE B CA 1
ATOM 2951 C C . ILE B 1 62 ? -11.117 13.82 4.469 1 98.56 62 ILE B C 1
ATOM 2953 O O . ILE B 1 62 ? -12.305 13.5 4.438 1 98.56 62 ILE B O 1
ATOM 2957 N N . LEU B 1 63 ? -10.195 13.148 3.865 1 98.44 63 LEU B N 1
ATOM 2958 C CA . LEU B 1 63 ? -10.516 11.992 3.035 1 98.44 63 LEU B CA 1
ATOM 2959 C C . LEU B 1 63 ? -11.047 10.844 3.887 1 98.44 63 LEU B C 1
ATOM 2961 O O . LEU B 1 63 ? -12.062 10.234 3.549 1 98.44 63 LEU B O 1
ATOM 2965 N N . ILE B 1 64 ? -10.414 10.602 4.996 1 96.44 64 ILE B N 1
ATOM 2966 C CA . ILE B 1 64 ? -10.789 9.477 5.848 1 96.44 64 ILE B CA 1
ATOM 2967 C C . ILE B 1 64 ? -12.18 9.719 6.434 1 96.44 64 ILE B C 1
ATOM 2969 O O . ILE B 1 64 ? -13 8.805 6.512 1 96.44 64 ILE B O 1
ATOM 2973 N N . ILE B 1 65 ? -12.469 10.906 6.82 1 97.19 65 ILE B N 1
ATOM 2974 C CA . ILE B 1 65 ? -13.789 11.234 7.359 1 97.19 65 ILE B CA 1
ATOM 2975 C C . ILE B 1 65 ? -14.867 10.891 6.332 1 97.19 65 ILE B C 1
ATOM 2977 O O . ILE B 1 65 ? -15.953 10.438 6.695 1 97.19 65 ILE B O 1
ATOM 2981 N N . SER B 1 66 ? -14.57 11.086 5.094 1 97.38 66 SER B N 1
ATOM 2982 C CA . SER B 1 66 ? -15.547 10.82 4.043 1 97.38 66 SER B CA 1
ATOM 2983 C C . SER B 1 66 ? -15.492 9.367 3.584 1 97.38 66 SER B C 1
ATOM 2985 O O . SER B 1 66 ? -16.141 8.992 2.6 1 97.38 66 SER B O 1
ATOM 2987 N N . GLY B 1 67 ? -14.664 8.609 4.188 1 93.88 67 GLY B N 1
ATOM 2988 C CA . GLY B 1 67 ? -14.594 7.188 3.867 1 93.88 67 GLY B CA 1
ATOM 2989 C C . GLY B 1 67 ? -13.586 6.875 2.783 1 93.88 67 GLY B C 1
ATOM 2990 O O . GLY B 1 67 ? -13.633 5.805 2.174 1 93.88 67 GLY B O 1
ATOM 2991 N N . MET B 1 68 ? -12.719 7.82 2.508 1 95.25 68 MET B N 1
ATOM 2992 C CA . MET B 1 68 ? -11.688 7.641 1.495 1 95.25 68 MET B CA 1
ATOM 2993 C C . MET B 1 68 ? -10.297 7.676 2.123 1 95.25 68 MET B C 1
ATOM 2995 O O . MET B 1 68 ? -10.164 7.781 3.344 1 95.25 68 MET B O 1
ATOM 2999 N N . LEU B 1 69 ? -9.297 7.402 1.385 1 93.94 69 LEU B N 1
ATOM 3000 C CA . LEU B 1 69 ? -7.906 7.535 1.81 1 93.94 69 LEU B CA 1
ATOM 3001 C C . LEU B 1 69 ? -6.992 7.785 0.614 1 93.94 69 LEU B C 1
ATOM 3003 O O . LEU B 1 69 ? -7.402 7.602 -0.535 1 93.94 69 LEU B O 1
ATOM 3007 N N . ASP B 1 70 ? -5.898 8.273 0.84 1 96.69 70 ASP B N 1
ATOM 3008 C CA . ASP B 1 70 ? -4.914 8.531 -0.203 1 96.69 70 ASP B CA 1
ATOM 3009 C C . ASP B 1 70 ? -3.57 7.887 0.135 1 96.69 70 ASP B C 1
ATOM 3011 O O . ASP B 1 70 ? -2.779 8.445 0.894 1 96.69 70 ASP B O 1
ATOM 3015 N N . LEU B 1 71 ? -3.234 6.812 -0.524 1 92.94 71 LEU B N 1
ATOM 3016 C CA . LEU B 1 71 ? -1.96 6.137 -0.303 1 92.94 71 LEU B CA 1
ATOM 3017 C C . LEU B 1 71 ? -0.868 6.734 -1.184 1 92.94 71 LEU B C 1
ATOM 3019 O O . LEU B 1 71 ? 0.312 6.418 -1.016 1 92.94 71 LEU B O 1
ATOM 3023 N N . SER B 1 72 ? -1.215 7.594 -2.055 1 97.19 72 SER B N 1
ATOM 3024 C CA . SER B 1 72 ? -0.256 8.094 -3.037 1 97.19 72 SER B CA 1
ATOM 3025 C C . SER B 1 72 ? 0.405 9.383 -2.561 1 97.19 72 SER B C 1
ATOM 3027 O O . SER B 1 72 ? 1.294 9.914 -3.229 1 97.19 72 SER B O 1
ATOM 3029 N N . SER B 1 73 ? 0.002 9.883 -1.442 1 97.81 73 SER B N 1
ATOM 3030 C CA . SER B 1 73 ? 0.407 11.219 -1.015 1 97.81 73 SER B CA 1
ATOM 3031 C C . SER B 1 73 ? 1.926 11.352 -0.965 1 97.81 73 SER B C 1
ATOM 3033 O O . SER B 1 73 ? 2.479 12.391 -1.323 1 97.81 73 SER B O 1
ATOM 3035 N N . GLY B 1 74 ? 2.602 10.305 -0.545 1 97 74 GLY B N 1
ATOM 3036 C CA . GLY B 1 74 ? 4.055 10.352 -0.512 1 97 74 GLY B CA 1
ATOM 3037 C C . GLY B 1 74 ? 4.68 10.461 -1.89 1 97 74 GLY B C 1
ATOM 3038 O O . GLY B 1 74 ? 5.559 11.297 -2.115 1 97 74 GLY B O 1
ATOM 3039 N N . SER B 1 75 ? 4.254 9.625 -2.787 1 97.81 75 SER B N 1
ATOM 3040 C CA . SER B 1 75 ? 4.785 9.617 -4.148 1 97.81 75 SER B CA 1
ATOM 3041 C C . SER B 1 75 ? 4.402 10.891 -4.898 1 97.81 75 SER B C 1
ATOM 3043 O O . SER B 1 75 ? 5.203 11.43 -5.66 1 97.81 75 SER B O 1
ATOM 3045 N N . VAL B 1 76 ? 3.203 11.375 -4.668 1 98.75 76 VAL B N 1
ATOM 3046 C CA . VAL B 1 76 ? 2.73 12.578 -5.336 1 98.75 76 VAL B CA 1
ATOM 3047 C C . VAL B 1 76 ? 3.484 13.797 -4.801 1 98.75 76 VAL B C 1
ATOM 3049 O O . VAL B 1 76 ? 3.832 14.703 -5.559 1 98.75 76 VAL B O 1
ATOM 3052 N N . LEU B 1 77 ? 3.697 13.75 -3.541 1 98.69 77 LEU B N 1
ATOM 3053 C CA . LEU B 1 77 ? 4.535 14.773 -2.928 1 98.69 77 LEU B CA 1
ATOM 3054 C C . LEU B 1 77 ? 5.914 14.812 -3.582 1 98.69 77 LEU B C 1
ATOM 3056 O O . LEU B 1 77 ? 6.43 15.891 -3.881 1 98.69 77 LEU B O 1
ATOM 3060 N N . ALA B 1 78 ? 6.5 13.688 -3.766 1 98.56 78 ALA B N 1
ATOM 3061 C CA . ALA B 1 78 ? 7.82 13.602 -4.379 1 98.56 78 ALA B CA 1
ATOM 3062 C C . ALA B 1 78 ? 7.797 14.125 -5.812 1 98.56 78 ALA B C 1
ATOM 3064 O O . ALA B 1 78 ? 8.68 14.875 -6.223 1 98.56 78 ALA B O 1
ATOM 3065 N N . LEU B 1 79 ? 6.797 13.711 -6.551 1 98.75 79 LEU B N 1
ATOM 3066 C CA . LEU B 1 79 ? 6.66 14.172 -7.926 1 98.75 79 LEU B CA 1
ATOM 3067 C C . LEU B 1 79 ? 6.473 15.688 -7.98 1 98.75 79 LEU B C 1
ATOM 3069 O O . LEU B 1 79 ? 7.172 16.375 -8.727 1 98.75 79 LEU B O 1
ATOM 3073 N N . ALA B 1 80 ? 5.562 16.172 -7.211 1 98.81 80 ALA B N 1
ATOM 3074 C CA . ALA B 1 80 ? 5.281 17.609 -7.156 1 98.81 80 ALA B CA 1
ATOM 3075 C C . ALA B 1 80 ? 6.512 18.391 -6.703 1 98.81 80 ALA B C 1
ATOM 3077 O O . ALA B 1 80 ? 6.828 19.438 -7.27 1 98.81 80 ALA B O 1
ATOM 3078 N N . GLY B 1 81 ? 7.168 17.891 -5.711 1 98.62 81 GLY B N 1
ATOM 3079 C CA . GLY B 1 81 ? 8.367 18.531 -5.195 1 98.62 81 GLY B CA 1
ATOM 3080 C C . GLY B 1 81 ? 9.484 18.609 -6.211 1 98.62 81 GLY B C 1
ATOM 3081 O O . GLY B 1 81 ? 10.109 19.672 -6.371 1 98.62 81 GLY B O 1
ATOM 3082 N N . VAL B 1 82 ? 9.719 17.531 -6.879 1 98.56 82 VAL B N 1
ATOM 3083 C CA . VAL B 1 82 ? 10.789 17.469 -7.867 1 98.56 82 VAL B CA 1
ATOM 3084 C C . VAL B 1 82 ? 10.484 18.422 -9.016 1 98.56 82 VAL B C 1
ATOM 3086 O O . VAL B 1 82 ? 11.375 19.141 -9.5 1 98.56 82 VAL B O 1
ATOM 3089 N N . LEU B 1 83 ? 9.25 18.422 -9.477 1 98.69 83 LEU B N 1
ATOM 3090 C CA . LEU B 1 83 ? 8.859 19.344 -10.539 1 98.69 83 LEU B CA 1
ATOM 3091 C C . LEU B 1 83 ? 9.008 20.797 -10.086 1 98.69 83 LEU B C 1
ATOM 3093 O O . LEU B 1 83 ? 9.445 21.656 -10.859 1 98.69 83 LEU B O 1
ATOM 3097 N N . SER B 1 84 ? 8.672 21.031 -8.914 1 98.69 84 SER B N 1
ATOM 3098 C CA . SER B 1 84 ? 8.781 22.375 -8.344 1 98.69 84 SER B CA 1
ATOM 3099 C C . SER B 1 84 ? 10.234 22.828 -8.297 1 98.69 84 SER B C 1
ATOM 3101 O O . SER B 1 84 ? 10.547 23.938 -8.734 1 98.69 84 SER B O 1
ATOM 3103 N N . VAL B 1 85 ? 11.102 22 -7.758 1 98.38 85 VAL B N 1
ATOM 3104 C CA . VAL B 1 85 ? 12.516 22.328 -7.668 1 98.38 85 VAL B CA 1
ATOM 3105 C C . VAL B 1 85 ? 13.094 22.547 -9.07 1 98.38 85 VAL B C 1
ATOM 3107 O O . VAL B 1 85 ? 13.891 23.453 -9.289 1 98.38 85 VAL B O 1
ATOM 3110 N N . SER B 1 86 ? 12.695 21.703 -9.992 1 98 86 SER B N 1
ATOM 3111 C CA . SER B 1 86 ? 13.164 21.812 -11.367 1 98 86 SER B CA 1
ATOM 3112 C C . SER B 1 86 ? 12.781 23.156 -11.984 1 98 86 SER B C 1
ATOM 3114 O O . SER B 1 86 ? 13.594 23.797 -12.648 1 98 86 SER B O 1
ATOM 3116 N N . VAL B 1 87 ? 11.562 23.547 -11.805 1 97.81 87 VAL B N 1
ATOM 3117 C CA . VAL B 1 87 ? 11.078 24.812 -12.352 1 97.81 87 VAL B CA 1
ATOM 3118 C C . VAL B 1 87 ? 11.828 25.969 -11.695 1 97.81 87 VAL B C 1
ATOM 3120 O O . VAL B 1 87 ? 12.172 26.953 -12.359 1 97.81 87 VAL B O 1
ATOM 3123 N N . TYR B 1 88 ? 12.094 25.859 -10.445 1 97.75 88 TYR B N 1
ATOM 3124 C CA . TYR B 1 88 ? 12.844 26.906 -9.773 1 97.75 88 TYR B CA 1
ATOM 3125 C C . TYR B 1 88 ? 14.242 27.047 -10.359 1 97.75 88 TYR B C 1
ATOM 3127 O O . TYR B 1 88 ? 14.719 28.156 -10.602 1 97.75 88 TYR B O 1
ATOM 3135 N N . THR B 1 89 ? 14.906 25.922 -10.516 1 96.62 89 THR B N 1
ATOM 3136 C CA . THR B 1 89 ? 16.281 25.953 -11.023 1 96.62 89 THR B CA 1
ATOM 3137 C C . THR B 1 89 ? 16.312 26.531 -12.43 1 96.62 89 THR B C 1
ATOM 3139 O O . THR B 1 89 ? 17.312 27.141 -12.828 1 96.62 89 THR B O 1
ATOM 3142 N N . MET B 1 90 ? 15.234 26.375 -13.148 1 95.88 90 MET B N 1
ATOM 3143 C CA . MET B 1 90 ? 15.172 26.859 -14.523 1 95.88 90 MET B CA 1
ATOM 3144 C C . MET B 1 90 ? 14.773 28.344 -14.555 1 95.88 90 MET B C 1
ATOM 3146 O O . MET B 1 90 ? 15.211 29.078 -15.438 1 95.88 90 MET B O 1
ATOM 3150 N N . THR B 1 91 ? 13.922 28.766 -13.625 1 96.44 91 THR B N 1
ATOM 3151 C CA . THR B 1 91 ? 13.32 30.094 -13.758 1 96.44 91 THR B CA 1
ATOM 3152 C C . THR B 1 91 ? 13.719 30.984 -12.586 1 96.44 91 THR B C 1
ATOM 3154 O O . THR B 1 91 ? 13.562 32.188 -12.648 1 96.44 91 THR B O 1
ATOM 3157 N N . GLU B 1 92 ? 14.148 30.438 -11.484 1 95.25 92 GLU B N 1
ATOM 3158 C CA . GLU B 1 92 ? 14.508 31.125 -10.242 1 95.25 92 GLU B CA 1
ATOM 3159 C C . GLU B 1 92 ? 13.312 31.859 -9.641 1 95.25 92 GLU B C 1
ATOM 3161 O O . GLU B 1 92 ? 13.477 32.781 -8.836 1 95.25 92 GLU B O 1
ATOM 3166 N N . SER B 1 93 ? 12.188 31.469 -10.094 1 97.19 93 SER B N 1
ATOM 3167 C CA . SER B 1 93 ? 10.969 32.062 -9.547 1 97.19 93 SER B CA 1
ATOM 3168 C C . SER B 1 93 ? 10.352 31.188 -8.477 1 97.19 93 SER B C 1
ATOM 3170 O O . SER B 1 93 ? 9.906 30.062 -8.766 1 97.19 93 SER B O 1
ATOM 3172 N N . LEU B 1 94 ? 10.25 31.672 -7.293 1 96.88 94 LEU B N 1
ATOM 3173 C CA . LEU B 1 94 ? 9.688 30.938 -6.168 1 96.88 94 LEU B CA 1
ATOM 3174 C C . LEU B 1 94 ? 8.188 30.734 -6.348 1 96.88 94 LEU B C 1
ATOM 3176 O O . LEU B 1 94 ? 7.656 29.656 -6.027 1 96.88 94 LEU B O 1
ATOM 3180 N N . LEU B 1 95 ? 7.512 31.672 -6.883 1 97.25 95 LEU B N 1
ATOM 3181 C CA . LEU B 1 95 ? 6.066 31.625 -7.066 1 97.25 95 LEU B CA 1
ATOM 3182 C C . LEU B 1 95 ? 5.691 30.562 -8.094 1 97.25 95 LEU B C 1
ATOM 3184 O O . LEU B 1 95 ? 4.777 29.766 -7.867 1 97.25 95 LEU B O 1
ATOM 3188 N N . LEU B 1 96 ? 6.418 30.562 -9.203 1 97.81 96 LEU B N 1
ATOM 3189 C CA . LEU B 1 96 ? 6.145 29.562 -10.242 1 97.81 96 LEU B CA 1
ATOM 3190 C C . LEU B 1 96 ? 6.406 28.156 -9.727 1 97.81 96 LEU B C 1
ATOM 3192 O O . LEU B 1 96 ? 5.652 27.234 -10.031 1 97.81 96 LEU B O 1
ATOM 3196 N N . ALA B 1 97 ? 7.512 28.016 -8.984 1 98.25 97 ALA B N 1
ATOM 3197 C CA . ALA B 1 97 ? 7.855 26.719 -8.406 1 98.25 97 ALA B CA 1
ATOM 3198 C C . ALA B 1 97 ? 6.766 26.234 -7.453 1 98.25 97 ALA B C 1
ATOM 3200 O O . ALA B 1 97 ? 6.367 25.078 -7.5 1 98.25 97 ALA B O 1
ATOM 3201 N N . PHE B 1 98 ? 6.312 27.141 -6.688 1 98.38 98 PHE B N 1
ATOM 3202 C CA . PHE B 1 98 ? 5.27 26.828 -5.719 1 98.38 98 PHE B CA 1
ATOM 3203 C C . PHE B 1 98 ? 3.979 26.438 -6.426 1 98.38 98 PHE B C 1
ATOM 3205 O O . PHE B 1 98 ? 3.348 25.438 -6.055 1 98.38 98 PHE B O 1
ATOM 3212 N N . LEU B 1 99 ? 3.58 27.094 -7.469 1 98.62 99 LEU B N 1
ATOM 3213 C CA . LEU B 1 99 ? 2.344 26.844 -8.203 1 98.62 99 LEU B CA 1
ATOM 3214 C C . LEU B 1 99 ? 2.412 25.516 -8.945 1 98.62 99 LEU B C 1
ATOM 3216 O O . LEU B 1 99 ? 1.42 24.781 -9.023 1 98.62 99 LEU B O 1
ATOM 3220 N N . VAL B 1 100 ? 3.566 25.219 -9.477 1 98.62 100 VAL B N 1
ATOM 3221 C CA . VAL B 1 100 ? 3.725 23.984 -10.227 1 98.62 100 VAL B CA 1
ATOM 3222 C C . VAL B 1 100 ? 3.531 22.781 -9.305 1 98.62 100 VAL B C 1
ATOM 3224 O O . VAL B 1 100 ? 2.943 21.781 -9.695 1 98.62 100 VAL B O 1
ATOM 3227 N N . ALA B 1 101 ? 4.086 22.875 -8.086 1 98.81 101 ALA B N 1
ATOM 3228 C CA . ALA B 1 101 ? 3.904 21.797 -7.121 1 98.81 101 ALA B CA 1
ATOM 3229 C C . ALA B 1 101 ? 2.424 21.562 -6.832 1 98.81 101 ALA B C 1
ATOM 3231 O O . ALA B 1 101 ? 1.957 20.422 -6.836 1 98.81 101 ALA B O 1
ATOM 3232 N N . ILE B 1 102 ? 1.722 22.641 -6.629 1 98.81 102 ILE B N 1
ATOM 3233 C CA . ILE B 1 102 ? 0.304 22.547 -6.297 1 98.81 102 ILE B CA 1
ATOM 3234 C C . ILE B 1 102 ? -0.471 22 -7.492 1 98.81 102 ILE B C 1
ATOM 3236 O O . ILE B 1 102 ? -1.289 21.078 -7.344 1 98.81 102 ILE B O 1
ATOM 3240 N N . ILE B 1 103 ? -0.233 22.438 -8.68 1 98.88 103 ILE B N 1
ATOM 3241 C CA . ILE B 1 103 ? -0.951 22.016 -9.875 1 98.88 103 ILE B CA 1
ATOM 3242 C C . ILE B 1 103 ? -0.69 20.531 -10.141 1 98.88 103 ILE B C 1
ATOM 3244 O O . ILE B 1 103 ? -1.622 19.781 -10.406 1 98.88 103 ILE B O 1
ATOM 3248 N N . ALA B 1 104 ? 0.586 20.141 -10.07 1 98.81 104 ALA B N 1
ATOM 3249 C CA . ALA B 1 104 ? 0.936 18.75 -10.312 1 98.81 104 ALA B CA 1
ATOM 3250 C C . ALA B 1 104 ? 0.222 17.828 -9.328 1 98.81 104 ALA B C 1
ATOM 3252 O O . ALA B 1 104 ? -0.319 16.781 -9.719 1 98.81 104 ALA B O 1
ATOM 3253 N N . SER B 1 105 ? 0.256 18.219 -8.109 1 98.88 105 SER B N 1
ATOM 3254 C CA . SER B 1 105 ? -0.368 17.391 -7.078 1 98.88 105 SER B CA 1
ATOM 3255 C C . SER B 1 105 ? -1.885 17.375 -7.23 1 98.88 105 SER B C 1
ATOM 3257 O O . SER B 1 105 ? -2.518 16.328 -7.051 1 98.88 105 SER B O 1
ATOM 3259 N N . VAL B 1 106 ? -2.453 18.5 -7.535 1 98.88 106 VAL B N 1
ATOM 3260 C CA . VAL B 1 106 ? -3.898 18.594 -7.715 1 98.88 106 VAL B CA 1
ATOM 3261 C C . VAL B 1 106 ? -4.32 17.734 -8.914 1 98.88 106 VAL B C 1
ATOM 3263 O O . VAL B 1 106 ? -5.344 17.047 -8.859 1 98.88 106 VAL B O 1
ATOM 3266 N N . VAL B 1 107 ? -3.598 17.719 -9.969 1 98.88 107 VAL B N 1
ATOM 3267 C CA . VAL B 1 107 ? -3.902 16.906 -11.141 1 98.88 107 VAL B CA 1
ATOM 3268 C C . VAL B 1 107 ? -3.906 15.43 -10.758 1 98.88 107 VAL B C 1
ATOM 3270 O O . VAL B 1 107 ? -4.82 14.695 -11.125 1 98.88 107 VAL B O 1
ATOM 3273 N N . CYS B 1 108 ? -2.902 15.016 -10.047 1 98.75 108 CYS B N 1
ATOM 3274 C CA . CYS B 1 108 ? -2.842 13.633 -9.594 1 98.75 108 CYS B CA 1
ATOM 3275 C C . CYS B 1 108 ? -4.055 13.289 -8.742 1 98.75 108 CYS B C 1
ATOM 3277 O O . CYS B 1 108 ? -4.621 12.203 -8.867 1 98.75 108 CYS B O 1
ATOM 3279 N N . ASN B 1 109 ? -4.43 14.203 -7.906 1 98.81 109 ASN B N 1
ATOM 3280 C CA . ASN B 1 109 ? -5.547 13.93 -7.012 1 98.81 109 ASN B CA 1
ATOM 3281 C C . ASN B 1 109 ? -6.887 14.023 -7.738 1 98.81 109 ASN B C 1
ATOM 3283 O O . ASN B 1 109 ? -7.855 13.375 -7.348 1 98.81 109 ASN B O 1
ATOM 3287 N N . ILE B 1 110 ? -6.953 14.805 -8.789 1 98.75 110 ILE B N 1
ATOM 3288 C CA . ILE B 1 110 ? -8.141 14.805 -9.633 1 98.75 110 ILE B CA 1
ATOM 3289 C C . ILE B 1 110 ? -8.305 13.438 -10.297 1 98.75 110 ILE B C 1
ATOM 3291 O O . ILE B 1 110 ? -9.414 12.914 -10.375 1 98.75 110 ILE B O 1
ATOM 3295 N N . ILE B 1 111 ? -7.242 12.883 -10.719 1 98.25 111 ILE B N 1
ATOM 3296 C CA . ILE B 1 111 ? -7.281 11.562 -11.328 1 98.25 111 ILE B CA 1
ATOM 3297 C C . ILE B 1 111 ? -7.758 10.531 -10.305 1 98.25 111 ILE B C 1
ATOM 3299 O O . ILE B 1 111 ? -8.609 9.695 -10.602 1 98.25 111 ILE B O 1
ATOM 3303 N N . ASN B 1 112 ? -7.215 10.609 -9.102 1 97.88 112 ASN B N 1
ATOM 3304 C CA . ASN B 1 112 ? -7.699 9.742 -8.039 1 97.88 112 ASN B CA 1
ATOM 3305 C C . ASN B 1 112 ? -9.195 9.914 -7.809 1 97.88 112 ASN B C 1
ATOM 3307 O O . ASN B 1 112 ? -9.93 8.938 -7.699 1 97.88 112 ASN B O 1
ATOM 3311 N N . GLY B 1 113 ? -9.547 11.188 -7.719 1 98.12 113 GLY B N 1
ATOM 3312 C CA . GLY B 1 113 ? -10.961 11.484 -7.523 1 98.12 113 GLY B CA 1
ATOM 3313 C C . GLY B 1 113 ? -11.844 10.945 -8.641 1 98.12 113 GLY B C 1
ATOM 3314 O O . GLY B 1 113 ? -12.914 10.398 -8.375 1 98.12 113 GLY B O 1
ATOM 3315 N N . LEU B 1 114 ? -11.414 11.062 -9.852 1 97.44 114 LEU B N 1
ATOM 3316 C CA . LEU B 1 114 ? -12.164 10.562 -11 1 97.44 114 LEU B CA 1
ATOM 3317 C C . LEU B 1 114 ? -12.297 9.047 -10.945 1 97.44 114 LEU B C 1
ATOM 3319 O O . LEU B 1 114 ? -13.367 8.5 -11.227 1 97.44 114 LEU B O 1
ATOM 3323 N N . MET B 1 115 ? -11.258 8.43 -10.594 1 95.94 115 MET B N 1
ATOM 3324 C CA . MET B 1 115 ? -11.281 6.969 -10.5 1 95.94 115 MET B CA 1
ATOM 3325 C C . MET B 1 115 ? -12.281 6.512 -9.445 1 95.94 115 MET B C 1
ATOM 3327 O O . MET B 1 115 ? -13.039 5.562 -9.672 1 95.94 115 MET B O 1
ATOM 3331 N N . VAL B 1 116 ? -12.32 7.191 -8.383 1 95.69 116 VAL B N 1
ATOM 3332 C CA . VAL B 1 116 ? -13.148 6.789 -7.25 1 95.69 116 VAL B CA 1
ATOM 3333 C C . VAL B 1 116 ? -14.609 7.168 -7.516 1 95.69 116 VAL B C 1
ATOM 3335 O O . VAL B 1 116 ? -15.516 6.391 -7.223 1 95.69 116 VAL B O 1
ATOM 3338 N N . THR B 1 117 ? -14.852 8.32 -8.062 1 96.19 117 THR B N 1
ATOM 3339 C CA . THR B 1 117 ? -16.219 8.836 -8.164 1 96.19 117 THR B CA 1
ATOM 3340 C C . THR B 1 117 ? -16.859 8.383 -9.469 1 96.19 117 THR B C 1
ATOM 3342 O O . THR B 1 117 ? -18 7.926 -9.477 1 96.19 117 THR B O 1
ATOM 3345 N N . LYS B 1 118 ? -16.172 8.477 -10.531 1 94.69 118 LYS B N 1
ATOM 3346 C CA . LYS B 1 118 ? -16.75 8.156 -11.836 1 94.69 118 LYS B CA 1
ATOM 3347 C C . LYS B 1 118 ? -16.688 6.664 -12.117 1 94.69 118 LYS B C 1
ATOM 3349 O O . LYS B 1 118 ? -17.672 6.062 -12.562 1 94.69 118 LYS B O 1
ATOM 3354 N N . TYR B 1 119 ? -15.57 6.059 -11.781 1 93 119 TYR B N 1
ATOM 3355 C CA . TYR B 1 119 ? -15.383 4.66 -12.148 1 93 119 TYR B CA 1
ATOM 3356 C C . TYR B 1 119 ? -15.602 3.742 -10.953 1 93 119 TYR B C 1
ATOM 3358 O O . TYR B 1 119 ? -15.43 2.525 -11.055 1 93 119 TYR B O 1
ATOM 3366 N N . LYS B 1 120 ? -15.836 4.297 -9.805 1 92.12 120 LYS B N 1
ATOM 3367 C CA . LYS B 1 120 ? -16.219 3.594 -8.586 1 92.12 120 LYS B CA 1
ATOM 3368 C C . LYS B 1 120 ? -15.133 2.631 -8.133 1 92.12 120 LYS B C 1
ATOM 3370 O O . LYS B 1 120 ? -15.422 1.558 -7.598 1 92.12 120 LYS B O 1
ATOM 3375 N N . THR B 1 121 ? -13.922 3.018 -8.477 1 90.69 121 THR B N 1
ATOM 3376 C CA . THR B 1 121 ? -12.773 2.242 -8.016 1 90.69 121 THR B CA 1
ATOM 3377 C C . THR B 1 121 ? -12.578 2.412 -6.516 1 90.69 121 THR B C 1
ATOM 3379 O O . THR B 1 121 ? -12.68 3.523 -5.992 1 90.69 121 THR B O 1
ATOM 3382 N N . PRO B 1 122 ? -12.32 1.268 -5.797 1 88.81 122 PRO B N 1
ATOM 3383 C CA . PRO B 1 122 ? -11.984 1.442 -4.383 1 88.81 122 PRO B CA 1
ATOM 3384 C C . PRO B 1 122 ? -10.812 2.4 -4.168 1 88.81 122 PRO B C 1
ATOM 3386 O O . PRO B 1 122 ? -9.805 2.311 -4.867 1 88.81 122 PRO B O 1
ATOM 3389 N N . PRO B 1 123 ? -11.023 3.314 -3.264 1 93.62 123 PRO B N 1
ATOM 3390 C CA . PRO B 1 123 ? -10.023 4.367 -3.064 1 93.62 123 PRO B CA 1
ATOM 3391 C C . PRO B 1 123 ? -8.617 3.816 -2.855 1 93.62 123 PRO B C 1
ATOM 3393 O O . PRO B 1 123 ? -7.645 4.391 -3.35 1 93.62 123 PRO B O 1
ATOM 3396 N N . PHE B 1 124 ? -8.508 2.75 -2.197 1 87.94 124 PHE B N 1
ATOM 3397 C CA . PHE B 1 124 ? -7.199 2.18 -1.893 1 87.94 124 PHE B CA 1
ATOM 3398 C C . PHE B 1 124 ? -6.473 1.772 -3.17 1 87.94 124 PHE B C 1
ATOM 3400 O O . PHE B 1 124 ? -5.262 1.966 -3.293 1 87.94 124 PHE B O 1
ATOM 3407 N N . ILE B 1 125 ? -7.125 1.181 -4.105 1 86.81 125 ILE B N 1
ATOM 3408 C CA . ILE B 1 125 ? -6.516 0.704 -5.344 1 86.81 125 ILE B CA 1
ATOM 3409 C C . ILE B 1 125 ? -6.172 1.892 -6.242 1 86.81 125 ILE B C 1
ATOM 3411 O O . ILE B 1 125 ? -5.094 1.931 -6.844 1 86.81 125 ILE B O 1
ATOM 3415 N N . ALA B 1 126 ? -7.148 2.832 -6.289 1 93.12 126 ALA B N 1
ATOM 3416 C CA . ALA B 1 126 ? -6.918 4.023 -7.105 1 93.12 126 ALA B CA 1
ATOM 3417 C C . ALA B 1 126 ? -5.652 4.75 -6.672 1 93.12 126 ALA B C 1
ATOM 3419 O O . ALA B 1 126 ? -4.832 5.137 -7.508 1 93.12 126 ALA B O 1
ATOM 3420 N N . THR B 1 127 ? -5.5 4.844 -5.398 1 95.31 127 THR B N 1
ATOM 3421 C CA . THR B 1 127 ? -4.391 5.648 -4.898 1 95.31 127 THR B CA 1
ATOM 3422 C C . THR B 1 127 ? -3.107 4.828 -4.852 1 95.31 127 THR B C 1
ATOM 3424 O O . THR B 1 127 ? -2.008 5.387 -4.879 1 95.31 127 THR B O 1
ATOM 3427 N N . LEU B 1 128 ? -3.24 3.551 -4.754 1 89.25 128 LEU B N 1
ATOM 3428 C CA . LEU B 1 128 ? -2.064 2.701 -4.895 1 89.25 128 LEU B CA 1
ATOM 3429 C C . LEU B 1 128 ? -1.501 2.781 -6.309 1 89.25 128 LEU B C 1
ATOM 3431 O O . LEU B 1 128 ? -0.282 2.811 -6.496 1 89.25 128 LEU B O 1
ATOM 3435 N N . ALA B 1 129 ? -2.387 2.664 -7.281 1 92.88 129 ALA B N 1
ATOM 3436 C CA . ALA B 1 129 ? -1.967 2.828 -8.672 1 92.88 129 ALA B CA 1
ATOM 3437 C C . ALA B 1 129 ? -1.263 4.164 -8.875 1 92.88 129 ALA B C 1
ATOM 3439 O O . ALA B 1 129 ? -0.197 4.223 -9.492 1 92.88 129 ALA B O 1
ATOM 3440 N N . MET B 1 130 ? -1.847 5.195 -8.32 1 96.69 130 MET B N 1
ATOM 3441 C CA . MET B 1 130 ? -1.266 6.531 -8.438 1 96.69 130 MET B CA 1
ATOM 3442 C C . MET B 1 130 ? 0.086 6.598 -7.73 1 96.69 130 MET B C 1
ATOM 3444 O O . MET B 1 130 ? 1 7.277 -8.195 1 96.69 130 MET B O 1
ATOM 3448 N N . MET B 1 131 ? 0.171 5.91 -6.613 1 94.81 131 MET B N 1
ATOM 3449 C CA . MET B 1 131 ? 1.434 5.867 -5.883 1 94.81 131 MET B CA 1
ATOM 3450 C C . MET B 1 131 ? 2.561 5.355 -6.773 1 94.81 131 MET B C 1
ATOM 3452 O O . MET B 1 131 ? 3.629 5.965 -6.84 1 94.81 131 MET B O 1
ATOM 3456 N N . THR B 1 132 ? 2.262 4.309 -7.477 1 91.88 132 THR B N 1
ATOM 3457 C CA . THR B 1 132 ? 3.254 3.684 -8.344 1 91.88 132 THR B CA 1
ATOM 3458 C C . THR B 1 132 ? 3.561 4.578 -9.547 1 91.88 132 THR B C 1
ATOM 3460 O O . THR B 1 132 ? 4.727 4.766 -9.906 1 91.88 132 THR B O 1
ATOM 3463 N N . MET B 1 133 ? 2.57 5.113 -10.07 1 96.44 133 MET B N 1
ATOM 3464 C CA . MET B 1 133 ? 2.725 5.938 -11.273 1 96.44 133 MET B CA 1
ATOM 3465 C C . MET B 1 133 ? 3.457 7.234 -10.945 1 96.44 133 MET B C 1
ATOM 3467 O O . MET B 1 133 ? 4.371 7.633 -11.672 1 96.44 133 MET B O 1
ATOM 3471 N N . ALA B 1 134 ? 3.062 7.867 -9.883 1 98 134 ALA B N 1
ATOM 3472 C CA . ALA B 1 134 ? 3.674 9.141 -9.508 1 98 134 ALA B CA 1
ATOM 3473 C C . ALA B 1 134 ? 5.148 8.961 -9.156 1 98 134 ALA B C 1
ATOM 3475 O O . ALA B 1 134 ? 5.988 9.781 -9.531 1 98 134 ALA B O 1
ATOM 3476 N N . ARG B 1 135 ? 5.426 7.945 -8.398 1 96.56 135 ARG B N 1
ATOM 3477 C CA . ARG B 1 135 ? 6.82 7.656 -8.086 1 96.56 135 ARG B CA 1
ATOM 3478 C C . ARG B 1 135 ? 7.629 7.391 -9.352 1 96.56 135 ARG B C 1
ATOM 3480 O O . ARG B 1 135 ? 8.727 7.918 -9.508 1 96.56 135 ARG B O 1
ATOM 3487 N N . GLY B 1 136 ? 7.094 6.57 -10.234 1 95.94 136 GLY B N 1
ATOM 3488 C CA . GLY B 1 136 ? 7.75 6.312 -11.508 1 95.94 136 GLY B CA 1
ATOM 3489 C C . GLY B 1 136 ? 7.98 7.57 -12.32 1 95.94 136 GLY B C 1
ATOM 3490 O O . GLY B 1 136 ? 9.047 7.742 -12.922 1 95.94 136 GLY B O 1
ATOM 3491 N N . ALA B 1 137 ? 7.043 8.422 -12.32 1 98 137 ALA B N 1
ATOM 3492 C CA . ALA B 1 137 ? 7.148 9.672 -13.07 1 98 137 ALA B CA 1
ATOM 3493 C C . ALA B 1 137 ? 8.25 10.562 -12.5 1 98 137 ALA B C 1
ATOM 3495 O O . ALA B 1 137 ? 8.992 11.195 -13.258 1 98 137 ALA B O 1
ATOM 3496 N N . ALA B 1 138 ? 8.312 10.641 -11.188 1 98.12 138 ALA B N 1
ATOM 3497 C CA . ALA B 1 138 ? 9.367 11.43 -10.555 1 98.12 138 ALA B CA 1
ATOM 3498 C C . ALA B 1 138 ? 10.742 10.883 -10.906 1 98.12 138 ALA B C 1
ATOM 3500 O O . ALA B 1 138 ? 11.656 11.648 -11.25 1 98.12 138 ALA B O 1
ATOM 3501 N N . LEU B 1 139 ? 10.852 9.625 -10.867 1 97 139 LEU B N 1
ATOM 3502 C CA . LEU B 1 139 ? 12.125 8.969 -11.148 1 97 139 LEU B CA 1
ATOM 3503 C C . LEU B 1 139 ? 12.477 9.086 -12.633 1 97 139 LEU B C 1
ATOM 3505 O O . LEU B 1 139 ? 13.633 9.305 -12.984 1 97 139 LEU B O 1
ATOM 3509 N N . LEU B 1 140 ? 11.492 8.922 -13.477 1 96.81 140 LEU B N 1
ATOM 3510 C CA . LEU B 1 140 ? 11.711 9.047 -14.914 1 96.81 140 LEU B CA 1
ATOM 3511 C C . LEU B 1 140 ? 12.164 10.461 -15.273 1 96.81 140 LEU B C 1
ATOM 3513 O O . LEU B 1 140 ? 13.117 10.633 -16.031 1 96.81 140 LEU B O 1
ATOM 3517 N N . TYR B 1 141 ? 11.5 11.414 -14.68 1 97.31 141 TYR B N 1
ATOM 3518 C CA . TYR B 1 141 ? 11.781 12.812 -14.961 1 97.31 141 TYR B CA 1
ATOM 3519 C C . TYR B 1 141 ? 13.211 13.172 -14.57 1 97.31 141 TYR B C 1
ATOM 3521 O O . TYR B 1 141 ? 13.875 13.953 -15.258 1 97.31 141 TYR B O 1
ATOM 3529 N N . THR B 1 142 ? 13.75 12.594 -13.516 1 97.31 142 THR B N 1
ATOM 3530 C CA . THR B 1 142 ? 15.055 12.961 -12.992 1 97.31 142 THR B CA 1
ATOM 3531 C C . THR B 1 142 ? 16.109 11.93 -13.383 1 97.31 142 THR B C 1
ATOM 3533 O O . THR B 1 142 ? 17.281 12.055 -13.016 1 97.31 142 THR B O 1
ATOM 3536 N N . ASN B 1 143 ? 15.648 10.891 -14.07 1 96 143 ASN B N 1
ATOM 3537 C CA . ASN B 1 143 ? 16.516 9.75 -14.344 1 96 143 ASN B CA 1
ATOM 3538 C C . ASN B 1 143 ? 17.078 9.156 -13.055 1 96 143 ASN B C 1
ATOM 3540 O O . ASN B 1 143 ? 18.25 8.758 -13.016 1 96 143 ASN B O 1
ATOM 3544 N N . GLY B 1 144 ? 16.266 9.32 -12 1 94.31 144 GLY B N 1
ATOM 3545 C CA . GLY B 1 144 ? 16.625 8.734 -10.719 1 94.31 144 GLY B CA 1
ATOM 3546 C C . GLY B 1 144 ? 17.641 9.555 -9.953 1 94.31 144 GLY B C 1
ATOM 3547 O O . GLY B 1 144 ? 18.125 9.133 -8.898 1 94.31 144 GLY B O 1
ATOM 3548 N N . GLN B 1 145 ? 17.938 10.719 -10.43 1 96.25 145 GLN B N 1
ATOM 3549 C CA . GLN B 1 145 ? 18.953 11.531 -9.797 1 96.25 145 GLN B CA 1
ATOM 3550 C C . GLN B 1 145 ? 18.328 12.664 -8.977 1 96.25 145 GLN B C 1
ATOM 3552 O O . GLN B 1 145 ? 17.281 13.188 -9.336 1 96.25 145 GLN B O 1
ATOM 3557 N N . ASN B 1 146 ? 19 13.047 -7.957 1 96.81 146 ASN B N 1
ATOM 3558 C CA . ASN B 1 146 ? 18.594 14.195 -7.152 1 96.81 146 ASN B CA 1
ATOM 3559 C C . ASN B 1 146 ? 18.969 15.516 -7.824 1 96.81 146 ASN B C 1
ATOM 3561 O O . ASN B 1 146 ? 19.906 15.57 -8.609 1 96.81 146 ASN B O 1
ATOM 3565 N N . ILE B 1 147 ? 18.188 16.5 -7.52 1 96.88 147 ILE B N 1
ATOM 3566 C CA . ILE B 1 147 ? 18.484 17.859 -7.984 1 96.88 147 ILE B CA 1
ATOM 3567 C C . ILE B 1 147 ? 19.031 18.688 -6.832 1 96.88 147 ILE B C 1
ATOM 3569 O O . ILE B 1 147 ? 18.406 18.812 -5.781 1 96.88 147 ILE B O 1
ATOM 3573 N N . TYR B 1 148 ? 20.188 19.25 -7.07 1 94.5 148 TYR B N 1
ATOM 3574 C CA . TYR B 1 148 ? 20.828 20.016 -6.012 1 94.5 148 TYR B CA 1
ATOM 3575 C C . TYR B 1 148 ? 20.906 21.5 -6.371 1 94.5 148 TYR B C 1
ATOM 3577 O O . TYR B 1 148 ? 20.328 21.938 -7.371 1 94.5 148 TYR B O 1
ATOM 3585 N N . GLN B 1 149 ? 21.484 22.312 -5.48 1 90.12 149 GLN B N 1
ATOM 3586 C CA . GLN B 1 149 ? 21.719 23.734 -5.66 1 90.12 149 GLN B CA 1
ATOM 3587 C C . GLN B 1 149 ? 20.406 24.484 -5.918 1 90.12 149 GLN B C 1
ATOM 3589 O O . GLN B 1 149 ? 20.266 25.172 -6.922 1 90.12 149 GLN B O 1
ATOM 3594 N N . ILE B 1 150 ? 19.562 24.438 -4.961 1 93.44 150 ILE B N 1
ATOM 3595 C CA . ILE B 1 150 ? 18.203 24.969 -5.16 1 93.44 150 ILE B CA 1
ATOM 3596 C C . ILE B 1 150 ? 18.125 26.391 -4.637 1 93.44 150 ILE B C 1
ATOM 3598 O O . ILE B 1 150 ? 17.047 26.969 -4.531 1 93.44 150 ILE B O 1
ATOM 3602 N N . GLY B 1 151 ? 19.234 27.016 -4.254 1 93.94 151 GLY B N 1
ATOM 3603 C CA . GLY B 1 151 ? 19.312 28.438 -3.939 1 93.94 151 GLY B CA 1
ATOM 3604 C C . GLY B 1 151 ? 18.297 28.875 -2.904 1 93.94 151 GLY B C 1
ATOM 3605 O O . GLY B 1 151 ? 18.188 28.266 -1.838 1 93.94 151 GLY B O 1
ATOM 3606 N N . ASP B 1 152 ? 17.469 29.875 -3.277 1 94.5 152 ASP B N 1
ATOM 3607 C CA . ASP B 1 152 ? 16.547 30.5 -2.346 1 94.5 152 ASP B CA 1
ATOM 3608 C C . ASP B 1 152 ? 15.328 29.594 -2.104 1 94.5 152 ASP B C 1
ATOM 3610 O O . ASP B 1 152 ? 14.523 29.859 -1.212 1 94.5 152 ASP B O 1
ATOM 3614 N N . TYR B 1 153 ? 15.266 28.609 -2.848 1 95.69 153 TYR B N 1
ATOM 3615 C CA . TYR B 1 153 ? 14.18 27.656 -2.67 1 95.69 153 TYR B CA 1
ATOM 3616 C C . TYR B 1 153 ? 14.172 27.094 -1.254 1 95.69 153 TYR B C 1
ATOM 3618 O O . TYR B 1 153 ? 13.125 26.719 -0.73 1 95.69 153 TYR B O 1
ATOM 3626 N N . VAL B 1 154 ? 15.273 27.156 -0.598 1 94.12 154 VAL B N 1
ATOM 3627 C CA . VAL B 1 154 ? 15.445 26.562 0.729 1 94.12 154 VAL B CA 1
ATOM 3628 C C . VAL B 1 154 ? 14.656 27.375 1.755 1 94.12 154 VAL B C 1
ATOM 3630 O O . VAL B 1 154 ? 14.414 26.906 2.871 1 94.12 154 VAL B O 1
ATOM 3633 N N . LYS B 1 155 ? 14.227 28.516 1.431 1 92.12 155 LYS B N 1
ATOM 3634 C CA . LYS B 1 155 ? 13.539 29.406 2.361 1 92.12 155 LYS B CA 1
ATOM 3635 C C . LYS B 1 155 ? 12.195 28.828 2.785 1 92.12 155 LYS B C 1
ATOM 3637 O O . LYS B 1 155 ? 11.734 29.062 3.9 1 92.12 155 LYS B O 1
ATOM 3642 N N . PHE B 1 156 ? 11.594 28 1.92 1 92.56 156 PHE B N 1
ATOM 3643 C CA . PHE B 1 156 ? 10.305 27.406 2.244 1 92.56 156 PHE B CA 1
ATOM 3644 C C . PHE B 1 156 ? 10.43 26.438 3.418 1 92.56 156 PHE B C 1
ATOM 3646 O O . PHE B 1 156 ? 9.523 26.328 4.242 1 92.56 156 PHE B O 1
ATOM 3653 N N . GLY B 1 157 ? 11.539 25.734 3.432 1 90.75 157 GLY B N 1
ATOM 3654 C CA . GLY B 1 157 ? 11.688 24.656 4.395 1 90.75 157 GLY B CA 1
ATOM 3655 C C . GLY B 1 157 ? 12.688 24.969 5.492 1 90.75 157 GLY B C 1
ATOM 3656 O O . GLY B 1 157 ? 12.617 24.406 6.59 1 90.75 157 GLY B O 1
ATOM 3657 N N . GLN B 1 158 ? 13.609 25.906 5.227 1 89.69 158 GLN B N 1
ATOM 3658 C CA . GLN B 1 158 ? 14.688 26.156 6.172 1 89.69 158 GLN B CA 1
ATOM 3659 C C . GLN B 1 158 ? 14.641 27.594 6.691 1 89.69 158 GLN B C 1
ATOM 3661 O O . GLN B 1 158 ? 15.359 27.938 7.633 1 89.69 158 GLN B O 1
ATOM 3666 N N . GLY B 1 159 ? 13.789 28.344 6.145 1 88.69 159 GLY B N 1
ATOM 3667 C CA . GLY B 1 159 ? 13.711 29.75 6.535 1 88.69 159 GLY B CA 1
ATOM 3668 C C . GLY B 1 159 ? 12.867 29.969 7.773 1 88.69 159 GLY B C 1
ATOM 3669 O O . GLY B 1 159 ? 12.438 29.016 8.422 1 88.69 159 GLY B O 1
ATOM 3670 N N . SER B 1 160 ? 12.828 31.266 8.156 1 88.69 160 SER B N 1
ATOM 3671 C CA . SER B 1 160 ? 12 31.656 9.289 1 88.69 160 SER B CA 1
ATOM 3672 C C . SER B 1 160 ? 11.25 32.969 9.008 1 88.69 160 SER B C 1
ATOM 3674 O O . SER B 1 160 ? 11.727 33.781 8.234 1 88.69 160 SER B O 1
ATOM 3676 N N . ILE B 1 161 ? 10.094 33.031 9.461 1 87.62 161 ILE B N 1
ATOM 3677 C CA . ILE B 1 161 ? 9.273 34.219 9.414 1 87.62 161 ILE B CA 1
ATOM 3678 C C . ILE B 1 161 ? 9.023 34.719 10.836 1 87.62 161 ILE B C 1
ATOM 3680 O O . ILE B 1 161 ? 8.344 34.062 11.625 1 87.62 161 ILE B O 1
ATOM 3684 N N . LEU B 1 162 ? 9.578 35.906 11.219 1 89.12 162 LEU B N 1
ATOM 3685 C CA . LEU B 1 162 ? 9.438 36.5 12.539 1 89.12 162 LEU B CA 1
ATOM 3686 C C . LEU B 1 162 ? 9.938 35.531 13.617 1 89.12 162 LEU B C 1
ATOM 3688 O O . LEU B 1 162 ? 9.281 35.344 14.648 1 89.12 162 LEU B O 1
ATOM 3692 N N . GLY B 1 163 ? 10.945 34.75 13.297 1 85.12 163 GLY B N 1
ATOM 3693 C CA . GLY B 1 163 ? 11.562 33.844 14.258 1 85.12 163 GLY B CA 1
ATOM 3694 C C . GLY B 1 163 ? 10.938 32.469 14.258 1 85.12 163 GLY B C 1
ATOM 3695 O O . GLY B 1 163 ? 11.461 31.547 14.898 1 85.12 163 GLY B O 1
ATOM 3696 N N . ILE B 1 164 ? 9.883 32.281 13.57 1 89.5 164 ILE B N 1
ATOM 3697 C CA . ILE B 1 164 ? 9.195 31.016 13.508 1 89.5 164 ILE B CA 1
ATOM 3698 C C . ILE B 1 164 ? 9.57 30.281 12.211 1 89.5 164 ILE B C 1
ATOM 3700 O O . ILE B 1 164 ? 9.5 30.859 11.125 1 89.5 164 ILE B O 1
ATOM 3704 N N . PRO B 1 165 ? 9.977 29.062 12.375 1 92.56 165 PRO B N 1
ATOM 3705 C CA . PRO B 1 165 ? 10.297 28.312 11.156 1 92.56 165 PRO B CA 1
ATOM 3706 C C . PRO B 1 165 ? 9.164 28.328 10.133 1 92.56 165 PRO B C 1
ATOM 3708 O O . PRO B 1 165 ? 7.996 28.156 10.5 1 92.56 165 PRO B O 1
ATOM 3711 N N . THR B 1 166 ? 9.461 28.578 8.875 1 94.94 166 THR B N 1
ATOM 3712 C CA . THR B 1 166 ? 8.5 28.766 7.801 1 94.94 166 THR B CA 1
ATOM 3713 C C . THR B 1 166 ? 7.547 27.578 7.707 1 94.94 166 THR B C 1
ATOM 3715 O O . THR B 1 166 ? 6.34 27.75 7.535 1 94.94 166 THR B O 1
ATOM 3718 N N . PRO B 1 167 ? 8.055 26.281 7.848 1 96.88 167 PRO B N 1
ATOM 3719 C CA . PRO B 1 167 ? 7.141 25.141 7.762 1 96.88 167 PRO B CA 1
ATOM 3720 C C . PRO B 1 167 ? 6.043 25.188 8.82 1 96.88 167 PRO B C 1
ATOM 3722 O O . PRO B 1 167 ? 4.918 24.75 8.562 1 96.88 167 PRO B O 1
ATOM 3725 N N . ILE B 1 168 ? 6.312 25.703 9.969 1 96.06 168 ILE B N 1
ATOM 3726 C CA . ILE B 1 168 ? 5.336 25.797 11.047 1 96.06 168 ILE B CA 1
ATOM 3727 C C . ILE B 1 168 ? 4.234 26.781 10.664 1 96.06 168 ILE B C 1
ATOM 3729 O O . ILE B 1 168 ? 3.064 26.578 11 1 96.06 168 ILE B O 1
ATOM 3733 N N . VAL B 1 169 ? 4.66 27.828 10.062 1 96.31 169 VAL B N 1
ATOM 3734 C CA . VAL B 1 169 ? 3.699 28.828 9.609 1 96.31 169 VAL B CA 1
ATOM 3735 C C . VAL B 1 169 ? 2.727 28.203 8.617 1 96.31 169 VAL B C 1
ATOM 3737 O O . VAL B 1 169 ? 1.511 28.375 8.727 1 96.31 169 VAL B O 1
ATOM 3740 N N . PHE B 1 170 ? 3.268 27.469 7.648 1 97.44 170 PHE B N 1
ATOM 3741 C CA . PHE B 1 170 ? 2.414 26.781 6.691 1 97.44 170 PHE B CA 1
ATOM 3742 C C . PHE B 1 170 ? 1.484 25.797 7.398 1 97.44 170 PHE B C 1
ATOM 3744 O O . PHE B 1 170 ? 0.298 25.719 7.074 1 97.44 170 PHE B O 1
ATOM 3751 N N . MET B 1 171 ? 2.045 25.016 8.312 1 97.81 171 MET B N 1
ATOM 3752 C CA . MET B 1 171 ? 1.261 24.031 9.062 1 97.81 171 MET B CA 1
ATOM 3753 C C . MET B 1 171 ? 0.113 24.719 9.805 1 97.81 171 MET B C 1
ATOM 3755 O O . MET B 1 171 ? -1.016 24.219 9.789 1 97.81 171 MET B O 1
ATOM 3759 N N . ALA B 1 172 ? 0.397 25.859 10.469 1 97.56 172 ALA B N 1
ATOM 3760 C CA . ALA B 1 172 ? -0.621 26.594 11.211 1 97.56 172 ALA B CA 1
ATOM 3761 C C . ALA B 1 172 ? -1.727 27.094 10.281 1 97.56 172 ALA B C 1
ATOM 3763 O O . ALA B 1 172 ? -2.91 27.016 10.625 1 97.56 172 ALA B O 1
ATOM 3764 N N . ILE B 1 173 ? -1.353 27.625 9.141 1 98.12 173 ILE B N 1
ATOM 3765 C CA . ILE B 1 173 ? -2.326 28.109 8.172 1 98.12 173 ILE B CA 1
ATOM 3766 C C . ILE B 1 173 ? -3.213 26.953 7.703 1 98.12 173 ILE B C 1
ATOM 3768 O O . ILE B 1 173 ? -4.438 27.078 7.656 1 98.12 173 ILE B O 1
ATOM 3772 N N . ILE B 1 174 ? -2.605 25.812 7.402 1 98.62 174 ILE B N 1
ATOM 3773 C CA . ILE B 1 174 ? -3.352 24.672 6.887 1 98.62 174 ILE B CA 1
ATOM 3774 C C . ILE B 1 174 ? -4.234 24.094 7.992 1 98.62 174 ILE B C 1
ATOM 3776 O O . ILE B 1 174 ? -5.344 23.625 7.727 1 98.62 174 ILE B O 1
ATOM 3780 N N . LEU B 1 175 ? -3.693 24.156 9.234 1 98.56 175 LEU B N 1
ATOM 3781 C CA . LEU B 1 175 ? -4.527 23.766 10.367 1 98.56 175 LEU B CA 1
ATOM 3782 C C . LEU B 1 175 ? -5.793 24.625 10.422 1 98.56 175 LEU B C 1
ATOM 3784 O O . LEU B 1 175 ? -6.895 24.094 10.57 1 98.56 175 LEU B O 1
ATOM 3788 N N . LEU B 1 176 ? -5.625 25.891 10.344 1 98.38 176 LEU B N 1
ATOM 3789 C CA . LEU B 1 176 ? -6.75 26.812 10.406 1 98.38 176 LEU B CA 1
ATOM 3790 C C . LEU B 1 176 ? -7.707 26.578 9.242 1 98.38 176 LEU B C 1
ATOM 3792 O O . LEU B 1 176 ? -8.93 26.609 9.422 1 98.38 176 LEU B O 1
ATOM 3796 N N . VAL B 1 177 ? -7.168 26.359 8.055 1 98.56 177 VAL B N 1
ATOM 3797 C CA . VAL B 1 177 ? -7.984 26.109 6.867 1 98.56 177 VAL B CA 1
ATOM 3798 C C . VAL B 1 177 ? -8.766 24.812 7.047 1 98.56 177 VAL B C 1
ATOM 3800 O O . VAL B 1 177 ? -9.969 24.766 6.781 1 98.56 177 VAL B O 1
ATOM 3803 N N . THR B 1 178 ? -8.078 23.766 7.484 1 98.69 178 THR B N 1
ATOM 3804 C CA . THR B 1 178 ? -8.719 22.469 7.676 1 98.69 178 THR B CA 1
ATOM 3805 C C . THR B 1 178 ? -9.797 22.562 8.758 1 98.69 178 THR B C 1
ATOM 3807 O O . THR B 1 178 ? -10.891 22.016 8.586 1 98.69 178 THR B O 1
ATOM 3810 N N . TRP B 1 179 ? -9.422 23.25 9.852 1 98.12 179 TRP B N 1
ATOM 3811 C CA . TRP B 1 179 ? -10.375 23.453 10.938 1 98.12 179 TRP B CA 1
ATOM 3812 C C . TRP B 1 179 ? -11.609 24.219 10.453 1 98.12 179 TRP B C 1
ATOM 3814 O O . TRP B 1 179 ? -12.734 23.828 10.766 1 98.12 179 TRP B O 1
ATOM 3824 N N . TYR B 1 180 ? -11.414 25.219 9.703 1 98.25 180 TYR B N 1
ATOM 3825 C CA . TYR B 1 180 ? -12.516 26.031 9.18 1 98.25 180 TYR B CA 1
ATOM 3826 C C . TYR B 1 180 ? -13.367 25.219 8.211 1 98.25 180 TYR B C 1
ATOM 3828 O O . TYR B 1 180 ? -14.602 25.281 8.266 1 98.25 180 TYR B O 1
ATOM 3836 N N . ILE B 1 181 ? -12.758 24.453 7.312 1 98.31 181 ILE B N 1
ATOM 3837 C CA . ILE B 1 181 ? -13.477 23.641 6.332 1 98.31 181 ILE B CA 1
ATOM 3838 C C . ILE B 1 181 ? -14.359 22.625 7.055 1 98.31 181 ILE B C 1
ATOM 3840 O O . ILE B 1 181 ? -15.555 22.516 6.754 1 98.31 181 ILE B O 1
ATOM 3844 N N . LEU B 1 182 ? -13.875 21.984 8.039 1 97.94 182 LEU B N 1
ATOM 3845 C CA . LEU B 1 182 ? -14.562 20.875 8.695 1 97.94 182 LEU B CA 1
ATOM 3846 C C . LEU B 1 182 ? -15.664 21.391 9.617 1 97.94 182 LEU B C 1
ATOM 3848 O O . LEU B 1 182 ? -16.719 20.766 9.742 1 97.94 182 LEU B O 1
ATOM 3852 N N . LYS B 1 183 ? -15.43 22.594 10.195 1 96.38 183 LYS B N 1
ATOM 3853 C CA . LYS B 1 183 ? -16.344 23.016 11.258 1 96.38 183 LYS B CA 1
ATOM 3854 C C . LYS B 1 183 ? -17.344 24.047 10.734 1 96.38 183 LYS B C 1
ATOM 3856 O O . LYS B 1 183 ? -18.484 24.109 11.203 1 96.38 183 LYS B O 1
ATOM 3861 N N . HIS B 1 184 ? -16.953 24.812 9.656 1 97.31 184 HIS B N 1
ATOM 3862 C CA . HIS B 1 184 ? -17.766 26 9.391 1 97.31 184 HIS B CA 1
ATOM 3863 C C . HIS B 1 184 ? -18.281 26 7.953 1 97.31 184 HIS B C 1
ATOM 3865 O O . HIS B 1 184 ? -18.953 26.938 7.535 1 97.31 184 HIS B O 1
ATOM 3871 N N . THR B 1 185 ? -18.047 24.984 7.191 1 98 185 THR B N 1
ATOM 3872 C CA . THR B 1 185 ? -18.484 25.031 5.801 1 98 185 THR B CA 1
ATOM 3873 C C . THR B 1 185 ? -19.453 23.891 5.512 1 98 185 THR B C 1
ATOM 3875 O O . THR B 1 185 ? -19.531 22.922 6.273 1 98 185 THR B O 1
ATOM 3878 N N . VAL B 1 186 ? -20.156 24.031 4.395 1 97.81 186 VAL B N 1
ATOM 3879 C CA . VAL B 1 186 ? -21.078 23 3.912 1 97.81 186 VAL B CA 1
ATOM 3880 C C . VAL B 1 186 ? -20.297 21.766 3.484 1 97.81 186 VAL B C 1
ATOM 3882 O O . VAL B 1 186 ? -20.75 20.625 3.668 1 97.81 186 VAL B O 1
ATOM 3885 N N . LEU B 1 187 ? -19.141 22.031 3.023 1 98.06 187 LEU B N 1
ATOM 3886 C CA . LEU B 1 187 ? -18.281 20.922 2.619 1 98.06 187 LEU B CA 1
ATOM 3887 C C . LEU B 1 187 ? -17.953 20.031 3.809 1 98.06 187 LEU B C 1
ATOM 3889 O O . LEU B 1 187 ? -18.016 18.797 3.705 1 98.06 187 LEU B O 1
ATOM 3893 N N . GLY B 1 188 ? -17.578 20.656 4.84 1 98.12 188 GLY B N 1
ATOM 3894 C CA . GLY B 1 188 ? -17.297 19.891 6.043 1 98.12 188 GLY B CA 1
ATOM 3895 C C . GLY B 1 188 ? -18.453 19.047 6.508 1 98.12 188 GLY B C 1
ATOM 3896 O O . GLY B 1 188 ? -18.297 17.844 6.77 1 98.12 188 GLY B O 1
ATOM 3897 N N . ARG B 1 189 ? -19.625 19.609 6.543 1 97.81 189 ARG B N 1
ATOM 3898 C CA . ARG B 1 189 ? -20.812 18.875 6.957 1 97.81 189 ARG B CA 1
ATOM 3899 C C . ARG B 1 189 ? -21.109 17.719 6 1 97.81 189 ARG B C 1
ATOM 3901 O O . ARG B 1 189 ? -21.516 16.641 6.43 1 97.81 189 ARG B O 1
ATOM 3908 N N . SER B 1 190 ? -20.938 18 4.785 1 98.44 190 SER B N 1
ATOM 3909 C CA . SER B 1 190 ? -21.188 16.984 3.777 1 98.44 190 SER B CA 1
ATOM 3910 C C . SER B 1 190 ? -20.203 15.82 3.902 1 98.44 190 SER B C 1
ATOM 3912 O O . SER B 1 190 ? -20.594 14.664 3.742 1 98.44 190 SER B O 1
ATOM 3914 N N . VAL B 1 191 ? -18.984 16.125 4.215 1 98.12 191 VAL B N 1
ATOM 3915 C CA . VAL B 1 191 ? -17.938 15.125 4.371 1 98.12 191 VAL B CA 1
ATOM 3916 C C . VAL B 1 191 ? -18.266 14.203 5.543 1 98.12 191 VAL B C 1
ATOM 3918 O O . VAL B 1 191 ? -18.172 12.984 5.426 1 98.12 191 VAL B O 1
ATOM 3921 N N . TYR B 1 192 ? -18.688 14.789 6.641 1 97.94 192 TYR B N 1
ATOM 3922 C CA . TYR B 1 192 ? -19.062 14 7.812 1 97.94 192 TYR B CA 1
ATOM 3923 C C . TYR B 1 192 ? -20.297 13.148 7.527 1 97.94 192 TYR B C 1
ATOM 3925 O O . TYR B 1 192 ? -20.359 11.984 7.945 1 97.94 192 TYR B O 1
ATOM 3933 N N . ALA B 1 193 ? -21.234 13.664 6.836 1 97.69 193 ALA B N 1
ATOM 3934 C CA . ALA B 1 193 ? -22.469 12.945 6.52 1 97.69 193 ALA B CA 1
ATOM 3935 C C . ALA B 1 193 ? -22.188 11.742 5.629 1 97.69 193 ALA B C 1
ATOM 3937 O O . ALA B 1 193 ? -22.719 10.648 5.867 1 97.69 193 ALA B O 1
ATOM 3938 N N . ILE B 1 194 ? -21.375 11.961 4.672 1 97.69 194 ILE B N 1
ATOM 3939 C CA . ILE B 1 194 ? -21.016 10.883 3.758 1 97.69 194 ILE B CA 1
ATOM 3940 C C . ILE B 1 194 ? -20.281 9.773 4.523 1 97.69 194 ILE B C 1
ATOM 3942 O O . ILE B 1 194 ? -20.547 8.594 4.305 1 97.69 194 ILE B O 1
ATOM 3946 N N . GLY B 1 195 ? -19.406 10.203 5.41 1 96.19 195 GLY B N 1
ATOM 3947 C CA . GLY B 1 195 ? -18.672 9.242 6.211 1 96.19 195 GLY B CA 1
ATOM 3948 C C . GLY B 1 195 ? -19.547 8.438 7.148 1 96.19 195 GLY B C 1
ATOM 3949 O O . GLY B 1 195 ? -19.234 7.293 7.473 1 96.19 195 GLY B O 1
ATOM 3950 N N . GLY B 1 196 ? -20.594 9.031 7.613 1 93.62 196 GLY B N 1
ATOM 3951 C CA . GLY B 1 196 ? -21.531 8.328 8.469 1 93.62 196 GLY B CA 1
ATOM 3952 C C . GLY B 1 196 ? -22.359 7.297 7.723 1 93.62 196 GLY B C 1
ATOM 3953 O O . GLY B 1 196 ? -22.406 6.129 8.125 1 93.62 196 GLY B O 1
ATOM 3954 N N . ASN B 1 197 ? -23 7.738 6.723 1 94.56 197 ASN B N 1
ATOM 3955 C CA . ASN B 1 197 ? -23.812 6.879 5.859 1 94.56 197 ASN B CA 1
ATOM 3956 C C . ASN B 1 197 ? -23.953 7.469 4.461 1 94.56 197 ASN B C 1
ATOM 3958 O O . ASN B 1 197 ? -24.766 8.359 4.238 1 94.56 197 ASN B O 1
ATOM 3962 N N . GLU B 1 198 ? -23.266 6.836 3.564 1 95.12 198 GLU B N 1
ATOM 3963 C CA . GLU B 1 198 ? -23.219 7.387 2.213 1 95.12 198 GLU B CA 1
ATOM 3964 C C . GLU B 1 198 ? -24.609 7.355 1.558 1 95.12 198 GLU B C 1
ATOM 3966 O O . GLU B 1 198 ? -25 8.305 0.88 1 95.12 198 GLU B O 1
ATOM 3971 N N . GLU B 1 199 ? -25.266 6.277 1.721 1 93.94 199 GLU B N 1
ATOM 3972 C CA . GLU B 1 199 ? -26.594 6.137 1.122 1 93.94 199 GLU B CA 1
ATOM 3973 C C . GLU B 1 199 ? -27.578 7.16 1.695 1 93.94 199 GLU B C 1
ATOM 3975 O O . GLU B 1 199 ? -28.344 7.77 0.954 1 93.94 199 GLU B O 1
ATOM 3980 N N . ALA B 1 200 ? -27.516 7.289 2.963 1 95 200 ALA B N 1
ATOM 3981 C CA . ALA B 1 200 ? -28.375 8.266 3.621 1 95 200 ALA B CA 1
ATOM 3982 C C . ALA B 1 200 ? -28.031 9.688 3.186 1 95 200 ALA B C 1
ATOM 3984 O O . ALA B 1 200 ? -28.922 10.523 3.002 1 95 200 ALA B O 1
ATOM 3985 N N . ALA B 1 201 ? -26.734 9.953 3.029 1 96.81 201 ALA B N 1
ATOM 3986 C CA . ALA B 1 201 ? -26.297 11.273 2.574 1 96.81 201 ALA B CA 1
ATOM 3987 C C . ALA B 1 201 ? -26.812 11.57 1.169 1 96.81 201 ALA B C 1
ATOM 3989 O O . ALA B 1 201 ? -27.312 12.664 0.902 1 96.81 201 ALA B O 1
ATOM 3990 N N . ASN B 1 202 ? -26.75 10.625 0.325 1 95.62 202 ASN B N 1
ATOM 3991 C CA . ASN B 1 202 ? -27.25 10.781 -1.037 1 95.62 202 ASN B CA 1
ATOM 3992 C C . ASN B 1 202 ? -28.75 11.016 -1.058 1 95.62 202 ASN B C 1
ATOM 3994 O O . ASN B 1 202 ? -29.25 11.852 -1.821 1 95.62 202 ASN B O 1
ATOM 3998 N N . ALA B 1 203 ? -29.422 10.312 -0.262 1 95.75 203 ALA B N 1
ATOM 3999 C CA . ALA B 1 203 ? -30.875 10.445 -0.168 1 95.75 203 ALA B CA 1
ATOM 4000 C C . ALA B 1 203 ? -31.266 11.82 0.36 1 95.75 203 ALA B C 1
ATOM 4002 O O . ALA B 1 203 ? -32.344 12.312 0.07 1 95.75 203 ALA B O 1
ATOM 4003 N N . SER B 1 204 ? -30.391 12.43 1.084 1 96.25 204 SER B N 1
ATOM 4004 C CA . SER B 1 204 ? -30.672 13.734 1.672 1 96.25 204 SER B CA 1
ATOM 4005 C C . SER B 1 204 ? -30.312 14.859 0.71 1 96.25 204 SER B C 1
ATOM 4007 O O . SER B 1 204 ? -30.359 16.031 1.076 1 96.25 204 SER B O 1
ATOM 4009 N N . GLY B 1 205 ? -29.844 14.516 -0.508 1 96.19 205 GLY B N 1
ATOM 4010 C CA . GLY B 1 205 ? -29.625 15.516 -1.543 1 96.19 205 GLY B CA 1
ATOM 4011 C C . GLY B 1 205 ? -28.172 15.914 -1.697 1 96.19 205 GLY B C 1
ATOM 4012 O O . GLY B 1 205 ? -27.844 16.766 -2.52 1 96.19 205 GLY B O 1
ATOM 4013 N N . ILE B 1 206 ? -27.359 15.344 -0.957 1 97.38 206 ILE B N 1
ATOM 4014 C CA . ILE B 1 206 ? -25.938 15.648 -1.066 1 97.38 206 ILE B CA 1
ATOM 4015 C C . ILE B 1 206 ? -25.359 14.938 -2.283 1 97.38 206 ILE B C 1
ATOM 4017 O O . ILE B 1 206 ? -25.562 13.734 -2.467 1 97.38 206 ILE B O 1
ATOM 4021 N N . ASN B 1 207 ? -24.688 15.742 -3.143 1 98.06 207 ASN B N 1
ATOM 4022 C CA . ASN B 1 207 ? -23.984 15.125 -4.262 1 98.06 207 ASN B CA 1
ATOM 4023 C C . ASN B 1 207 ? -22.672 14.5 -3.812 1 98.06 207 ASN B C 1
ATOM 4025 O O . ASN B 1 207 ? -21.625 15.164 -3.807 1 98.06 207 ASN B O 1
ATOM 4029 N N . VAL B 1 208 ? -22.688 13.281 -3.557 1 97.88 208 VAL B N 1
ATOM 4030 C CA . VAL B 1 208 ? -21.578 12.547 -2.945 1 97.88 208 VAL B CA 1
ATOM 4031 C C . VAL B 1 208 ? -20.344 12.625 -3.846 1 97.88 208 VAL B C 1
ATOM 4033 O O . VAL B 1 208 ? -19.25 12.898 -3.371 1 97.88 208 VAL B O 1
ATOM 4036 N N . ASN B 1 209 ? -20.484 12.445 -5.152 1 97.75 209 ASN B N 1
ATOM 4037 C CA . ASN B 1 209 ? -19.375 12.445 -6.082 1 97.75 209 ASN B CA 1
ATOM 4038 C C . ASN B 1 209 ? -18.656 13.805 -6.105 1 97.75 209 ASN B C 1
ATOM 4040 O O . ASN B 1 209 ? -17.438 13.867 -6.137 1 97.75 209 ASN B O 1
ATOM 4044 N N . LYS B 1 210 ? -19.406 14.828 -6.062 1 98.31 210 LYS B N 1
ATOM 4045 C CA . LYS B 1 210 ? -18.828 16.172 -6.074 1 98.31 210 LYS B CA 1
ATOM 4046 C C . LYS B 1 210 ? -18.031 16.438 -4.805 1 98.31 210 LYS B C 1
ATOM 4048 O O . LYS B 1 210 ? -16.953 17.031 -4.855 1 98.31 210 LYS B O 1
ATOM 4053 N N . ILE B 1 211 ? -18.594 16.031 -3.703 1 98.56 211 ILE B N 1
ATOM 4054 C CA . ILE B 1 211 ? -17.953 16.281 -2.416 1 98.56 211 ILE B CA 1
ATOM 4055 C C . ILE B 1 211 ? -16.656 15.477 -2.336 1 98.56 211 ILE B C 1
ATOM 4057 O O . ILE B 1 211 ? -15.625 16 -1.887 1 98.56 211 ILE B O 1
ATOM 4061 N N . LYS B 1 212 ? -16.656 14.219 -2.752 1 98.25 212 LYS B N 1
ATOM 4062 C CA . LYS B 1 212 ? -15.461 13.391 -2.756 1 98.25 212 LYS B CA 1
ATOM 4063 C C . LYS B 1 212 ? -14.383 13.984 -3.66 1 98.25 212 LYS B C 1
ATOM 4065 O O . LYS B 1 212 ? -13.203 13.992 -3.305 1 98.25 212 LYS B O 1
ATOM 4070 N N . MET B 1 213 ? -14.82 14.5 -4.781 1 98.56 213 MET B N 1
ATOM 4071 C CA . MET B 1 213 ? -13.883 15.141 -5.703 1 98.56 213 MET B CA 1
ATOM 4072 C C . MET B 1 213 ? -13.242 16.375 -5.062 1 98.56 213 MET B C 1
ATOM 4074 O O . MET B 1 213 ? -12.031 16.547 -5.141 1 98.56 213 MET B O 1
ATOM 4078 N N . LYS B 1 214 ? -14.023 17.141 -4.445 1 98.69 214 LYS B N 1
ATOM 4079 C CA . LYS B 1 214 ? -13.508 18.328 -3.77 1 98.69 214 LYS B CA 1
ATOM 4080 C C . LYS B 1 214 ? -12.516 17.938 -2.674 1 98.69 214 LYS B C 1
ATOM 4082 O O . LYS B 1 214 ? -11.5 18.609 -2.488 1 98.69 214 LYS B O 1
ATOM 4087 N N . ALA B 1 215 ? -12.859 16.875 -1.984 1 98.69 215 ALA B N 1
ATOM 4088 C CA . ALA B 1 215 ? -11.961 16.391 -0.933 1 98.69 215 ALA B CA 1
ATOM 4089 C C . ALA B 1 215 ? -10.602 16 -1.505 1 98.69 215 ALA B C 1
ATOM 4091 O O . ALA B 1 215 ? -9.562 16.344 -0.938 1 98.69 215 ALA B O 1
ATOM 4092 N N . PHE B 1 216 ? -10.602 15.328 -2.645 1 98.81 216 PHE B N 1
ATOM 4093 C CA . PHE B 1 216 ? -9.352 14.938 -3.285 1 98.81 216 PHE B CA 1
ATOM 4094 C C . PHE B 1 216 ? -8.578 16.156 -3.771 1 98.81 216 PHE B C 1
ATOM 4096 O O . PHE B 1 216 ? -7.352 16.188 -3.695 1 98.81 216 PHE B O 1
ATOM 4103 N N . ILE B 1 217 ? -9.297 17.125 -4.254 1 98.88 217 ILE B N 1
ATOM 4104 C CA . ILE B 1 217 ? -8.648 18.344 -4.738 1 98.88 217 ILE B CA 1
ATOM 4105 C C . ILE B 1 217 ? -7.969 19.062 -3.578 1 98.88 217 ILE B C 1
ATOM 4107 O O . ILE B 1 217 ? -6.816 19.484 -3.688 1 98.88 217 ILE B O 1
ATOM 4111 N N . ILE B 1 218 ? -8.656 19.188 -2.477 1 98.81 218 ILE B N 1
ATOM 4112 C CA . ILE B 1 218 ? -8.094 19.828 -1.291 1 98.81 218 ILE B CA 1
ATOM 4113 C C . ILE B 1 218 ? -6.867 19.047 -0.823 1 98.81 218 ILE B C 1
ATOM 4115 O O . ILE B 1 218 ? -5.832 19.641 -0.51 1 98.81 218 ILE B O 1
ATOM 4119 N N . ASN B 1 219 ? -6.988 17.719 -0.79 1 98.81 219 ASN B N 1
ATOM 4120 C CA . ASN B 1 219 ? -5.848 16.875 -0.454 1 98.81 219 ASN B CA 1
ATOM 4121 C C . ASN B 1 219 ? -4.664 17.141 -1.381 1 98.81 219 ASN B C 1
ATOM 4123 O O . ASN B 1 219 ? -3.52 17.203 -0.929 1 98.81 219 ASN B O 1
ATOM 4127 N N . GLY B 1 220 ? -4.965 17.312 -2.654 1 98.88 220 GLY B N 1
ATOM 4128 C CA . GLY B 1 220 ? -3.918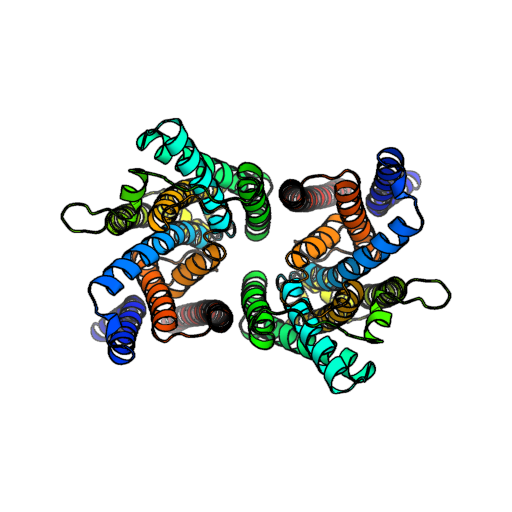 17.609 -3.621 1 98.88 220 GLY B CA 1
ATOM 4129 C C . GLY B 1 220 ? -3.184 18.906 -3.328 1 98.88 220 GLY B C 1
ATOM 4130 O O . GLY B 1 220 ? -1.959 18.969 -3.457 1 98.88 220 GLY B O 1
ATOM 4131 N N . ILE B 1 221 ? -3.928 19.891 -2.961 1 98.88 221 ILE B N 1
ATOM 4132 C CA . ILE B 1 221 ? -3.328 21.172 -2.621 1 98.88 221 ILE B CA 1
ATOM 4133 C C . ILE B 1 221 ? -2.389 21.016 -1.429 1 98.88 221 ILE B C 1
ATOM 4135 O O . ILE B 1 221 ? -1.248 21.484 -1.458 1 98.88 221 ILE B O 1
ATOM 4139 N N . PHE B 1 222 ? -2.83 20.297 -0.398 1 98.88 222 PHE B N 1
ATOM 4140 C CA . PHE B 1 222 ? -2.023 20.078 0.795 1 98.88 222 PHE B CA 1
ATOM 4141 C C . PHE B 1 222 ? -0.773 19.266 0.462 1 98.88 222 PHE B C 1
ATOM 4143 O O . PHE B 1 222 ? 0.322 19.594 0.923 1 98.88 222 PHE B O 1
ATOM 4150 N N . VAL B 1 223 ? -0.916 18.25 -0.368 1 98.88 223 VAL B N 1
ATOM 4151 C CA . VAL B 1 223 ? 0.199 17.375 -0.74 1 98.88 223 VAL B CA 1
ATOM 4152 C C . VAL B 1 223 ? 1.236 18.188 -1.522 1 98.88 223 VAL B C 1
ATOM 4154 O O . VAL B 1 223 ? 2.441 18.016 -1.322 1 98.88 223 VAL B O 1
ATOM 4157 N N . GLY B 1 224 ? 0.763 19.078 -2.404 1 98.88 224 GLY B N 1
ATOM 4158 C CA . GLY B 1 224 ? 1.674 19.938 -3.145 1 98.88 224 GLY B CA 1
ATOM 4159 C C . GLY B 1 224 ? 2.484 20.859 -2.252 1 98.88 224 GLY B C 1
ATOM 4160 O O . GLY B 1 224 ? 3.697 20.984 -2.424 1 98.88 224 GLY B O 1
ATOM 4161 N N . ILE B 1 225 ? 1.804 21.453 -1.3 1 98.75 225 ILE B N 1
ATOM 4162 C CA . ILE B 1 225 ? 2.469 22.344 -0.362 1 98.75 225 ILE B CA 1
ATOM 4163 C C . ILE B 1 225 ? 3.484 21.562 0.469 1 98.75 225 ILE B C 1
ATOM 4165 O O . ILE B 1 225 ? 4.621 22.016 0.654 1 98.75 225 ILE B O 1
ATOM 4169 N N . ALA B 1 226 ? 3.115 20.375 0.93 1 98.69 226 ALA B N 1
ATOM 4170 C CA . ALA B 1 226 ? 4.016 19.516 1.69 1 98.69 226 ALA B CA 1
ATOM 4171 C C . ALA B 1 226 ? 5.246 19.156 0.867 1 98.69 226 ALA B C 1
ATOM 4173 O O . ALA B 1 226 ? 6.352 19.047 1.405 1 98.69 226 ALA B O 1
ATOM 4174 N N . GLY B 1 227 ? 5.02 18.969 -0.424 1 98.62 227 GLY B N 1
ATOM 4175 C CA . GLY B 1 227 ? 6.133 18.656 -1.304 1 98.62 227 GLY B CA 1
ATOM 4176 C C . GLY B 1 227 ? 7.168 19.766 -1.386 1 98.62 227 GLY B C 1
ATOM 4177 O O . GLY B 1 227 ? 8.367 19.5 -1.349 1 98.62 227 GLY B O 1
ATOM 4178 N N . VAL B 1 228 ? 6.691 20.984 -1.47 1 98.5 228 VAL B N 1
ATOM 4179 C CA . VAL B 1 228 ? 7.574 22.141 -1.533 1 98.5 228 VAL B CA 1
ATOM 4180 C C . VAL B 1 228 ? 8.391 22.234 -0.244 1 98.5 228 VAL B C 1
ATOM 4182 O O . VAL B 1 228 ? 9.609 22.406 -0.283 1 98.5 228 VAL B O 1
ATOM 4185 N N . ILE B 1 229 ? 7.711 22.094 0.847 1 98 229 ILE B N 1
ATOM 4186 C CA . ILE B 1 229 ? 8.367 22.25 2.143 1 98 229 ILE B CA 1
ATOM 4187 C C . ILE B 1 229 ? 9.367 21.109 2.348 1 98 229 ILE B C 1
ATOM 4189 O O . ILE B 1 229 ? 10.477 21.328 2.836 1 98 229 ILE B O 1
ATOM 4193 N N . PHE B 1 230 ? 9.031 19.969 1.909 1 98.19 230 PHE B N 1
ATOM 4194 C CA . PHE B 1 230 ? 9.891 18.797 2.082 1 98.19 230 PHE B CA 1
ATOM 4195 C C . PHE B 1 230 ? 11.18 18.953 1.29 1 98.19 230 PHE B C 1
ATOM 4197 O O . PHE B 1 230 ? 12.273 18.781 1.832 1 98.19 230 PHE B O 1
ATOM 4204 N N . MET B 1 231 ? 11.031 19.266 0.034 1 98.31 231 MET B N 1
ATOM 4205 C CA . MET B 1 231 ? 12.211 19.406 -0.815 1 98.31 231 MET B CA 1
ATOM 4206 C C . MET B 1 231 ? 13.117 20.531 -0.311 1 98.31 231 MET B C 1
ATOM 4208 O O . MET B 1 231 ? 14.344 20.406 -0.314 1 98.31 231 MET B O 1
ATOM 4212 N N . SER B 1 232 ? 12.469 21.594 0.1 1 97.25 232 SER B N 1
ATOM 4213 C CA . SER B 1 232 ? 13.195 22.734 0.649 1 97.25 232 SER B CA 1
ATOM 4214 C C . SER B 1 232 ? 13.945 22.359 1.919 1 97.25 232 SER B C 1
ATOM 4216 O O . SER B 1 232 ? 15.109 22.734 2.098 1 97.25 232 SER B O 1
ATOM 4218 N N . ARG B 1 233 ? 13.336 21.609 2.709 1 95.06 233 ARG B N 1
ATOM 4219 C CA . ARG B 1 233 ? 13.922 21.203 3.984 1 95.06 233 ARG B CA 1
ATOM 4220 C C . ARG B 1 233 ? 15.125 20.297 3.77 1 95.06 233 ARG B C 1
ATOM 4222 O O . ARG B 1 233 ? 16.141 20.422 4.461 1 95.06 233 ARG B O 1
ATOM 4229 N N . VAL B 1 234 ? 15.039 19.375 2.826 1 94.06 234 VAL B N 1
ATOM 4230 C CA . VAL B 1 234 ? 16.109 18.406 2.605 1 94.06 234 VAL B CA 1
ATOM 4231 C C . VAL B 1 234 ? 17.125 18.984 1.616 1 94.06 234 VAL B C 1
ATOM 4233 O O . VAL B 1 234 ? 18.078 18.297 1.226 1 94.06 234 VAL B O 1
ATOM 4236 N N . ASN B 1 235 ? 16.906 20.141 1.188 1 95.62 235 ASN B N 1
ATOM 4237 C CA . ASN B 1 235 ? 17.828 20.906 0.366 1 95.62 235 ASN B CA 1
ATOM 4238 C C . ASN B 1 235 ? 18.078 20.25 -0.983 1 95.62 235 ASN B C 1
ATOM 4240 O O . ASN B 1 235 ? 19.234 20.047 -1.383 1 95.62 235 ASN B O 1
ATOM 4244 N N . GLY B 1 236 ? 17.031 19.844 -1.663 1 96.44 236 GLY B N 1
ATOM 4245 C CA . GLY B 1 236 ? 17.156 19.25 -2.984 1 96.44 236 GLY B CA 1
ATOM 4246 C C . GLY B 1 236 ? 15.875 18.594 -3.459 1 96.44 236 GLY B C 1
ATOM 4247 O O . GLY B 1 236 ? 14.922 18.438 -2.688 1 96.44 236 GLY B O 1
ATOM 4248 N N . GLY B 1 237 ? 15.828 18.391 -4.738 1 97.12 237 GLY B N 1
ATOM 4249 C CA . GLY B 1 237 ? 14.789 17.562 -5.316 1 97.12 237 GLY B CA 1
ATOM 4250 C C . GLY B 1 237 ? 15.109 16.078 -5.258 1 97.12 237 GLY B C 1
ATOM 4251 O O . GLY B 1 237 ? 16.047 15.609 -5.918 1 97.12 237 GLY B O 1
ATOM 4252 N N . MET B 1 238 ? 14.367 15.398 -4.453 1 97.56 238 MET B N 1
ATOM 4253 C CA . MET B 1 238 ? 14.617 13.984 -4.219 1 97.56 238 MET B CA 1
ATOM 4254 C C . MET B 1 238 ? 13.469 13.133 -4.742 1 97.56 238 MET B C 1
ATOM 4256 O O . MET B 1 238 ? 12.469 12.938 -4.047 1 97.56 238 MET B O 1
ATOM 4260 N N . PRO B 1 239 ? 13.672 12.484 -5.906 1 97 239 PRO B N 1
ATOM 4261 C CA . PRO B 1 239 ? 12.586 11.664 -6.438 1 97 239 PRO B CA 1
ATOM 4262 C C . PRO B 1 239 ? 12.258 10.461 -5.547 1 97 239 PRO B C 1
ATOM 4264 O O . PRO B 1 239 ? 11.133 9.961 -5.57 1 97 239 PRO B O 1
ATOM 4267 N N . ASN B 1 240 ? 13.195 10 -4.703 1 93.69 240 ASN B N 1
ATOM 4268 C CA . ASN B 1 240 ? 12.992 8.898 -3.775 1 93.69 240 ASN B CA 1
ATOM 4269 C C . ASN B 1 240 ? 12.695 9.391 -2.365 1 93.69 240 ASN B C 1
ATOM 4271 O O . ASN B 1 240 ? 12.773 8.625 -1.403 1 93.69 240 ASN B O 1
ATOM 4275 N N . GLY B 1 241 ? 12.398 10.633 -2.322 1 93.44 241 GLY B N 1
ATOM 4276 C CA . GLY B 1 241 ? 12.062 11.18 -1.019 1 93.44 241 GLY B CA 1
ATOM 4277 C C . GLY B 1 241 ? 10.648 10.875 -0.586 1 93.44 241 GLY B C 1
ATOM 4278 O O . GLY B 1 241 ? 9.828 10.438 -1.397 1 93.44 241 GLY B O 1
ATOM 4279 N N . ALA B 1 242 ? 10.43 10.953 0.66 1 94.69 242 ALA B N 1
ATOM 4280 C CA . ALA B 1 242 ? 9.117 10.914 1.293 1 94.69 242 ALA B CA 1
ATOM 4281 C C . ALA B 1 242 ? 8.477 9.531 1.142 1 94.69 242 ALA B C 1
ATOM 4283 O O . ALA B 1 242 ? 7.254 9.414 1.079 1 94.69 242 ALA B O 1
ATOM 4284 N N . ILE B 1 243 ? 9.289 8.523 0.964 1 88.81 243 ILE B N 1
ATOM 4285 C CA . ILE B 1 243 ? 8.766 7.16 0.95 1 88.81 243 ILE B CA 1
ATOM 4286 C C . ILE B 1 243 ? 8.148 6.832 2.309 1 88.81 243 ILE B C 1
ATOM 4288 O O . ILE B 1 243 ? 8.781 7.035 3.348 1 88.81 243 ILE B O 1
ATOM 4292 N N . GLY B 1 244 ? 6.918 6.414 2.318 1 85.12 244 GLY B N 1
ATOM 4293 C CA . GLY B 1 244 ? 6.289 6 3.562 1 85.12 244 GLY B CA 1
ATOM 4294 C C . GLY B 1 244 ? 5.555 7.129 4.262 1 85.12 244 GLY B C 1
ATOM 4295 O O . GLY B 1 244 ? 4.84 6.898 5.238 1 85.12 244 GLY B O 1
ATOM 4296 N N . PHE B 1 245 ? 5.621 8.32 3.711 1 92.38 245 PHE B N 1
ATOM 4297 C CA . PHE B 1 245 ? 4.988 9.469 4.355 1 92.38 245 PHE B CA 1
ATOM 4298 C C . PHE B 1 245 ? 3.473 9.32 4.359 1 92.38 245 PHE B C 1
ATOM 4300 O O . PHE B 1 245 ? 2.791 9.875 5.223 1 92.38 245 PHE B O 1
ATOM 4307 N N . GLU B 1 246 ? 2.98 8.625 3.357 1 91.62 246 GLU B N 1
ATOM 4308 C CA . GLU B 1 246 ? 1.542 8.375 3.346 1 91.62 246 GLU B CA 1
ATOM 4309 C C . GLU B 1 246 ? 1.112 7.586 4.578 1 91.62 246 GLU B C 1
ATOM 4311 O O . GLU B 1 246 ? 0.037 7.824 5.133 1 91.62 246 GLU B O 1
ATOM 4316 N N . PHE B 1 247 ? 1.943 6.691 5.086 1 84.94 247 PHE B N 1
ATOM 4317 C CA . PHE B 1 247 ? 1.625 5.883 6.254 1 84.94 247 PHE B CA 1
ATOM 4318 C C . PHE B 1 247 ? 1.748 6.703 7.531 1 84.94 247 PHE B C 1
ATOM 4320 O O . PHE B 1 247 ? 0.967 6.523 8.469 1 84.94 247 PHE B O 1
ATOM 4327 N N . HIS B 1 248 ? 2.75 7.594 7.492 1 90.44 248 HIS B N 1
ATOM 4328 C CA . HIS B 1 248 ? 2.883 8.492 8.633 1 90.44 248 HIS B CA 1
ATOM 4329 C C . HIS B 1 248 ? 1.659 9.391 8.773 1 90.44 248 HIS B C 1
ATOM 4331 O O . HIS B 1 248 ? 1.147 9.586 9.875 1 90.44 248 HIS B O 1
ATOM 4337 N N . ALA B 1 249 ? 1.273 9.828 7.652 1 94.94 249 ALA B N 1
ATOM 4338 C CA . ALA B 1 249 ? 0.113 10.711 7.648 1 94.94 249 ALA B CA 1
ATOM 4339 C C . ALA B 1 249 ? -1.146 9.969 8.086 1 94.94 249 ALA B C 1
ATOM 4341 O O . ALA B 1 249 ? -1.952 10.492 8.852 1 94.94 249 ALA B O 1
ATOM 4342 N N . LEU B 1 250 ? -1.298 8.797 7.586 1 91.62 250 LEU B N 1
ATOM 4343 C CA . LEU B 1 250 ? -2.441 7.969 7.953 1 91.62 250 LEU B CA 1
ATOM 4344 C C . LEU B 1 250 ? -2.438 7.668 9.445 1 91.62 250 LEU B C 1
ATOM 4346 O O . LEU B 1 250 ? -3.469 7.793 10.117 1 91.62 250 LEU B O 1
ATOM 4350 N N . THR B 1 251 ? -1.292 7.297 9.938 1 90.06 251 THR B N 1
ATOM 4351 C CA . THR B 1 251 ? -1.149 6.961 11.352 1 90.06 251 THR B CA 1
ATOM 4352 C C . THR B 1 251 ? -1.458 8.172 12.227 1 90.06 251 THR B C 1
ATOM 4354 O O . THR B 1 251 ? -2.135 8.047 13.25 1 90.06 251 THR B O 1
ATOM 4357 N N . ALA B 1 252 ? -0.958 9.281 11.805 1 94.31 252 ALA B N 1
ATOM 4358 C CA . ALA B 1 252 ? -1.2 10.516 12.555 1 94.31 252 ALA B CA 1
ATOM 4359 C C . ALA B 1 252 ? -2.693 10.812 12.648 1 94.31 252 ALA B C 1
ATOM 4361 O O . ALA B 1 252 ? -3.193 11.18 13.719 1 94.31 252 ALA B O 1
ATOM 4362 N N . ALA B 1 253 ? -3.385 10.672 11.547 1 95.12 253 ALA B N 1
ATOM 4363 C CA . ALA B 1 253 ? -4.816 10.953 11.523 1 95.12 253 ALA B CA 1
ATOM 4364 C C . ALA B 1 253 ? -5.582 9.984 12.422 1 95.12 253 ALA B C 1
ATOM 4366 O O . ALA B 1 253 ? -6.445 10.406 13.203 1 95.12 253 ALA B O 1
ATOM 4367 N N . VAL B 1 254 ? -5.223 8.766 12.383 1 90.94 254 VAL B N 1
ATOM 4368 C CA . VAL B 1 254 ? -5.961 7.742 13.109 1 90.94 254 VAL B CA 1
ATOM 4369 C C . VAL B 1 254 ? -5.664 7.855 14.602 1 90.94 254 VAL B C 1
ATOM 4371 O O . VAL B 1 254 ? -6.574 7.777 15.43 1 90.94 254 VAL B O 1
ATOM 4374 N N . ILE B 1 255 ? -4.418 8.016 14.891 1 90.38 255 ILE B N 1
ATOM 4375 C CA . ILE B 1 255 ? -4.043 8.219 16.281 1 90.38 255 ILE B CA 1
ATOM 4376 C C . ILE B 1 255 ? -4.727 9.469 16.828 1 90.38 255 ILE B C 1
ATOM 4378 O O . ILE B 1 255 ? -5.137 9.508 18 1 90.38 255 ILE B O 1
ATOM 4382 N N . GLY B 1 256 ? -4.871 10.391 15.992 1 93.5 256 GLY B N 1
ATOM 4383 C CA . GLY B 1 256 ? -5.5 11.656 16.359 1 93.5 256 GLY B CA 1
ATOM 4384 C C . GLY B 1 256 ? -7.004 11.539 16.531 1 93.5 256 GLY B C 1
ATOM 4385 O O . GLY B 1 256 ? -7.664 12.516 16.906 1 93.5 256 GLY B O 1
ATOM 4386 N N . GLY B 1 257 ? -7.559 10.43 16.219 1 91 257 GLY B N 1
ATOM 4387 C CA . GLY B 1 257 ? -8.969 10.227 16.516 1 91 257 GLY B CA 1
ATOM 4388 C C . GLY B 1 257 ? -9.836 10.141 15.273 1 91 257 GLY B C 1
ATOM 4389 O O . GLY B 1 257 ? -11.055 10.031 15.367 1 91 257 GLY B O 1
ATOM 4390 N N . THR B 1 258 ? -9.211 10.266 14.133 1 93.81 258 THR B N 1
ATOM 4391 C CA . THR B 1 258 ? -9.977 10.086 12.898 1 93.81 258 THR B CA 1
ATOM 4392 C C . THR B 1 258 ? -10.281 8.609 12.664 1 93.81 258 THR B C 1
ATOM 4394 O O . THR B 1 258 ? -9.391 7.762 12.789 1 93.81 258 THR B O 1
ATOM 4397 N N . SER B 1 259 ? -11.5 8.289 12.359 1 91.56 259 SER B N 1
ATOM 4398 C CA . SER B 1 259 ? -11.914 6.895 12.25 1 91.56 259 SER B CA 1
ATOM 4399 C C . SER B 1 259 ? -11.875 6.418 10.805 1 91.56 259 SER B C 1
ATOM 4401 O O . SER B 1 259 ? -12.398 7.078 9.906 1 91.56 259 SER B O 1
ATOM 4403 N N . PHE B 1 260 ? -11.406 5.211 10.625 1 86.06 260 PHE B N 1
ATOM 4404 C CA . PHE B 1 260 ? -11.344 4.609 9.305 1 86.06 260 PHE B CA 1
ATOM 4405 C C . PHE B 1 260 ? -12.734 4.227 8.812 1 86.06 260 PHE B C 1
ATOM 4407 O O . PHE B 1 260 ? -12.945 4.004 7.621 1 86.06 260 PHE B O 1
ATOM 4414 N N . THR B 1 261 ? -13.68 4.176 9.656 1 85 261 THR B N 1
ATOM 4415 C CA . THR B 1 261 ? -15.047 3.836 9.273 1 85 261 THR B CA 1
ATOM 4416 C C . THR B 1 261 ? -15.797 5.074 8.789 1 85 261 THR B C 1
ATOM 4418 O O . THR B 1 261 ? -16.922 4.973 8.297 1 85 261 THR B O 1
ATOM 4421 N N . GLY B 1 262 ? -15.133 6.211 8.938 1 90.94 262 GLY B N 1
ATOM 4422 C CA . GLY B 1 262 ? -15.703 7.438 8.406 1 90.94 262 GLY B CA 1
ATOM 4423 C C . GLY B 1 262 ? -16.562 8.18 9.422 1 90.94 262 GLY B C 1
ATOM 4424 O O . GLY B 1 262 ? -16.953 7.613 10.438 1 90.94 262 GLY B O 1
ATOM 4425 N N . GLY B 1 263 ? -16.734 9.453 9.227 1 94.62 263 GLY B N 1
ATOM 4426 C CA . GLY B 1 263 ? -17.703 10.258 9.938 1 94.62 263 GLY B CA 1
ATOM 4427 C C . GLY B 1 263 ? -17.156 10.883 11.203 1 94.62 263 GLY B C 1
ATOM 4428 O O . GLY B 1 263 ? -17.828 11.695 11.852 1 94.62 263 GLY B O 1
ATOM 4429 N N . ILE B 1 264 ? -15.977 10.516 11.578 1 94.5 264 ILE B N 1
ATOM 4430 C CA . ILE B 1 264 ? -15.406 11.039 12.812 1 94.5 264 ILE B CA 1
ATOM 4431 C C . ILE B 1 264 ? -13.984 11.523 12.555 1 94.5 264 ILE B C 1
ATOM 4433 O O . ILE B 1 264 ? -13.195 10.836 11.898 1 94.5 264 ILE B O 1
ATOM 4437 N N . GLY B 1 265 ? -13.633 12.688 13.117 1 94.88 265 GLY B N 1
ATOM 4438 C CA . GLY B 1 265 ? -12.289 13.234 13.023 1 94.88 265 GLY B CA 1
ATOM 4439 C C . GLY B 1 265 ? -12.242 14.742 13.211 1 94.88 265 GLY B C 1
ATOM 4440 O O . GLY B 1 265 ? -13.242 15.43 12.992 1 94.88 265 GLY B O 1
ATOM 4441 N N . THR B 1 266 ? -11.156 15.266 13.648 1 96.38 266 THR B N 1
ATOM 4442 C CA . THR B 1 266 ? -10.992 16.703 13.828 1 96.38 266 THR B CA 1
ATOM 4443 C C . THR B 1 266 ? -9.578 17.141 13.445 1 96.38 266 THR B C 1
ATOM 4445 O O . THR B 1 266 ? -8.648 16.328 13.469 1 96.38 266 THR B O 1
ATOM 4448 N N . ALA B 1 267 ? -9.484 18.391 13.078 1 97.5 267 ALA B N 1
ATOM 4449 C CA . ALA B 1 267 ? -8.18 18.922 12.711 1 97.5 267 ALA B CA 1
ATOM 4450 C C . ALA B 1 267 ? -7.238 18.953 13.906 1 97.5 267 ALA B C 1
ATOM 4452 O O . ALA B 1 267 ? -6.059 18.609 13.789 1 97.5 267 ALA B O 1
ATOM 4453 N N . ILE B 1 268 ? -7.715 19.281 15.016 1 96.12 268 ILE B N 1
ATOM 4454 C CA . ILE B 1 268 ? -6.902 19.391 16.219 1 96.12 268 ILE B CA 1
ATOM 4455 C C . ILE B 1 268 ? -6.434 18.016 16.672 1 96.12 268 ILE B C 1
ATOM 4457 O O . ILE B 1 268 ? -5.305 17.859 17.141 1 96.12 268 ILE B O 1
ATOM 4461 N N . GLY B 1 269 ? -7.305 17.031 16.594 1 95.31 269 GLY B N 1
ATOM 4462 C CA . GLY B 1 269 ? -6.891 15.672 16.875 1 95.31 269 GLY B CA 1
ATOM 4463 C C . GLY B 1 269 ? -5.762 15.195 15.984 1 95.31 269 GLY B C 1
ATOM 4464 O O . GLY B 1 269 ? -4.797 14.594 16.453 1 95.31 269 GLY B O 1
ATOM 4465 N N . THR B 1 270 ? -5.906 15.492 14.734 1 96.81 270 THR B N 1
ATOM 4466 C CA . THR B 1 270 ? -4.887 15.117 13.766 1 96.81 270 THR B CA 1
ATOM 4467 C C . THR B 1 270 ? -3.559 15.797 14.086 1 96.81 270 THR B C 1
ATOM 4469 O O . THR B 1 270 ? -2.494 15.188 13.953 1 96.81 270 THR B O 1
ATOM 4472 N N . LEU B 1 271 ? -3.666 17.062 14.484 1 97 271 LEU B N 1
ATOM 4473 C CA . LEU B 1 271 ? -2.457 17.766 14.891 1 97 271 LEU B CA 1
ATOM 4474 C C . LEU B 1 271 ? -1.761 17.047 16.031 1 97 271 LEU B C 1
ATOM 4476 O O . LEU B 1 271 ? -0.55 16.812 15.992 1 97 271 LEU B O 1
ATOM 4480 N N . ALA B 1 272 ? -2.504 16.688 17.031 1 95.69 272 ALA B N 1
ATOM 4481 C CA . ALA B 1 272 ? -1.948 15.961 18.172 1 95.69 272 ALA B CA 1
ATOM 4482 C C . ALA B 1 272 ? -1.353 14.625 17.75 1 95.69 272 ALA B C 1
ATOM 4484 O O . ALA B 1 272 ? -0.266 14.25 18.188 1 95.69 272 ALA B O 1
ATOM 4485 N N . GLY B 1 273 ? -2.098 13.938 16.906 1 95.06 273 GLY B N 1
ATOM 4486 C CA . GLY B 1 273 ? -1.604 12.672 16.391 1 95.06 273 GLY B CA 1
ATOM 4487 C C . GLY B 1 273 ? -0.297 12.805 15.633 1 95.06 273 GLY B C 1
ATOM 4488 O O . GLY B 1 273 ? 0.6 11.969 15.773 1 95.06 273 GLY B O 1
ATOM 4489 N N . ALA B 1 274 ? -0.198 13.805 14.859 1 96.56 274 ALA B N 1
ATOM 4490 C CA . ALA B 1 274 ? 1.015 14.047 14.078 1 96.56 274 ALA B CA 1
ATOM 4491 C C . ALA B 1 274 ? 2.209 14.312 14.992 1 96.56 274 ALA B C 1
ATOM 4493 O O . ALA B 1 274 ? 3.32 13.852 14.719 1 96.56 274 ALA B O 1
ATOM 4494 N N . PHE B 1 275 ? 1.962 15.023 16 1 95.88 275 PHE B N 1
ATOM 4495 C CA . PHE B 1 275 ? 3.037 15.305 16.953 1 95.88 275 PHE B CA 1
ATOM 4496 C C . PHE B 1 275 ? 3.449 14.047 17.703 1 95.88 275 PHE B C 1
ATOM 4498 O O . PHE B 1 275 ? 4.633 13.836 17.969 1 95.88 275 PHE B O 1
ATOM 4505 N N . ILE B 1 276 ? 2.508 13.219 17.984 1 93.25 276 ILE B N 1
ATOM 4506 C CA . ILE B 1 276 ? 2.82 11.961 18.641 1 93.25 276 ILE B CA 1
ATOM 4507 C C . ILE B 1 276 ? 3.713 11.102 17.75 1 93.25 276 ILE B C 1
ATOM 4509 O O . ILE B 1 276 ? 4.773 10.641 18.172 1 93.25 276 ILE B O 1
ATOM 4513 N N . VAL B 1 277 ? 3.283 10.977 16.562 1 92.19 277 VAL B N 1
ATOM 4514 C CA . VAL B 1 277 ? 4.055 10.18 15.617 1 92.19 277 VAL B CA 1
ATOM 4515 C C . VAL B 1 277 ? 5.422 10.82 15.398 1 92.19 277 VAL B C 1
ATOM 4517 O O . VAL B 1 277 ? 6.438 10.125 15.336 1 92.19 277 VAL B O 1
ATOM 4520 N N . GLY B 1 278 ? 5.445 12.094 15.32 1 93.5 278 GLY B N 1
ATOM 4521 C CA . GLY B 1 278 ? 6.691 12.812 15.125 1 93.5 278 GLY B CA 1
ATOM 4522 C C . GLY B 1 278 ? 7.664 12.648 16.281 1 93.5 278 GLY B C 1
ATOM 4523 O O . GLY B 1 278 ? 8.859 12.438 16.062 1 93.5 278 GLY B O 1
ATOM 4524 N N . PHE B 1 279 ? 7.152 12.75 17.469 1 93.69 279 PHE B N 1
ATOM 4525 C CA . PHE B 1 279 ? 7.996 12.594 18.641 1 93.69 279 PHE B CA 1
ATOM 4526 C C . PHE B 1 279 ? 8.539 11.172 18.734 1 93.69 279 PHE B C 1
ATOM 4528 O O . PHE B 1 279 ? 9.703 10.969 19.094 1 93.69 279 PHE B O 1
ATOM 4535 N N . LEU B 1 280 ? 7.746 10.258 18.375 1 90.88 280 LEU B N 1
ATOM 4536 C CA . LEU B 1 280 ? 8.188 8.867 18.391 1 90.88 280 LEU B CA 1
ATOM 4537 C C . LEU B 1 280 ? 9.312 8.641 17.375 1 90.88 280 LEU B C 1
ATOM 4539 O O . LEU B 1 280 ? 10.312 7.988 17.688 1 90.88 280 LEU B O 1
ATOM 4543 N N . ASP B 1 281 ? 9.07 9.188 16.281 1 91.62 281 ASP B N 1
ATOM 4544 C CA . ASP B 1 281 ? 10.094 9.062 15.242 1 91.62 281 ASP B CA 1
ATOM 4545 C C . ASP B 1 281 ? 11.398 9.742 15.68 1 91.62 281 ASP B C 1
ATOM 4547 O O . ASP B 1 281 ? 12.484 9.195 15.477 1 91.62 281 ASP B O 1
ATOM 4551 N N . ASN B 1 282 ? 11.273 10.867 16.25 1 92.56 282 ASN B N 1
ATOM 4552 C CA . ASN B 1 282 ? 12.438 11.641 16.656 1 92.56 282 ASN B CA 1
ATOM 4553 C C . ASN B 1 282 ? 13.219 10.938 17.766 1 92.56 282 ASN B C 1
ATOM 4555 O O . ASN B 1 282 ? 14.453 10.867 17.719 1 92.56 282 ASN B O 1
ATOM 4559 N N . ILE B 1 283 ? 12.539 10.43 18.734 1 92.19 283 ILE B N 1
ATOM 4560 C CA . ILE B 1 283 ? 13.211 9.812 19.859 1 92.19 283 ILE B CA 1
ATOM 4561 C C . ILE B 1 283 ? 13.938 8.547 19.406 1 92.19 283 ILE B C 1
ATOM 4563 O O . ILE B 1 283 ? 15 8.211 19.938 1 92.19 283 ILE B O 1
ATOM 4567 N N . MET B 1 284 ? 13.359 7.848 18.469 1 92.56 284 MET B N 1
ATOM 4568 C CA . MET B 1 284 ? 14.039 6.664 17.938 1 92.56 284 MET B CA 1
ATOM 4569 C C . MET B 1 284 ? 15.328 7.051 17.219 1 92.56 284 MET B C 1
ATOM 4571 O O . MET B 1 284 ? 16.328 6.348 17.312 1 92.56 284 MET B O 1
ATOM 4575 N N . VAL B 1 285 ? 15.258 8.18 16.594 1 89.12 285 VAL B N 1
ATOM 4576 C CA . VAL B 1 285 ? 16.438 8.664 15.883 1 89.12 285 VAL B CA 1
ATOM 4577 C C . VAL B 1 285 ? 17.484 9.141 16.891 1 89.12 285 VAL B C 1
ATOM 4579 O O . VAL B 1 285 ? 18.656 8.797 16.766 1 89.12 285 VAL B O 1
ATOM 4582 N N . LEU B 1 286 ? 17.094 9.867 17.875 1 90.62 286 LEU B N 1
ATOM 4583 C CA . LEU B 1 286 ? 18 10.414 18.875 1 90.62 286 LEU B CA 1
ATOM 4584 C C . LEU B 1 286 ? 18.656 9.305 19.688 1 90.62 286 LEU B C 1
ATOM 4586 O O . LEU B 1 286 ? 19.812 9.43 20.094 1 90.62 286 LEU B O 1
ATOM 4590 N N . THR B 1 287 ? 17.938 8.242 19.938 1 92.25 287 THR B N 1
ATOM 4591 C CA . THR B 1 287 ? 18.484 7.133 20.703 1 92.25 287 THR B CA 1
ATOM 4592 C C . THR B 1 287 ? 19.188 6.129 19.797 1 92.25 287 THR B C 1
ATOM 4594 O O . THR B 1 287 ? 19.547 5.035 20.234 1 92.25 287 THR B O 1
ATOM 4597 N N . ARG B 1 288 ? 19.25 6.449 18.484 1 90.19 288 ARG B N 1
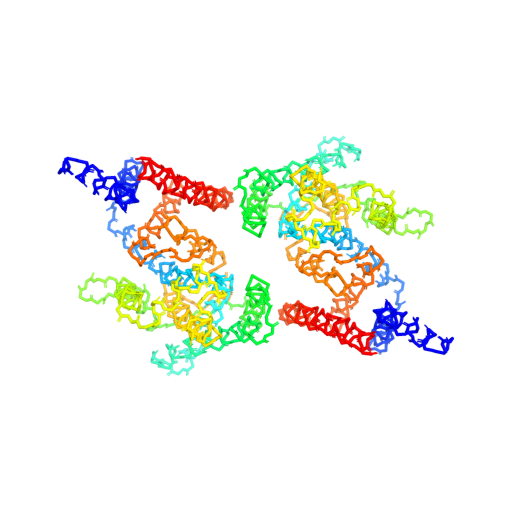ATOM 4598 C CA . ARG B 1 288 ? 20.016 5.715 17.484 1 90.19 288 ARG B CA 1
ATOM 4599 C C . ARG B 1 288 ? 19.438 4.316 17.266 1 90.19 288 ARG B C 1
ATOM 4601 O O . ARG B 1 288 ? 20.188 3.338 17.203 1 90.19 288 ARG B O 1
ATOM 4608 N N . VAL B 1 289 ? 18.234 4.305 17.391 1 90.5 289 VAL B N 1
ATOM 4609 C CA . VAL B 1 289 ? 17.562 3.066 17 1 90.5 289 VAL B CA 1
ATOM 4610 C C . VAL B 1 289 ? 17.797 2.787 15.516 1 90.5 289 VAL B C 1
ATOM 4612 O O . VAL B 1 289 ? 17.719 3.695 14.688 1 90.5 289 VAL B O 1
ATOM 4615 N N . ASN B 1 290 ? 18.094 1.526 15.234 1 92.94 290 ASN B N 1
ATOM 4616 C CA . ASN B 1 290 ? 18.328 1.1 13.859 1 92.94 290 ASN B CA 1
ATOM 4617 C C . ASN B 1 290 ? 17.141 1.444 12.961 1 92.94 290 ASN B C 1
ATOM 4619 O O . ASN B 1 290 ? 15.984 1.297 13.375 1 92.94 290 ASN B O 1
ATOM 4623 N N . SER B 1 291 ? 17.438 1.953 11.758 1 88.06 291 SER B N 1
ATOM 4624 C CA . SER B 1 291 ? 16.391 2.404 10.836 1 88.06 291 SER B CA 1
ATOM 4625 C C . SER B 1 291 ? 15.438 1.266 10.477 1 88.06 291 SER B C 1
ATOM 4627 O O . SER B 1 291 ? 14.242 1.485 10.289 1 88.06 291 SER B O 1
ATOM 4629 N N . TYR B 1 292 ? 15.969 0.084 10.383 1 91.88 292 TYR B N 1
ATOM 4630 C CA . TYR B 1 292 ? 15.133 -1.061 10.047 1 91.88 292 TYR B CA 1
ATOM 4631 C C . TYR B 1 292 ? 14.18 -1.4 11.188 1 91.88 292 TYR B C 1
ATOM 4633 O O . TYR B 1 292 ? 13.016 -1.735 10.953 1 91.88 292 TYR B O 1
ATOM 4641 N N . LEU B 1 293 ? 14.68 -1.27 12.359 1 92.88 293 LEU B N 1
ATOM 4642 C CA . LEU B 1 293 ? 13.828 -1.482 13.531 1 92.88 293 LEU B CA 1
ATOM 4643 C C . LEU B 1 293 ? 12.758 -0.405 13.617 1 92.88 293 LEU B C 1
ATOM 4645 O O . LEU B 1 293 ? 11.625 -0.68 14.039 1 92.88 293 LEU B O 1
ATOM 4649 N N . GLN B 1 294 ? 13.109 0.791 13.32 1 90.75 294 GLN B N 1
ATOM 4650 C CA . GLN B 1 294 ? 12.125 1.867 13.281 1 90.75 294 GLN B CA 1
ATOM 4651 C C . GLN B 1 294 ? 10.977 1.53 12.328 1 90.75 294 GLN B C 1
ATOM 4653 O O . GLN B 1 294 ? 9.812 1.82 12.625 1 90.75 294 GLN B O 1
ATOM 4658 N N . GLN B 1 295 ? 11.328 0.938 11.227 1 89.44 295 GLN B N 1
ATOM 4659 C CA . GLN B 1 295 ? 10.32 0.538 10.25 1 89.44 295 GLN B CA 1
ATOM 4660 C C . GLN B 1 295 ? 9.352 -0.487 10.844 1 89.44 295 GLN B C 1
ATOM 4662 O O . GLN B 1 295 ? 8.141 -0.403 10.633 1 89.44 295 GLN B O 1
ATOM 4667 N N . ILE B 1 296 ? 9.852 -1.429 11.539 1 93.44 296 ILE B N 1
ATOM 4668 C CA . ILE B 1 296 ? 9.031 -2.447 12.188 1 93.44 296 ILE B CA 1
ATOM 4669 C C . ILE B 1 296 ? 8.102 -1.79 13.211 1 93.44 296 ILE B C 1
ATOM 4671 O O . ILE B 1 296 ? 6.902 -2.066 13.234 1 93.44 296 ILE B O 1
ATOM 4675 N N . ILE B 1 297 ? 8.656 -0.888 13.984 1 92 297 ILE B N 1
ATOM 4676 C CA . ILE B 1 297 ? 7.898 -0.204 15.023 1 92 297 ILE B CA 1
ATOM 4677 C C . ILE B 1 297 ? 6.793 0.634 14.383 1 92 297 ILE B C 1
ATOM 4679 O O . ILE B 1 297 ? 5.656 0.643 14.867 1 92 297 ILE B O 1
ATOM 4683 N N . ARG B 1 298 ? 7.125 1.275 13.297 1 88.06 298 ARG B N 1
ATOM 4684 C CA . ARG B 1 298 ? 6.137 2.09 12.602 1 88.06 298 ARG B CA 1
ATOM 4685 C C . ARG B 1 298 ? 4.977 1.235 12.109 1 88.06 298 ARG B C 1
ATOM 4687 O O . ARG B 1 298 ? 3.812 1.623 12.234 1 88.06 298 ARG B O 1
ATOM 4694 N N . GLY B 1 299 ? 5.32 0.136 11.516 1 90.12 299 GLY B N 1
ATOM 4695 C CA . GLY B 1 299 ? 4.27 -0.779 11.102 1 90.12 299 GLY B CA 1
ATOM 4696 C C . GLY B 1 299 ? 3.402 -1.251 12.25 1 90.12 299 GLY B C 1
ATOM 4697 O O . GLY B 1 299 ? 2.176 -1.304 12.133 1 90.12 299 GLY B O 1
ATOM 4698 N N . ALA B 1 300 ? 4.016 -1.51 13.336 1 93.25 300 ALA B N 1
ATOM 4699 C CA . ALA B 1 300 ? 3.293 -1.953 14.523 1 93.25 300 ALA B CA 1
ATOM 4700 C C . ALA B 1 300 ? 2.385 -0.849 15.062 1 93.25 300 ALA B C 1
ATOM 4702 O O . ALA B 1 300 ? 1.263 -1.117 15.5 1 93.25 300 ALA B O 1
ATOM 4703 N N . ILE B 1 301 ? 2.852 0.354 15.016 1 89.62 301 ILE B N 1
ATOM 4704 C CA . ILE B 1 301 ? 2.084 1.489 15.516 1 89.62 301 ILE B CA 1
ATOM 4705 C C . ILE B 1 301 ? 0.832 1.681 14.664 1 89.62 301 ILE B C 1
ATOM 4707 O O . ILE B 1 301 ? -0.254 1.933 15.195 1 89.62 301 ILE B O 1
ATOM 4711 N N . ILE B 1 302 ? 0.976 1.549 13.344 1 85.44 302 ILE B N 1
ATOM 4712 C CA . ILE B 1 302 ? -0.175 1.671 12.453 1 85.44 302 ILE B CA 1
ATOM 4713 C C . ILE B 1 302 ? -1.214 0.609 12.805 1 85.44 302 ILE B C 1
ATOM 4715 O O . ILE B 1 302 ? -2.395 0.92 12.984 1 85.44 302 ILE B O 1
ATOM 4719 N N . ALA B 1 303 ? -0.766 -0.596 12.945 1 89.75 303 ALA B N 1
ATOM 4720 C CA . ALA B 1 303 ? -1.652 -1.712 13.266 1 89.75 303 ALA B CA 1
ATOM 4721 C C . ALA B 1 303 ? -2.363 -1.488 14.594 1 89.75 303 ALA B C 1
ATOM 4723 O O . ALA B 1 303 ? -3.586 -1.63 14.688 1 89.75 303 ALA B O 1
ATOM 4724 N N . LEU B 1 304 ? -1.625 -1.083 15.562 1 90.56 304 LEU B N 1
ATOM 4725 C CA . LEU B 1 304 ? -2.182 -0.895 16.906 1 90.56 304 LEU B CA 1
ATOM 4726 C C . LEU B 1 304 ? -3.143 0.29 16.922 1 90.56 304 LEU B C 1
ATOM 4728 O O . LEU B 1 304 ? -4.176 0.243 17.594 1 90.56 304 LEU B O 1
ATOM 4732 N N . ALA B 1 305 ? -2.768 1.312 16.203 1 86.94 305 ALA B N 1
ATOM 4733 C CA . ALA B 1 305 ? -3.619 2.498 16.156 1 86.94 305 ALA B CA 1
ATOM 4734 C C . ALA B 1 305 ? -4.973 2.174 15.531 1 86.94 305 ALA B C 1
ATOM 4736 O O . ALA B 1 305 ? -6.016 2.617 16.016 1 86.94 305 ALA B O 1
ATOM 4737 N N . VAL B 1 306 ? -4.957 1.421 14.516 1 84.62 306 VAL B N 1
ATOM 4738 C CA . VAL B 1 306 ? -6.199 1.081 13.828 1 84.62 306 VAL B CA 1
ATOM 4739 C C . VAL B 1 306 ? -7.02 0.122 14.688 1 84.62 306 VAL B C 1
ATOM 4741 O O . VAL B 1 306 ? -8.242 0.246 14.773 1 84.62 306 VAL B O 1
ATOM 4744 N N . ILE B 1 307 ? -6.375 -0.839 15.305 1 89.31 307 ILE B N 1
ATOM 4745 C CA . ILE B 1 307 ? -7.055 -1.76 16.203 1 89.31 307 ILE B CA 1
ATOM 4746 C C . ILE B 1 307 ? -7.738 -0.976 17.328 1 89.31 307 ILE B C 1
ATOM 4748 O O . ILE B 1 307 ? -8.891 -1.245 17.672 1 89.31 307 ILE B O 1
ATOM 4752 N N . TYR B 1 308 ? -7.055 -0.057 17.812 1 85.5 308 TYR B N 1
ATOM 4753 C CA . TYR B 1 308 ? -7.602 0.782 18.875 1 85.5 308 TYR B CA 1
ATOM 4754 C C . TYR B 1 308 ? -8.805 1.569 18.375 1 85.5 308 TYR B C 1
ATOM 4756 O O . TYR B 1 308 ? -9.805 1.701 19.094 1 85.5 308 TYR B O 1
ATOM 4764 N N . ASP B 1 309 ? -8.734 2.168 17.219 1 84.12 309 ASP B N 1
ATOM 4765 C CA . ASP B 1 309 ? -9.82 2.947 16.641 1 84.12 309 ASP B CA 1
ATOM 4766 C C . ASP B 1 309 ? -11.094 2.109 16.516 1 84.12 309 ASP B C 1
ATOM 4768 O O . ASP B 1 309 ? -12.18 2.57 16.859 1 84.12 309 ASP B O 1
ATOM 4772 N N . ILE B 1 310 ? -10.883 0.91 16.062 1 83.44 310 ILE B N 1
ATOM 4773 C CA . ILE B 1 310 ? -12.031 0.034 15.852 1 83.44 310 ILE B CA 1
ATOM 4774 C C . ILE B 1 310 ? -12.633 -0.35 17.203 1 83.44 310 ILE B C 1
ATOM 4776 O O . ILE B 1 310 ? -13.859 -0.357 17.359 1 83.44 310 ILE B O 1
ATOM 4780 N N . TRP B 1 311 ? -11.781 -0.667 18.094 1 83.88 311 TRP B N 1
ATOM 4781 C CA . TRP B 1 311 ? -12.227 -1.041 19.422 1 83.88 311 TRP B CA 1
ATOM 4782 C C . TRP B 1 311 ? -12.977 0.11 20.094 1 83.88 311 TRP B C 1
ATOM 4784 O O . TRP B 1 311 ? -14.016 -0.098 20.719 1 83.88 311 TRP B O 1
ATOM 4794 N N . ALA B 1 312 ? -12.469 1.29 20.031 1 79.69 312 ALA B N 1
ATOM 4795 C CA . ALA B 1 312 ? -13.07 2.471 20.641 1 79.69 312 ALA B CA 1
ATOM 4796 C C . ALA B 1 312 ? -14.438 2.76 20.031 1 79.69 312 ALA B C 1
ATOM 4798 O O . ALA B 1 312 ? -15.367 3.158 20.734 1 79.69 312 ALA B O 1
ATOM 4799 N N . LYS B 1 313 ? -14.57 2.57 18.781 1 77.5 313 LYS B N 1
ATOM 4800 C CA . LYS B 1 313 ? -15.836 2.812 18.109 1 77.5 313 LYS B CA 1
ATOM 4801 C C . LYS B 1 313 ? -16.906 1.811 18.547 1 77.5 313 LYS B C 1
ATOM 4803 O O . LYS B 1 313 ? -18.062 2.176 18.75 1 77.5 313 LYS B O 1
ATOM 4808 N N . THR B 1 314 ? -16.469 0.591 18.562 1 76.56 314 THR B N 1
ATOM 4809 C CA . THR B 1 314 ? -17.406 -0.451 18.969 1 76.56 314 THR B CA 1
ATOM 4810 C C . THR B 1 314 ? -17.922 -0.199 20.375 1 76.56 314 THR B C 1
ATOM 4812 O O . THR B 1 314 ? -19.094 -0.407 20.672 1 76.56 314 THR B O 1
ATOM 4815 N N . LYS B 1 315 ? -17.078 0.283 21.234 1 75 315 LYS B N 1
ATOM 4816 C CA . LYS B 1 315 ? -17.469 0.557 22.625 1 75 315 LYS B CA 1
ATOM 4817 C C . LYS B 1 315 ? -18.406 1.759 22.703 1 75 315 LYS B C 1
ATOM 4819 O O . LYS B 1 315 ? -19.344 1.767 23.5 1 75 315 LYS B O 1
ATOM 4824 N N . ARG B 1 316 ? -18.141 2.689 21.875 1 68.5 316 ARG B N 1
ATOM 4825 C CA . ARG B 1 316 ? -18.969 3.885 21.875 1 68.5 316 ARG B CA 1
ATOM 4826 C C . ARG B 1 316 ? -20.391 3.559 21.391 1 68.5 316 ARG B C 1
ATOM 4828 O O . ARG B 1 316 ? -21.359 4.082 21.922 1 68.5 316 ARG B O 1
ATOM 4835 N N . THR B 1 317 ? -20.422 2.734 20.406 1 68.69 317 THR B N 1
ATOM 4836 C CA . THR B 1 317 ? -21.734 2.346 19.875 1 68.69 317 THR B CA 1
ATOM 4837 C C . THR B 1 317 ? -22.516 1.527 20.891 1 68.69 317 THR B C 1
ATOM 4839 O O . THR B 1 317 ? -23.719 1.714 21.062 1 68.69 317 THR B O 1
ATOM 4842 N N . LYS B 1 318 ? -21.844 0.671 21.562 1 67.75 318 LYS B N 1
ATOM 4843 C CA . LYS B 1 318 ? -22.484 -0.153 22.578 1 67.75 318 LYS B CA 1
ATOM 4844 C C . LYS B 1 318 ? -22.984 0.699 23.75 1 67.75 318 LYS B C 1
ATOM 4846 O O . LYS B 1 318 ? -24.062 0.457 24.297 1 67.75 318 LYS B O 1
ATOM 4851 N N . ARG B 1 319 ? -22.188 1.661 24.062 1 63.66 319 ARG B N 1
ATOM 4852 C CA . ARG B 1 319 ? -22.578 2.545 25.156 1 63.66 319 ARG B CA 1
ATOM 4853 C C . ARG B 1 319 ? -23.797 3.379 24.797 1 63.66 319 ARG B C 1
ATOM 4855 O O . ARG B 1 319 ? -24.688 3.572 25.625 1 63.66 319 ARG B O 1
ATOM 4862 N N . LYS B 1 320 ? -23.812 3.814 23.594 1 64.44 320 LYS B N 1
ATOM 4863 C CA . LYS B 1 320 ? -24.969 4.602 23.141 1 64.44 320 LYS B CA 1
ATOM 4864 C C . LYS B 1 320 ? -26.234 3.752 23.109 1 64.44 320 LYS B C 1
ATOM 4866 O O . LYS B 1 320 ? -27.312 4.219 23.5 1 64.44 320 LYS B O 1
ATOM 4871 N N . LEU B 1 321 ? -26.047 2.506 22.625 1 66.56 321 LEU B N 1
ATOM 4872 C CA . LEU B 1 321 ? -27.188 1.593 22.578 1 66.56 321 LEU B CA 1
ATOM 4873 C C . LEU B 1 321 ? -27.641 1.209 23.984 1 66.56 321 LEU B C 1
ATOM 4875 O O . LEU B 1 321 ? -28.844 1.085 24.234 1 66.56 321 LEU B O 1
ATOM 4879 N N . GLY B 1 322 ? -26.656 0.991 24.75 1 64.44 322 GLY B N 1
ATOM 4880 C CA . GLY B 1 322 ? -26.984 0.688 26.141 1 64.44 322 GLY B CA 1
ATOM 4881 C C . GLY B 1 322 ? -27.734 1.81 26.828 1 64.44 322 GLY B C 1
ATOM 4882 O O . GLY B 1 322 ? -28.672 1.56 27.578 1 64.44 322 GLY B O 1
ATOM 4883 N N . ASN B 1 323 ? -27.359 3.039 26.531 1 65 323 ASN B N 1
ATOM 4884 C CA . ASN B 1 323 ? -28.016 4.199 27.125 1 65 323 ASN B CA 1
ATOM 4885 C C . ASN B 1 323 ? -29.438 4.359 26.594 1 65 323 ASN B C 1
ATOM 4887 O O . ASN B 1 323 ? -30.328 4.785 27.328 1 65 323 ASN B O 1
ATOM 4891 N N . ILE B 1 324 ? -29.641 3.955 25.375 1 67.06 324 ILE B N 1
ATOM 4892 C CA . ILE B 1 324 ? -30.953 4.039 24.766 1 67.06 324 ILE B CA 1
ATOM 4893 C C . ILE B 1 324 ? -31.875 2.984 25.375 1 67.06 324 ILE B C 1
ATOM 4895 O O . ILE B 1 324 ? -33.062 3.254 25.641 1 67.06 324 ILE B O 1
ATOM 4899 N N . GLU B 1 325 ? -31.328 1.805 25.516 1 68.31 325 GLU B N 1
ATOM 4900 C CA . GLU B 1 325 ? -32.094 0.727 26.125 1 68.31 325 GLU B CA 1
ATOM 4901 C C . GLU B 1 325 ? -32.469 1.058 27.562 1 68.31 325 GLU B C 1
ATOM 4903 O O . GLU B 1 325 ? -33.562 0.736 28.031 1 68.31 325 GLU B O 1
ATOM 4908 N N . ALA B 1 326 ? -31.672 1.695 28.266 1 62.97 326 ALA B N 1
ATOM 4909 C CA . ALA B 1 326 ? -31.922 2.082 29.656 1 62.97 326 ALA B CA 1
ATOM 4910 C C . ALA B 1 326 ? -32.969 3.182 29.734 1 62.97 326 ALA B C 1
ATOM 4912 O O . ALA B 1 326 ? -33.781 3.209 30.672 1 62.97 326 ALA B O 1
ATOM 4913 N N . LYS B 1 327 ? -33 4.082 28.719 1 63.41 327 LYS B N 1
ATOM 4914 C CA . LYS B 1 327 ? -33.969 5.176 28.734 1 63.41 327 LYS B CA 1
ATOM 4915 C C . LYS B 1 327 ? -35.344 4.699 28.281 1 63.41 327 LYS B C 1
ATOM 4917 O O . LYS B 1 327 ? -36.344 5.383 28.5 1 63.41 327 LYS B O 1
ATOM 4922 N N . SER B 1 328 ? -35.469 3.662 27.656 1 54.53 328 SER B N 1
ATOM 4923 C CA . SER B 1 328 ? -36.719 3.09 27.172 1 54.53 328 SER B CA 1
ATOM 4924 C C . SER B 1 328 ? -37.344 2.186 28.219 1 54.53 328 SER B C 1
ATOM 4926 O O . SER B 1 328 ? -38.469 1.725 28.062 1 54.53 328 SER B O 1
ATOM 4928 N N . LYS B 1 329 ? -36.625 2.039 29.234 1 47.72 329 LYS B N 1
ATOM 4929 C CA . LYS B 1 329 ? -37.281 1.39 30.391 1 47.72 329 LYS B CA 1
ATOM 4930 C C . LYS B 1 329 ? -37.75 2.418 31.391 1 47.72 329 LYS B C 1
ATOM 4932 O O . LYS B 1 329 ? -37.062 3.369 31.719 1 47.72 329 LYS B O 1
#

pLDDT: mean 90.93, std 11.58, range [43.09, 98.88]

InterPro domains:
  IPR001851 ABC transporter, permease [PF02653] (43-305)
  IPR037294 ABC transporter, BtuC-like [SSF81345] (20-226)

Radius of gyration: 25.79 Å; Cα contacts (8 Å, |Δi|>4): 1180; chains: 2; bounding box: 70×70×72 Å

Secondary structure (DSSP, 8-state):
-HHHHHHHHHHHHHHHHHHHHHHHHHHHHHHHH-GGGGSHHHHHHHHHHHHHHHHHHHHHHHHHHTT---TTHHHHHHHHHHHHHHHHHHH--HHHHHHHHHHHHHHHHHHHHHHHHTS---HHHHHHHHHHHHHHHHHHHHTT--B---GGGGHHHH-EETTEEHHHHHHHHHHHHHHHHHHHSHHHHHHHHHHH-HHHHHHTT--HHHHHHHHHHHHHHHHHHHHHHHHHHTTSB-TTTTTTHHHHHHHHHHHTT--TTSS---HHHHHHHHHHHHHHHHHHHHTT--HHHHHHHHHHHHHHHHHHHHHHHHHHHHHHHHHHHHHT-/-HHHHHHHHHHHHHHHHHHHHHHHHHHHHHHHH-GGGGSHHHHHHHHHHHHHHHHHHHHHHHHHHTT---TTHHHHHHHHHHHHHHHHHHH--HHHHHHHHHHHHHHHHHHHHHHHHTS---HHHHHHHHHHHHHHHHHHHHTT--B---GGGGHHHH-EETTEEHHHHHHHHHHHHHHHHHHHSHHHHHHHHHHH-HHHHHHTT--HHHHHHHHHHHHHHHHHHHHHHHHHHTTSB-TTTTTTHHHHHHHHHHHTT--TTSS---HHHHHHHHHHHHHHHHHHHHTT--HHHHHHHHHHHHHHHHHHHHHHHHHHHHHHHHHHHHHT-

Sequence (658 aa):
MKTSNMNKIWSDIKSKYSIFLVLAVLFIICSVVNENFLSVNNLSNISRQISVVTILAFGQTILIISGMLDLSSGSVLALAGVLSVSVYTMTESLLLAFLVAIIASVVCNIINGLMVTKYKTPPFIATLAMMTMARGAALLYTNGQNIYQIGDYVKFGQGSILGIPTPIVFMAIILLVTWYILKHTVLGRSVYAIGGNEEAANASGINVNKIKMKAFIINGIFVGIAGVIFMSRVNGGMPNGAIGFEFHALTAAVIGGTSFTGGIGTAIGTLAGAFIVGFLDNIMVLTRVNSYLQQIIRGAIIALAVIYDIWAKTKRTKRKLGNIEAKSKMKTSNMNKIWSDIKSKYSIFLVLAVLFIICSVVNENFLSVNNLSNISRQISVVTILAFGQTILIISGMLDLSSGSVLALAGVLSVSVYTMTESLLLAFLVAIIASVVCNIINGLMVTKYKTPPFIATLAMMTMARGAALLYTNGQNIYQIGDYVKFGQGSILGIPTPIVFMAIILLVTWYILKHTVLGRSVYAIGGNEEAANASGINVNKIKMKAFIINGIFVGIAGVIFMSRVNGGMPNGAIGFEFHALTAAVIGGTSFTGGIGTAIGTLAGAFIVGFLDNIMVLTRVNSYLQQIIRGAIIALAVIYDIWAKTKRTKRKLGNIEAKSK

Organism: NCBI:txid312168

Nearest PDB structures (foldseek):
  4dbl-assembly2_F  TM=5.345E-01  e=1.601E-03  Escherichia coli K-12
  2nq2-assembly1_A  TM=5.738E-01  e=2.042E-02  Haemophilus influenzae
  7kyp-assembly4_N  TM=5.791E-01  e=3.860E-02  Streptococcus pneumoniae D39
  7lb8-assembly1_B  TM=5.563E-01  e=4.773E-02  Escherichia coli K-12
  7xa9-assembly1_B  TM=2.039E-01  e=7.446E+00  Arabidopsis thaliana

Solvent-accessible surface area (backbone atoms only — not comparable to full-atom values): 30168 Å² total; per-residue (Å²): 116,69,65,61,48,48,51,47,48,46,52,48,47,44,62,67,44,41,56,57,51,52,40,49,53,48,51,50,49,44,45,69,76,33,76,60,51,75,33,68,68,44,46,53,50,49,45,42,57,30,21,36,40,32,34,38,13,53,28,38,39,56,26,20,15,40,56,38,55,56,60,16,44,15,24,34,14,16,27,11,15,30,52,12,45,52,44,22,70,74,65,71,35,67,65,60,15,53,50,46,6,26,51,50,16,24,52,55,22,44,51,39,24,43,35,34,52,75,49,61,32,59,39,67,56,37,16,44,19,44,21,38,23,28,31,16,46,25,23,48,75,45,71,70,43,68,43,65,84,54,70,75,54,27,42,48,25,67,27,63,57,96,84,38,49,30,28,46,52,53,32,52,53,50,45,51,49,50,38,43,39,53,74,72,36,69,64,22,51,49,32,33,39,32,9,65,37,49,69,62,29,44,73,71,68,47,60,61,55,60,53,52,33,50,42,26,35,53,25,10,41,32,25,6,52,26,10,46,30,47,25,16,52,71,58,26,20,38,37,78,39,52,74,63,42,27,54,51,10,48,38,10,16,34,58,19,54,27,30,82,76,20,39,35,62,50,53,67,31,23,50,49,14,21,48,44,52,38,50,53,53,47,48,39,54,76,70,61,49,54,70,34,54,51,35,27,51,50,16,49,49,41,41,51,36,50,39,48,47,48,50,53,48,54,51,50,51,49,50,52,51,51,51,49,57,56,67,74,96,116,69,65,62,48,48,52,49,50,46,51,47,46,45,62,68,43,42,57,58,51,51,40,50,52,50,51,51,49,44,46,68,77,34,79,59,50,74,33,67,69,43,46,52,50,49,46,42,55,30,21,37,41,32,32,39,13,54,27,37,41,56,26,19,16,41,56,38,54,58,61,16,45,16,25,34,14,16,26,10,14,30,54,13,45,50,45,22,71,74,65,72,35,66,66,61,15,53,49,46,5,26,51,49,15,24,52,54,21,44,51,37,24,44,36,34,53,75,48,61,32,58,40,67,56,37,16,44,21,44,20,37,24,29,30,15,49,23,23,50,74,44,70,69,43,67,42,66,82,55,71,75,52,29,43,48,26,66,27,61,56,97,83,37,48,30,28,47,53,53,32,51,52,50,45,52,50,47,38,43,39,52,72,72,37,70,62,22,51,50,30,33,38,32,9,65,36,50,70,61,29,44,74,71,68,46,60,59,55,59,53,50,35,50,41,27,36,53,24,10,43,31,25,6,51,28,9,46,30,47,25,16,52,70,58,26,20,39,37,81,37,53,73,63,41,27,55,51,11,48,37,10,15,34,58,19,54,28,28,81,74,20,39,35,62,50,53,67,30,24,50,49,15,22,49,43,52,38,49,52,54,48,47,38,53,74,70,62,49,56,70,34,54,48,36,26,50,50,15,49,48,42,41,50,36,50,37,47,47,47,51,54,48,54,50,50,53,49,49,53,50,50,52,50,57,58,66,74,97

Foldseek 3Di:
DVVVVVVVVCVVVCVLCVLVVVLVVLLVVLVVLDVCCPPPVNVQLLLLVLLLLLLLLLLQLLQLQLLAGALQLLLLLLLLLLQLLVVCVVPVDNVVSLVSLLVSLLVLLLQLLCCCQVVVDHSVVSNVVSNVVSLVNSCVVQVQDKFADSPPLLCCAQNDDPNHRNSNVVSVVSLVVSQCCLPPDPLNVLSLVSLVPVVVSVVVPDPSSVSSSVSSSSSSNSSSSSSSNVCSNVRINHSPPRVCSSLLSVLLFLSLQRANSHNDGHSVSSSSSSSSSSSVVSSCVSVPPDPVVVVVVSVVSSVVSNVVNVVVVVVVVVVVVVVVVVVVD/DVVVVVVVVCVVVCVLCVLVVVLVVLLVVLVVLDVCCPPPVNVQLLLLVLLLLLLLLLLQLLQLQLLAGALQLLLLLLLLLLQLLVVCVVPVDNVVSLVSLLVSLLVLLLQLLCCCQVVVDHSVVSNVVSNVVSLVNSCVVCVQDKFADSPPLLCCAQNDDPNHRNSNVVSVVSLVVSQCCLPPDPLNVLSLVSLVPVVVSVVVPDPSSVSSSVSSSSSSNSSSSSSSNVCSNVRINHSPPRVCSSLLSVLLFLSLQRANSHNDGHSVSSSSSSSSSSSVVSSCVSVPPDPVVVVVVSVVSSVVSNVVNVVVVVVVVVVVVVVVVVVVD